Protein AF-A0A2P4SV68-F1 (afdb_monomer_lite)

Foldseek 3Di:
DPDPVVVVVVCVVCVVLVVLVVVVVVVLCVLCPPADQPAAADADPPDPSVVVNVVSLVVNLVVLLVVSSPDPPLVVSLVSSLVSLVSCCRRHVNDVVSLLVNLVSLQVSLVVCVVVVNNVVSVVSLVVSLVSLVCSCVPNNVQPVVSLLSSLVSCVVVVNNVVSVVSLVSNVPDDPHQCQVSLLSCLVSLCVNPNDVRSVVSLVVLVVDPSHDLVNLLSNLVCCCVPVVDNPVSVVSLVVSCVVCLQPQVSLVSVLVVCVVVVVLVVSVVSLCCSCPVCSHDLVPCLVSLLVVLVSCLVPNDPVSNVVSLVVNCVSPVVPCPQLSVLVVQSNPDDDPDTPDDLVVNLVSVRPDPPNCVVVVVVVVVPDDDDPDPVVVCCVVVVDDDPDDDDDDDDDDDDDDDDDDDDDDDDDDDDDDDDDPDDDDPDDVPVVVVVVVPD

Structure (mmCIF, N/CA/C/O backbone):
data_AF-A0A2P4SV68-F1
#
_entry.id   AF-A0A2P4SV68-F1
#
loop_
_atom_site.group_PDB
_atom_site.id
_atom_site.type_symbol
_atom_site.label_atom_id
_atom_site.label_alt_id
_atom_site.label_comp_id
_atom_site.label_asym_id
_atom_site.label_entity_id
_atom_site.label_seq_id
_atom_site.pdbx_PDB_ins_code
_atom_site.Cartn_x
_atom_site.Cartn_y
_atom_site.Cartn_z
_atom_site.occupancy
_atom_site.B_iso_or_equiv
_atom_site.auth_seq_id
_atom_site.auth_comp_id
_atom_site.auth_asym_id
_atom_site.auth_atom_id
_atom_site.pdbx_PDB_model_num
ATOM 1 N N . GLY A 1 1 ? 29.243 3.184 -58.764 1.00 59.31 1 GLY A N 1
ATOM 2 C CA . GLY A 1 1 ? 28.592 2.278 -57.801 1.00 59.31 1 GLY A CA 1
ATOM 3 C C . GLY A 1 1 ? 29.496 2.103 -56.601 1.00 59.31 1 GLY A C 1
ATOM 4 O O . GLY A 1 1 ? 30.707 2.107 -56.769 1.00 59.31 1 GLY A O 1
ATOM 5 N N . ILE A 1 2 ? 28.917 2.018 -55.408 1.00 76.50 2 ILE A N 1
ATOM 6 C CA . ILE A 1 2 ? 29.603 1.747 -54.131 1.00 76.50 2 ILE A CA 1
ATOM 7 C C . ILE A 1 2 ? 30.516 0.499 -54.253 1.00 76.50 2 ILE A C 1
ATOM 9 O O . ILE A 1 2 ? 30.151 -0.472 -54.906 1.00 76.50 2 ILE A O 1
ATOM 13 N N . ASN A 1 3 ? 31.733 0.567 -53.699 1.00 85.00 3 ASN A N 1
ATOM 14 C CA . ASN A 1 3 ? 32.894 -0.294 -54.001 1.00 85.00 3 ASN A CA 1
ATOM 15 C C . ASN A 1 3 ? 32.658 -1.818 -53.805 1.00 85.00 3 ASN A C 1
ATOM 17 O O . ASN A 1 3 ? 32.505 -2.288 -52.678 1.00 85.00 3 ASN A O 1
ATOM 21 N N . ILE A 1 4 ? 32.721 -2.596 -54.898 1.00 84.06 4 ILE A N 1
ATOM 22 C CA . ILE A 1 4 ? 32.454 -4.052 -54.942 1.00 84.06 4 ILE A CA 1
ATOM 23 C C . ILE A 1 4 ? 33.487 -4.863 -54.143 1.00 84.06 4 ILE A C 1
ATOM 25 O O . ILE A 1 4 ? 33.136 -5.840 -53.483 1.00 84.06 4 ILE A O 1
ATOM 29 N N . HIS A 1 5 ? 34.757 -4.453 -54.160 1.00 82.06 5 HIS A N 1
ATOM 30 C CA . HIS A 1 5 ? 35.828 -5.187 -53.482 1.00 82.06 5 HIS A CA 1
ATOM 31 C C . HIS A 1 5 ? 35.738 -5.061 -51.957 1.00 82.06 5 HIS A C 1
ATOM 33 O O . HIS A 1 5 ? 36.003 -6.025 -51.241 1.00 82.06 5 HIS A O 1
ATOM 39 N N . LEU A 1 6 ? 35.304 -3.900 -51.454 1.00 87.88 6 LEU A N 1
ATOM 40 C CA . LEU A 1 6 ? 35.072 -3.691 -50.021 1.00 87.88 6 LEU A CA 1
ATOM 41 C C . LEU A 1 6 ? 33.758 -4.319 -49.536 1.00 87.88 6 LEU A C 1
ATOM 43 O O . LEU A 1 6 ? 33.646 -4.653 -48.357 1.00 87.88 6 LEU A O 1
ATOM 47 N N . ALA A 1 7 ? 32.780 -4.523 -50.424 1.00 90.31 7 ALA A N 1
ATOM 48 C CA . ALA A 1 7 ? 31.462 -5.036 -50.056 1.00 90.31 7 ALA A CA 1
ATOM 49 C C . ALA A 1 7 ? 31.521 -6.416 -49.383 1.00 90.31 7 ALA A C 1
ATOM 51 O O . ALA A 1 7 ? 30.869 -6.619 -48.363 1.00 90.31 7 ALA A O 1
ATOM 52 N N . LYS A 1 8 ? 32.336 -7.347 -49.902 1.00 88.88 8 LYS A N 1
ATOM 53 C CA . LYS A 1 8 ? 32.422 -8.716 -49.362 1.00 88.88 8 LYS A CA 1
ATOM 54 C C . LYS A 1 8 ? 32.847 -8.726 -47.891 1.00 88.88 8 LYS A C 1
ATOM 56 O O . LYS A 1 8 ? 32.165 -9.333 -47.072 1.00 88.88 8 LYS A O 1
ATOM 61 N N . LYS A 1 9 ? 33.914 -7.992 -47.559 1.00 91.94 9 LYS A N 1
ATOM 62 C CA . LYS A 1 9 ? 34.416 -7.880 -46.183 1.00 91.94 9 LYS A CA 1
ATOM 63 C C . LYS A 1 9 ? 33.394 -7.200 -45.266 1.00 91.94 9 LYS A C 1
ATOM 65 O O . LYS A 1 9 ? 33.071 -7.728 -44.213 1.00 91.94 9 LYS A O 1
ATOM 70 N N . MET A 1 10 ? 32.818 -6.076 -45.701 1.00 92.94 10 MET A N 1
ATOM 71 C CA . MET A 1 10 ? 31.846 -5.324 -44.893 1.00 92.94 10 MET A CA 1
ATOM 72 C C . MET A 1 10 ? 30.561 -6.114 -44.589 1.00 92.94 10 MET A C 1
ATOM 74 O O . MET A 1 10 ? 29.933 -5.884 -43.555 1.00 92.94 10 MET A O 1
ATOM 78 N N . ILE A 1 11 ? 30.150 -7.017 -45.488 1.00 93.06 11 ILE A N 1
ATOM 79 C CA . ILE A 1 11 ? 29.016 -7.928 -45.271 1.00 93.06 11 ILE A CA 1
ATOM 80 C C . ILE A 1 11 ? 29.405 -9.036 -44.288 1.00 93.06 11 ILE A C 1
ATOM 82 O O . ILE A 1 11 ? 28.659 -9.315 -43.349 1.00 93.06 11 ILE A O 1
ATOM 86 N N . GLU A 1 12 ? 30.567 -9.657 -44.490 1.00 94.06 12 GLU A N 1
ATOM 87 C CA . GLU A 1 12 ? 31.049 -10.763 -43.661 1.00 94.06 12 GLU A CA 1
ATOM 88 C C . GLU A 1 12 ? 31.262 -10.335 -42.201 1.00 94.06 12 GLU A C 1
ATOM 90 O O . GLU A 1 12 ? 30.782 -11.021 -41.295 1.00 94.06 12 GLU A O 1
ATOM 95 N N . ASP A 1 13 ? 31.839 -9.148 -41.981 1.00 94.50 13 ASP A N 1
ATOM 96 C CA . ASP A 1 13 ? 32.119 -8.587 -40.652 1.00 94.50 13 ASP A CA 1
ATOM 97 C C . ASP A 1 13 ? 30.852 -8.442 -39.777 1.00 94.50 13 ASP A C 1
ATOM 99 O O . ASP A 1 13 ? 30.936 -8.537 -38.555 1.00 94.50 13 ASP A O 1
ATOM 103 N N . ARG A 1 14 ? 29.662 -8.254 -40.375 1.00 94.50 14 ARG A N 1
ATOM 104 C CA . ARG A 1 14 ? 28.372 -8.102 -39.655 1.00 94.50 14 ARG A CA 1
ATOM 105 C C . ARG A 1 14 ? 27.464 -9.332 -39.718 1.00 94.50 14 ARG A C 1
ATOM 107 O O . ARG A 1 14 ? 26.400 -9.348 -39.096 1.00 94.50 14 ARG A O 1
ATOM 114 N N . SER A 1 15 ? 27.853 -10.361 -40.469 1.00 94.44 15 SER A N 1
ATOM 115 C CA . SER A 1 15 ? 27.002 -11.524 -40.750 1.00 94.44 15 SER A CA 1
ATOM 116 C C . SER A 1 15 ? 26.620 -12.292 -39.477 1.00 94.44 15 SER A C 1
ATOM 118 O O . SER A 1 15 ? 25.470 -12.703 -39.313 1.00 94.44 15 SER A O 1
ATOM 120 N N . ARG A 1 16 ? 27.552 -12.424 -38.523 1.00 93.50 16 ARG A N 1
ATOM 121 C CA . ARG A 1 16 ? 27.309 -13.118 -37.246 1.00 93.50 16 ARG A CA 1
ATOM 122 C C . ARG A 1 16 ? 26.214 -12.440 -36.419 1.00 93.50 16 ARG A C 1
ATOM 124 O O . ARG A 1 16 ? 25.280 -13.114 -35.981 1.00 93.50 16 ARG A O 1
ATOM 131 N N . ASP A 1 17 ? 26.301 -11.122 -36.256 1.00 92.50 17 ASP A N 1
ATOM 132 C CA . ASP A 1 17 ? 25.322 -10.340 -35.494 1.00 92.50 17 ASP A CA 1
ATOM 133 C C . ASP A 1 17 ? 23.958 -10.345 -36.185 1.00 92.50 17 ASP A C 1
ATOM 135 O O . ASP A 1 17 ? 22.928 -10.538 -35.535 1.00 92.50 17 ASP A O 1
ATOM 139 N N . TYR A 1 18 ? 23.948 -10.237 -37.519 1.00 95.62 18 TYR A N 1
ATOM 140 C CA . TYR A 1 18 ? 22.732 -10.363 -38.318 1.00 95.62 18 TYR A CA 1
ATOM 141 C C . TYR A 1 18 ? 22.042 -11.717 -38.109 1.00 95.62 18 TYR A C 1
ATOM 143 O O . TYR A 1 18 ? 20.828 -11.765 -37.914 1.00 95.62 18 TYR A O 1
ATOM 151 N N . MET A 1 19 ? 22.790 -12.823 -38.105 1.00 96.44 19 MET A N 1
ATOM 152 C CA . MET A 1 19 ? 22.212 -14.155 -37.901 1.00 96.44 19 MET A CA 1
ATOM 153 C C . MET A 1 19 ? 21.653 -14.332 -36.482 1.00 96.44 19 MET A C 1
ATOM 155 O O . MET A 1 19 ? 20.593 -14.945 -36.326 1.00 96.44 19 MET A O 1
ATOM 159 N N . ASN A 1 20 ? 22.298 -13.752 -35.460 1.00 94.62 20 ASN A N 1
ATOM 160 C CA . ASN A 1 20 ? 21.764 -13.710 -34.094 1.00 94.62 20 ASN A CA 1
ATOM 161 C C . ASN A 1 20 ? 20.445 -12.918 -34.037 1.00 94.62 20 ASN A C 1
ATOM 163 O O . ASN A 1 20 ? 19.438 -13.423 -33.541 1.00 94.62 20 ASN A O 1
ATOM 167 N N . ALA A 1 21 ? 20.423 -11.720 -34.628 1.00 95.12 21 ALA A N 1
ATOM 168 C CA . ALA A 1 21 ? 19.230 -10.880 -34.703 1.00 95.12 21 ALA A CA 1
ATOM 169 C C . ALA A 1 21 ? 18.091 -11.556 -35.482 1.00 95.12 21 ALA A C 1
ATOM 171 O O . ALA A 1 21 ? 16.946 -11.532 -35.041 1.00 95.12 21 ALA A O 1
ATOM 172 N N . ARG A 1 22 ? 18.390 -12.230 -36.601 1.00 97.06 22 ARG A N 1
ATOM 173 C CA . ARG A 1 22 ? 17.403 -12.967 -37.404 1.00 97.06 22 ARG A CA 1
ATOM 174 C C . ARG A 1 22 ? 16.790 -14.143 -36.641 1.00 97.06 22 ARG A C 1
ATOM 176 O O . ARG A 1 22 ? 15.612 -14.434 -36.842 1.00 97.06 22 ARG A O 1
ATOM 183 N N . ARG A 1 23 ? 17.562 -14.826 -35.786 1.00 97.25 23 ARG A N 1
ATOM 184 C CA . ARG A 1 23 ? 17.031 -15.870 -34.894 1.00 97.25 23 ARG A CA 1
ATOM 185 C C . ARG A 1 23 ? 16.039 -15.262 -33.904 1.00 97.25 23 ARG A C 1
ATOM 187 O O . ARG A 1 23 ? 14.891 -15.694 -33.865 1.00 97.25 23 ARG A O 1
ATOM 194 N N . VAL A 1 24 ? 16.463 -14.222 -33.186 1.00 97.19 24 VAL A N 1
ATOM 195 C CA . VAL A 1 24 ? 15.631 -13.551 -32.176 1.00 97.19 24 VAL A CA 1
ATOM 196 C C . VAL A 1 24 ? 14.400 -12.891 -32.794 1.00 97.19 24 VAL A C 1
ATOM 198 O O . VAL A 1 24 ? 13.347 -12.899 -32.175 1.00 97.19 24 VAL A O 1
ATOM 201 N N . ALA A 1 25 ? 14.471 -12.408 -34.037 1.00 97.19 25 ALA A N 1
ATOM 202 C CA . ALA A 1 25 ? 13.307 -11.887 -34.752 1.00 97.19 25 ALA A CA 1
ATOM 203 C C . ALA A 1 25 ? 12.197 -12.943 -34.902 1.00 97.19 25 ALA A C 1
ATOM 205 O O . ALA A 1 25 ? 11.033 -12.633 -34.693 1.00 97.19 25 ALA A O 1
ATOM 206 N N . LYS A 1 26 ? 12.535 -14.208 -35.192 1.00 96.38 26 LYS A N 1
ATOM 207 C CA . LYS A 1 26 ? 11.533 -15.288 -35.283 1.00 96.38 26 LYS A CA 1
ATOM 208 C C . LYS A 1 26 ? 10.916 -15.638 -33.927 1.00 96.38 26 LYS A C 1
ATOM 210 O O . LYS A 1 26 ? 9.725 -15.927 -33.847 1.00 96.38 26 LYS A O 1
ATOM 215 N N . GLU A 1 27 ? 11.729 -15.632 -32.874 1.00 95.94 27 GLU A N 1
ATOM 216 C CA . GLU A 1 27 ? 11.255 -15.829 -31.500 1.00 95.94 27 GLU A CA 1
ATOM 217 C C . GLU A 1 27 ? 10.318 -14.679 -31.087 1.00 95.94 27 GLU A C 1
ATOM 219 O O . GLU A 1 27 ? 9.236 -14.926 -30.556 1.00 95.94 27 GLU A O 1
ATOM 224 N N . TYR A 1 28 ? 10.681 -13.439 -31.435 1.00 96.31 28 TYR A N 1
ATOM 225 C CA . TYR A 1 28 ? 9.892 -12.235 -31.180 1.00 96.31 28 TYR A CA 1
ATOM 226 C C . TYR A 1 28 ? 8.513 -12.286 -31.848 1.00 96.31 28 TYR A C 1
ATOM 228 O O . TYR A 1 28 ? 7.507 -12.034 -31.192 1.00 96.31 28 TYR A O 1
ATOM 236 N N . GLU A 1 29 ? 8.437 -12.701 -33.116 1.00 95.69 29 GLU A N 1
ATOM 237 C CA . GLU A 1 29 ? 7.155 -12.885 -33.816 1.00 95.69 29 GLU A CA 1
ATOM 238 C C . GLU A 1 29 ? 6.211 -13.841 -33.070 1.00 95.69 29 GLU A C 1
ATOM 240 O O . GLU A 1 29 ? 4.997 -13.654 -33.076 1.00 95.69 29 GLU A O 1
ATOM 245 N N . THR A 1 30 ? 6.753 -14.851 -32.384 1.00 95.75 30 THR A N 1
ATOM 246 C CA . THR A 1 30 ? 5.941 -15.833 -31.651 1.00 95.75 30 THR A CA 1
ATOM 247 C C . THR A 1 30 ? 5.318 -15.229 -30.397 1.00 95.75 30 THR A C 1
ATOM 249 O O . THR A 1 30 ? 4.135 -15.444 -30.153 1.00 95.75 30 THR A O 1
ATOM 252 N N . VAL A 1 31 ? 6.088 -14.463 -29.617 1.00 94.25 31 VAL A N 1
ATOM 253 C CA . VAL A 1 31 ? 5.588 -13.833 -28.380 1.00 94.25 31 VAL A CA 1
ATOM 254 C C . VAL A 1 31 ? 4.716 -12.608 -28.649 1.00 94.25 31 VAL A C 1
ATOM 256 O O . VAL A 1 31 ? 3.876 -12.266 -27.825 1.00 94.25 31 VAL A O 1
ATOM 259 N N . MET A 1 32 ? 4.879 -11.970 -29.810 1.00 93.56 32 MET A N 1
ATOM 260 C CA . MET A 1 32 ? 4.028 -10.861 -30.244 1.00 93.56 32 MET A CA 1
ATOM 261 C C . MET A 1 32 ? 2.714 -11.337 -30.872 1.00 93.56 32 MET A C 1
ATOM 263 O O . MET A 1 32 ? 1.736 -10.586 -30.917 1.00 93.56 32 MET A O 1
ATOM 267 N N . LYS A 1 33 ? 2.663 -12.581 -31.360 1.00 91.88 33 LYS A N 1
ATOM 268 C CA . LYS A 1 33 ? 1.451 -13.173 -31.924 1.00 91.88 33 LYS A CA 1
ATOM 269 C C . LYS A 1 33 ? 0.420 -13.411 -30.817 1.00 91.88 33 LYS A C 1
ATOM 271 O O . LYS A 1 33 ? 0.649 -14.190 -29.902 1.00 91.88 33 LYS A O 1
ATOM 276 N N . GLY A 1 34 ? -0.747 -12.782 -30.949 1.00 91.62 34 GLY A N 1
ATOM 277 C CA . GLY A 1 34 ? -1.863 -12.911 -30.001 1.00 91.62 34 GLY A CA 1
ATOM 278 C C . GLY A 1 34 ? -1.998 -11.746 -29.018 1.00 91.62 34 GLY A C 1
ATOM 279 O O . GLY A 1 34 ? -3.065 -11.595 -28.422 1.00 91.62 34 GLY A O 1
ATOM 280 N N . LEU A 1 35 ? -0.977 -10.887 -28.908 1.00 95.88 35 LEU A N 1
ATOM 281 C CA . LEU A 1 35 ? -1.097 -9.623 -28.184 1.00 95.88 35 LEU A CA 1
ATOM 282 C C . LEU A 1 35 ? -2.006 -8.663 -28.946 1.00 95.88 35 LEU A C 1
ATOM 284 O O . LEU A 1 35 ? -1.756 -8.351 -30.117 1.00 95.88 35 LEU A O 1
ATOM 288 N N . ASP A 1 36 ? -3.018 -8.145 -28.257 1.00 93.94 36 ASP A N 1
ATOM 289 C CA . ASP A 1 36 ? -3.729 -6.968 -28.729 1.00 93.94 36 ASP A CA 1
ATOM 290 C C . ASP A 1 36 ? -2.917 -5.720 -28.371 1.00 93.94 36 ASP A C 1
ATOM 292 O O . ASP A 1 36 ? -2.637 -5.446 -27.206 1.00 93.94 36 ASP A O 1
ATOM 296 N N . ARG A 1 37 ? -2.500 -4.985 -29.402 1.00 94.25 37 ARG A N 1
ATOM 297 C CA . ARG A 1 37 ? -1.688 -3.763 -29.292 1.00 94.25 37 ARG A CA 1
ATOM 298 C C . ARG A 1 37 ? -2.500 -2.490 -29.525 1.00 94.25 37 ARG A C 1
ATOM 300 O O . ARG A 1 37 ? -1.940 -1.404 -29.458 1.00 94.25 37 ARG A O 1
ATOM 307 N N . ASN A 1 38 ? -3.786 -2.632 -29.842 1.00 94.62 38 ASN A N 1
ATOM 308 C CA . ASN A 1 38 ? -4.680 -1.530 -30.194 1.00 94.62 38 ASN A CA 1
ATOM 309 C C . ASN A 1 38 ? -5.870 -1.412 -29.235 1.00 94.62 38 ASN A C 1
ATOM 311 O O . ASN A 1 38 ? -6.631 -0.449 -29.339 1.00 94.62 38 ASN A O 1
ATOM 315 N N . ALA A 1 39 ? -6.046 -2.376 -28.327 1.00 93.00 39 ALA A N 1
ATOM 316 C CA . ALA A 1 39 ? -7.067 -2.309 -27.295 1.00 93.00 39 ALA A CA 1
ATOM 317 C C . ALA A 1 39 ? -6.927 -1.015 -26.465 1.00 93.00 39 ALA A C 1
ATOM 319 O O . ALA A 1 39 ? -5.825 -0.681 -26.016 1.00 93.00 39 ALA A O 1
ATOM 320 N N . PRO A 1 40 ? -8.030 -0.275 -26.247 1.00 94.62 40 PRO A N 1
ATOM 321 C CA . PRO A 1 40 ? -8.032 0.863 -25.342 1.00 94.62 40 PRO A CA 1
ATOM 322 C C . PRO A 1 40 ? -7.655 0.441 -23.922 1.00 94.62 40 PRO A C 1
ATOM 324 O O . PRO A 1 40 ? -8.142 -0.571 -23.419 1.00 94.62 40 PRO A O 1
ATOM 327 N N . SER A 1 41 ? -6.847 1.260 -23.253 1.00 95.75 41 SER A N 1
ATOM 328 C CA . SER A 1 41 ? -6.531 1.060 -21.840 1.00 95.75 41 SER A CA 1
ATOM 329 C C . SER A 1 41 ? -7.761 1.318 -20.979 1.00 95.75 41 SER A C 1
ATOM 331 O O . SER A 1 41 ? -8.267 2.440 -20.927 1.00 95.75 41 SER A O 1
ATOM 333 N N . VAL A 1 42 ? -8.237 0.277 -20.292 1.00 93.62 42 VAL A N 1
ATOM 334 C CA . VAL A 1 42 ? -9.392 0.323 -19.386 1.00 93.62 42 VAL A CA 1
ATOM 335 C C . VAL A 1 42 ? -8.998 -0.147 -17.982 1.00 93.62 42 VAL A C 1
ATOM 337 O O . VAL A 1 42 ? -8.098 -0.976 -17.853 1.00 93.62 42 VAL A O 1
ATOM 340 N N . PRO A 1 43 ? -9.633 0.369 -16.911 1.00 94.81 43 PRO A N 1
ATOM 341 C CA . PRO A 1 43 ? -9.447 -0.164 -15.565 1.00 94.81 43 PRO A CA 1
ATOM 342 C C . PRO A 1 43 ? -9.802 -1.652 -15.480 1.00 94.81 43 PRO A C 1
ATOM 344 O O . PRO A 1 43 ? -10.743 -2.060 -16.165 1.00 94.81 43 PRO A O 1
ATOM 347 N N . PRO A 1 44 ? -9.122 -2.436 -14.621 1.00 91.38 44 PRO A N 1
ATOM 348 C CA . PRO A 1 44 ? -9.344 -3.872 -14.568 1.00 91.38 44 PRO A CA 1
ATOM 349 C C . PRO A 1 44 ? -10.792 -4.231 -14.242 1.00 91.38 44 PRO A C 1
ATOM 351 O O . PRO A 1 44 ? -11.324 -3.809 -13.211 1.00 91.38 44 PRO A O 1
ATOM 354 N N . GLN A 1 45 ? -11.421 -5.023 -15.109 1.00 88.38 45 GLN A N 1
ATOM 355 C CA . GLN A 1 45 ? -12.784 -5.534 -14.916 1.00 88.38 45 GLN A CA 1
ATOM 356 C C . GLN A 1 45 ? -12.787 -7.023 -14.551 1.00 88.38 45 GLN A C 1
ATOM 358 O O . GLN A 1 45 ? -13.839 -7.575 -14.234 1.00 88.38 45 GLN A O 1
ATOM 363 N N . ASN A 1 46 ? -11.612 -7.667 -14.552 1.00 86.56 46 ASN A N 1
ATOM 364 C CA . ASN A 1 46 ? -11.423 -9.102 -14.320 1.00 86.56 46 ASN A CA 1
ATOM 365 C C . ASN A 1 46 ? -12.158 -9.976 -15.346 1.00 86.56 46 ASN A C 1
ATOM 367 O O . ASN A 1 46 ? -12.648 -11.060 -15.020 1.00 86.56 46 ASN A O 1
ATOM 371 N N . THR A 1 47 ? -12.237 -9.524 -16.601 1.00 92.12 47 THR A N 1
ATOM 372 C CA . THR A 1 47 ? -12.794 -10.368 -17.665 1.00 92.12 47 THR A CA 1
ATOM 373 C C . THR A 1 47 ? -11.807 -11.484 -18.038 1.00 92.12 47 THR A C 1
ATOM 375 O O . THR A 1 47 ? -10.590 -11.281 -17.972 1.00 92.12 47 THR A O 1
ATOM 378 N N . PRO A 1 48 ? -12.282 -12.665 -18.483 1.00 92.62 48 PRO A N 1
ATOM 379 C CA . PRO A 1 48 ? -11.390 -13.748 -18.902 1.00 92.62 48 PRO A CA 1
ATOM 380 C C . PRO A 1 48 ? -10.440 -13.345 -20.040 1.00 92.62 48 PRO A C 1
ATOM 382 O O . PRO A 1 48 ? -9.284 -13.764 -20.061 1.00 92.62 48 PRO A O 1
ATOM 385 N N . GLN A 1 49 ? -10.914 -12.509 -20.970 1.00 91.38 49 GLN A N 1
ATOM 386 C CA . GLN A 1 49 ? -10.117 -12.020 -22.095 1.00 91.38 49 GLN A CA 1
ATOM 387 C C . GLN A 1 49 ? -9.018 -11.053 -21.640 1.00 91.38 49 GLN A C 1
ATOM 389 O O . GLN A 1 49 ? -7.878 -11.170 -22.084 1.00 91.38 49 GLN A O 1
ATOM 394 N N . GLU A 1 50 ? -9.337 -10.129 -20.733 1.00 92.50 50 GLU A N 1
ATOM 395 C CA . GLU A 1 50 ? -8.356 -9.224 -20.131 1.00 92.50 50 GLU A CA 1
ATOM 396 C C . GLU A 1 50 ? -7.281 -10.017 -19.379 1.00 92.50 50 GLU A C 1
ATOM 398 O O . GLU A 1 50 ? -6.094 -9.825 -19.627 1.00 92.50 50 GLU A O 1
ATOM 403 N N . ALA A 1 51 ? -7.677 -10.976 -18.536 1.00 93.38 51 ALA A N 1
ATOM 404 C CA . ALA A 1 51 ? -6.739 -11.825 -17.802 1.00 93.38 51 ALA A CA 1
ATOM 405 C C . ALA A 1 51 ? -5.815 -12.624 -18.742 1.00 93.38 51 ALA A C 1
ATOM 407 O O . ALA A 1 51 ? -4.615 -12.742 -18.484 1.00 93.38 51 ALA A O 1
ATOM 408 N N . GLN A 1 52 ? -6.349 -13.126 -19.861 1.00 95.19 52 GLN A N 1
ATOM 409 C CA . GLN A 1 52 ? -5.556 -13.790 -20.896 1.00 95.19 52 GLN A CA 1
ATOM 410 C C . GLN A 1 52 ? -4.549 -12.828 -21.549 1.00 95.19 52 GLN A C 1
ATOM 412 O O . GLN A 1 52 ? -3.388 -13.193 -21.738 1.00 95.19 52 GLN A O 1
ATOM 417 N N . GLN A 1 53 ? -4.967 -11.603 -21.887 1.00 95.25 53 GLN A N 1
ATOM 418 C CA . GLN A 1 53 ? -4.072 -10.586 -22.450 1.00 95.25 53 GLN A CA 1
ATOM 419 C C . GLN A 1 53 ? -2.978 -10.189 -21.454 1.00 95.25 53 GLN A C 1
ATOM 421 O O . GLN A 1 53 ? -1.812 -10.115 -21.838 1.00 95.25 53 GLN A O 1
ATOM 426 N N . VAL A 1 54 ? -3.313 -10.013 -20.173 1.00 95.75 54 VAL A N 1
ATOM 427 C CA . VAL A 1 54 ? -2.340 -9.741 -19.104 1.00 95.75 54 VAL A CA 1
ATOM 428 C C . VAL A 1 54 ? -1.284 -10.850 -19.032 1.00 95.75 54 VAL A C 1
ATOM 430 O O . VAL A 1 54 ? -0.091 -10.548 -18.997 1.00 95.75 54 VAL A O 1
ATOM 433 N N . ASP A 1 55 ? -1.685 -12.125 -19.063 1.00 96.44 55 ASP A N 1
ATOM 434 C CA . ASP A 1 55 ? -0.743 -13.255 -19.058 1.00 96.44 55 ASP A CA 1
ATOM 435 C C . ASP A 1 55 ? 0.189 -13.238 -20.284 1.00 96.44 55 ASP A C 1
ATOM 437 O O . ASP A 1 55 ? 1.404 -13.406 -20.154 1.00 96.44 55 ASP A O 1
ATOM 441 N N . MET A 1 56 ? -0.343 -12.959 -21.478 1.00 97.06 56 MET A N 1
ATOM 442 C CA . MET A 1 56 ? 0.474 -12.851 -22.691 1.00 97.06 56 MET A CA 1
ATOM 443 C C . MET A 1 56 ? 1.466 -11.682 -22.628 1.00 97.06 56 MET A C 1
ATOM 445 O O . MET A 1 56 ? 2.640 -11.861 -22.964 1.00 97.06 56 MET A O 1
ATOM 449 N N . TRP A 1 57 ? 1.048 -10.511 -22.139 1.00 98.12 57 TRP A N 1
ATOM 450 C CA . TRP A 1 57 ? 1.947 -9.369 -21.941 1.00 98.12 57 TRP A CA 1
ATOM 451 C C . TRP A 1 57 ? 3.045 -9.680 -20.920 1.00 98.12 57 TRP A C 1
ATOM 453 O O . TRP A 1 57 ? 4.218 -9.385 -21.169 1.00 98.12 57 TRP A O 1
ATOM 463 N N . LYS A 1 58 ? 2.709 -10.342 -19.804 1.00 97.19 58 LYS A N 1
ATOM 464 C CA . LYS A 1 58 ? 3.703 -10.776 -18.810 1.00 97.19 58 LYS A CA 1
ATOM 465 C C . LYS A 1 58 ? 4.682 -11.794 -19.395 1.00 97.19 58 LYS A C 1
ATOM 467 O O . LYS A 1 58 ? 5.881 -11.667 -19.153 1.00 97.19 58 LYS A O 1
ATOM 472 N N . LYS A 1 59 ? 4.221 -12.738 -20.223 1.00 97.75 59 LYS A N 1
ATOM 473 C CA . LYS A 1 59 ? 5.094 -13.672 -20.958 1.00 97.75 59 LYS A CA 1
ATOM 474 C C . LYS A 1 59 ? 6.050 -12.949 -21.901 1.00 97.75 59 LYS A C 1
ATOM 476 O O . LYS A 1 59 ? 7.236 -13.270 -21.904 1.00 97.75 59 LYS A O 1
ATOM 481 N N . TYR A 1 60 ? 5.576 -11.955 -22.653 1.00 98.25 60 TYR A N 1
ATOM 482 C CA . TYR A 1 60 ? 6.440 -11.151 -23.518 1.00 98.25 60 TYR A CA 1
ATOM 483 C C . TYR A 1 60 ? 7.513 -10.398 -22.711 1.00 98.25 60 TYR A C 1
ATOM 485 O O . TYR A 1 60 ? 8.702 -10.494 -23.017 1.00 98.25 60 TYR A O 1
ATOM 493 N N . ILE A 1 61 ? 7.121 -9.721 -21.629 1.00 98.44 61 ILE A N 1
ATOM 494 C CA . ILE A 1 61 ? 8.054 -8.996 -20.754 1.00 98.44 61 ILE A CA 1
ATOM 495 C C . ILE A 1 61 ? 9.085 -9.951 -20.134 1.00 98.44 61 ILE A C 1
ATOM 497 O O . ILE A 1 61 ? 10.277 -9.644 -20.101 1.00 98.44 61 ILE A O 1
ATOM 501 N N . GLN A 1 62 ? 8.657 -11.121 -19.655 1.00 98.12 62 GLN A N 1
ATOM 502 C CA . GLN A 1 62 ? 9.557 -12.137 -19.101 1.00 98.12 62 GLN A CA 1
ATOM 503 C C . GLN A 1 62 ? 10.510 -12.705 -20.156 1.00 98.12 62 GLN A C 1
ATOM 505 O O . GLN A 1 62 ? 11.692 -12.893 -19.867 1.00 98.12 62 GLN A O 1
ATOM 510 N N . TRP A 1 63 ? 10.031 -12.933 -21.381 1.00 98.25 63 TRP A N 1
ATOM 511 C CA . TRP A 1 63 ? 10.879 -13.345 -22.497 1.00 98.25 63 TRP A CA 1
ATOM 512 C C . TRP A 1 63 ? 11.950 -12.292 -22.789 1.00 98.25 63 TRP A C 1
ATOM 514 O O . TRP A 1 63 ? 13.125 -12.636 -22.889 1.00 98.25 63 TRP A O 1
ATOM 524 N N . GLU A 1 64 ? 11.602 -11.006 -22.811 1.00 98.31 64 GLU A N 1
ATOM 525 C CA . GLU A 1 64 ? 12.583 -9.935 -23.007 1.00 98.31 64 GLU A CA 1
ATOM 526 C C . GLU A 1 64 ? 13.605 -9.875 -21.850 1.00 98.31 64 GLU A C 1
ATOM 528 O O . GLU A 1 64 ? 14.809 -9.734 -22.080 1.00 98.31 64 GLU A O 1
ATOM 533 N N . LYS A 1 65 ? 13.156 -10.095 -20.602 1.00 98.12 65 LYS A N 1
ATOM 534 C CA . LYS A 1 65 ? 14.028 -10.209 -19.415 1.00 98.12 65 LYS A CA 1
ATOM 535 C C . LYS A 1 65 ? 14.959 -11.425 -19.457 1.00 98.12 65 LYS A C 1
ATOM 537 O O . LYS A 1 65 ? 16.026 -11.373 -18.852 1.00 98.12 65 LYS A O 1
ATOM 542 N N . SER A 1 66 ? 14.594 -12.490 -20.176 1.00 98.12 66 SER A N 1
ATOM 543 C CA . SER A 1 66 ? 15.432 -13.689 -20.353 1.00 98.12 66 SER A CA 1
ATOM 544 C C . SER A 1 66 ? 16.662 -13.459 -21.244 1.00 98.12 66 SER A C 1
ATOM 546 O O . SER A 1 66 ? 17.480 -14.362 -21.406 1.00 98.12 66 SER A O 1
ATOM 548 N N . ASN A 1 67 ? 16.818 -12.241 -21.783 1.00 97.75 67 ASN A N 1
ATOM 549 C CA . ASN A 1 67 ? 17.910 -11.825 -22.659 1.00 97.75 67 ASN A CA 1
ATOM 550 C C . ASN A 1 67 ? 18.058 -12.724 -23.909 1.00 97.75 67 ASN A C 1
ATOM 552 O O . ASN A 1 67 ? 19.084 -13.391 -24.086 1.00 97.75 67 ASN A O 1
ATOM 556 N N . PRO A 1 68 ? 17.075 -12.721 -24.834 1.00 97.00 68 PRO A N 1
ATOM 557 C CA . PRO A 1 68 ? 17.103 -13.572 -26.032 1.00 97.00 68 PRO A CA 1
ATOM 558 C C . PRO A 1 68 ? 18.311 -13.311 -26.949 1.00 97.00 68 PRO A C 1
ATOM 560 O O . PRO A 1 68 ? 18.803 -14.214 -27.636 1.00 97.00 68 PRO A O 1
ATOM 563 N N . LEU A 1 69 ? 18.820 -12.071 -26.946 1.00 95.56 69 LEU A N 1
ATOM 564 C CA . LEU A 1 69 ? 20.013 -11.669 -27.698 1.00 95.56 69 LEU A CA 1
ATOM 565 C C . LEU A 1 69 ? 21.319 -12.196 -27.094 1.00 95.56 69 LEU A C 1
ATOM 567 O O . LEU A 1 69 ? 22.328 -12.187 -27.802 1.00 95.56 69 LEU A O 1
ATOM 571 N N . ARG A 1 70 ? 21.294 -12.683 -25.844 1.00 95.62 70 ARG A N 1
ATOM 572 C CA . ARG A 1 70 ? 22.451 -13.212 -25.104 1.00 95.62 70 ARG A CA 1
ATOM 573 C C . ARG A 1 70 ? 23.620 -12.225 -25.082 1.00 95.62 70 ARG A C 1
ATOM 575 O O . ARG A 1 70 ? 24.755 -12.586 -25.380 1.00 95.62 70 ARG A O 1
ATOM 582 N N . THR A 1 71 ? 23.311 -10.962 -24.798 1.00 95.31 71 THR A N 1
ATOM 583 C CA . THR A 1 71 ? 24.307 -9.889 -24.663 1.00 95.31 71 THR A CA 1
ATOM 584 C C . THR A 1 71 ? 24.691 -9.683 -23.200 1.00 95.31 71 THR A C 1
ATOM 586 O O . THR A 1 71 ? 23.856 -9.861 -22.321 1.00 95.31 71 THR A O 1
ATOM 589 N N . GLU A 1 72 ? 25.924 -9.259 -22.933 1.00 94.44 72 GLU A N 1
ATOM 590 C CA . GLU A 1 72 ? 26.367 -8.842 -21.591 1.00 94.44 72 GLU A CA 1
ATOM 591 C C . GLU A 1 72 ? 26.063 -7.359 -21.304 1.00 94.44 72 GLU A C 1
ATOM 593 O O . GLU A 1 72 ? 26.182 -6.893 -20.166 1.00 94.44 72 GLU A O 1
ATOM 598 N N . ASP A 1 73 ? 25.659 -6.606 -22.336 1.00 95.69 73 ASP A N 1
ATOM 599 C CA . ASP A 1 73 ? 25.294 -5.197 -22.221 1.00 95.69 73 ASP A CA 1
ATOM 600 C C . ASP A 1 73 ? 23.944 -5.042 -21.511 1.00 95.69 73 ASP A C 1
ATOM 602 O O . ASP A 1 73 ? 22.871 -5.088 -22.121 1.00 95.69 73 ASP A O 1
ATOM 606 N N . GLN A 1 74 ? 24.015 -4.808 -20.202 1.00 96.62 74 GLN A N 1
ATOM 607 C CA . GLN A 1 74 ? 22.845 -4.572 -19.366 1.00 96.62 74 GLN A CA 1
ATOM 608 C C . GLN A 1 74 ? 22.013 -3.380 -19.850 1.00 96.62 74 GLN A C 1
ATOM 610 O O . GLN A 1 74 ? 20.791 -3.409 -19.729 1.00 96.62 74 GLN A O 1
ATOM 615 N N . THR A 1 75 ? 22.632 -2.340 -20.417 1.00 97.25 75 THR A N 1
ATOM 616 C CA . THR A 1 75 ? 21.887 -1.163 -20.878 1.00 97.25 75 THR A CA 1
ATOM 617 C C . THR A 1 75 ? 20.998 -1.510 -22.068 1.00 97.25 75 THR A C 1
ATOM 619 O O . THR A 1 75 ? 19.849 -1.066 -22.125 1.00 97.25 75 THR A O 1
ATOM 622 N N . LEU A 1 76 ? 21.485 -2.357 -22.981 1.00 97.38 76 LEU A N 1
ATOM 623 C CA . LEU A 1 76 ? 20.709 -2.864 -24.108 1.00 97.38 76 LEU A CA 1
ATOM 624 C C . LEU A 1 76 ? 19.572 -3.779 -23.644 1.00 97.38 76 LEU A C 1
ATOM 626 O O . LEU A 1 76 ? 18.449 -3.626 -24.129 1.00 97.38 76 LEU A O 1
ATOM 630 N N . ILE A 1 77 ? 19.831 -4.682 -22.690 1.00 98.19 77 ILE A N 1
ATOM 631 C CA . ILE A 1 77 ? 18.790 -5.546 -22.107 1.00 98.19 77 ILE A CA 1
ATOM 632 C C . ILE A 1 77 ? 17.696 -4.677 -21.484 1.00 98.19 77 ILE A C 1
ATOM 634 O O . ILE A 1 77 ? 16.525 -4.796 -21.845 1.00 98.19 77 ILE A O 1
ATOM 638 N N . THR A 1 78 ? 18.078 -3.749 -20.604 1.00 98.25 78 THR A N 1
ATOM 639 C CA . THR A 1 78 ? 17.120 -2.910 -19.887 1.00 98.25 78 THR A CA 1
ATOM 640 C C . THR A 1 78 ? 16.311 -2.040 -20.843 1.00 98.25 78 THR A C 1
ATOM 642 O O . THR A 1 78 ? 15.096 -1.970 -20.698 1.00 98.25 78 THR A O 1
ATOM 645 N N . LYS A 1 79 ? 16.924 -1.444 -21.875 1.00 98.31 79 LYS A N 1
ATOM 646 C CA . LYS A 1 79 ? 16.192 -0.661 -22.889 1.00 98.31 79 LYS A CA 1
ATOM 647 C C . LYS A 1 79 ? 15.150 -1.489 -23.642 1.00 98.31 79 LYS A C 1
ATOM 649 O O . LYS A 1 79 ? 14.060 -0.987 -23.901 1.00 98.31 79 LYS A O 1
ATOM 654 N N . ARG A 1 80 ? 15.455 -2.746 -23.977 1.00 98.50 80 ARG A N 1
ATOM 655 C CA . ARG A 1 80 ? 14.503 -3.639 -24.656 1.00 98.50 80 ARG A CA 1
ATOM 656 C C . ARG A 1 80 ? 13.351 -4.048 -23.739 1.00 98.50 80 ARG A C 1
ATOM 658 O O . ARG A 1 80 ? 12.199 -3.984 -24.154 1.00 98.50 80 ARG A O 1
ATOM 665 N N . VAL A 1 81 ? 13.644 -4.391 -22.485 1.00 98.69 81 VAL A N 1
ATOM 666 C CA . VAL A 1 81 ? 12.607 -4.708 -21.489 1.00 98.69 81 VAL A CA 1
ATOM 667 C C . VAL A 1 81 ? 11.731 -3.490 -21.200 1.00 98.69 81 VAL A C 1
ATOM 669 O O . VAL A 1 81 ? 10.512 -3.616 -21.132 1.00 98.69 81 VAL A O 1
ATOM 672 N N . MET A 1 82 ? 12.318 -2.298 -21.088 1.00 98.56 82 MET A N 1
ATOM 673 C CA . MET A 1 82 ? 11.545 -1.070 -20.917 1.00 98.56 82 MET A CA 1
ATOM 674 C C . MET A 1 82 ? 10.684 -0.767 -22.132 1.00 98.56 82 MET A C 1
ATOM 676 O O . MET A 1 82 ? 9.535 -0.393 -21.957 1.00 98.56 82 MET A O 1
ATOM 680 N N . PHE A 1 83 ? 11.170 -1.010 -23.349 1.00 98.50 83 PHE A N 1
ATOM 681 C CA . PHE A 1 83 ? 10.326 -0.917 -24.537 1.00 98.50 83 PHE A CA 1
ATOM 682 C C . PHE A 1 83 ? 9.119 -1.868 -24.458 1.00 98.50 83 PHE A C 1
ATOM 684 O O . PHE A 1 83 ? 8.005 -1.447 -24.757 1.00 98.50 83 PHE A O 1
ATOM 691 N N . ALA A 1 84 ? 9.304 -3.106 -23.987 1.00 98.44 84 ALA A N 1
ATOM 692 C CA . ALA A 1 84 ? 8.197 -4.036 -23.759 1.00 98.44 84 ALA A CA 1
ATOM 693 C C . ALA A 1 84 ? 7.181 -3.496 -22.735 1.00 98.44 84 ALA A C 1
ATOM 695 O O . ALA A 1 84 ? 5.974 -3.559 -22.976 1.00 98.44 84 ALA A O 1
ATOM 696 N N . TYR A 1 85 ? 7.659 -2.914 -21.628 1.00 98.62 85 TYR A N 1
ATOM 697 C CA . TYR A 1 85 ? 6.802 -2.241 -20.650 1.00 98.62 85 TYR A CA 1
ATOM 698 C C . TYR A 1 85 ? 6.056 -1.047 -21.252 1.00 98.62 85 TYR A C 1
ATOM 700 O O . TYR A 1 85 ? 4.853 -0.940 -21.047 1.00 98.62 85 TYR A O 1
ATOM 708 N N . GLU A 1 86 ? 6.718 -0.191 -22.032 1.00 98.38 86 GLU A N 1
ATOM 709 C CA . GLU A 1 86 ? 6.069 0.948 -22.693 1.00 98.38 86 GLU A CA 1
ATOM 710 C C . GLU A 1 86 ? 4.941 0.494 -23.621 1.00 98.38 86 GLU A C 1
ATOM 712 O O . GLU A 1 86 ? 3.852 1.055 -23.573 1.00 98.38 86 GLU A O 1
ATOM 717 N N . GLN A 1 87 ? 5.164 -0.552 -24.425 1.00 97.94 87 GLN A N 1
ATOM 718 C CA . GLN A 1 87 ? 4.116 -1.107 -25.289 1.00 97.94 87 GLN A CA 1
ATOM 719 C C . GLN A 1 87 ? 2.946 -1.670 -24.474 1.00 97.94 87 GLN A C 1
ATOM 721 O O . GLN A 1 87 ? 1.790 -1.428 -24.809 1.00 97.94 87 GLN A O 1
ATOM 726 N N . CYS A 1 88 ? 3.244 -2.375 -23.383 1.00 98.12 88 CYS A N 1
ATOM 727 C CA . CYS A 1 88 ? 2.233 -2.925 -22.488 1.00 98.12 88 CYS A CA 1
ATOM 728 C C . CYS A 1 88 ? 1.387 -1.819 -21.834 1.00 98.12 88 CYS A C 1
ATOM 730 O O . CYS A 1 88 ? 0.162 -1.909 -21.796 1.00 98.12 88 CYS A O 1
ATOM 732 N N . LEU A 1 89 ? 2.018 -0.732 -21.381 1.00 98.12 89 LEU A N 1
ATOM 733 C CA . LEU A 1 89 ? 1.352 0.389 -20.711 1.00 98.12 89 LEU A CA 1
ATOM 734 C C . LEU A 1 89 ? 0.404 1.183 -21.623 1.00 98.12 89 LEU A C 1
ATOM 736 O O . LEU A 1 89 ? -0.486 1.863 -21.111 1.00 98.12 89 LEU A O 1
ATOM 740 N N . LEU A 1 90 ? 0.542 1.085 -22.949 1.00 97.75 90 LEU A N 1
ATOM 741 C CA . LEU A 1 90 ? -0.430 1.667 -23.884 1.00 97.75 90 LEU A CA 1
ATOM 742 C C . LEU A 1 90 ? -1.794 0.967 -23.809 1.00 97.75 90 LEU A C 1
ATOM 744 O O . LEU A 1 90 ? -2.819 1.625 -23.974 1.00 97.75 90 LEU A O 1
ATOM 748 N N . VAL A 1 91 ? -1.800 -0.339 -23.531 1.00 97.06 91 VAL A N 1
ATOM 749 C CA . VAL A 1 91 ? -3.004 -1.188 -23.535 1.00 97.06 91 VAL A CA 1
ATOM 750 C C . VAL A 1 91 ? -3.482 -1.518 -22.122 1.00 97.06 91 VAL A C 1
ATOM 752 O O . VAL A 1 91 ? -4.676 -1.605 -21.876 1.00 97.06 91 VAL A O 1
ATOM 755 N N . LEU A 1 92 ? -2.564 -1.678 -21.170 1.00 96.69 92 LEU A N 1
ATOM 756 C CA . LEU A 1 92 ? -2.848 -2.071 -19.787 1.00 96.69 92 LEU A CA 1
ATOM 757 C C . LEU A 1 92 ? -2.394 -0.998 -18.785 1.00 96.69 92 LEU A C 1
ATOM 759 O O . LEU A 1 92 ? -2.059 -1.277 -17.638 1.00 96.69 92 LEU A O 1
ATOM 763 N N . GLY A 1 93 ? -2.384 0.268 -19.197 1.00 97.31 93 GLY A N 1
ATOM 764 C CA . GLY A 1 93 ? -1.896 1.381 -18.379 1.00 97.31 93 GLY A CA 1
ATOM 765 C C . GLY A 1 93 ? -2.710 1.674 -17.110 1.00 97.31 93 GLY A C 1
ATOM 766 O O . GLY A 1 93 ? -2.227 2.400 -16.243 1.00 97.31 93 GLY A O 1
ATOM 767 N N . HIS A 1 94 ? -3.916 1.122 -16.953 1.00 97.56 94 HIS A N 1
ATOM 768 C CA . HIS A 1 94 ? -4.676 1.218 -15.700 1.00 97.56 94 HIS A CA 1
ATOM 769 C C . HIS A 1 94 ? -4.342 0.123 -14.671 1.00 97.56 94 HIS A C 1
ATOM 771 O O . HIS A 1 94 ? -4.934 0.109 -13.592 1.00 97.56 94 HIS A O 1
ATOM 777 N N . HIS A 1 95 ? -3.385 -0.759 -14.964 1.00 97.19 95 HIS A N 1
ATOM 778 C CA . HIS A 1 95 ? -2.930 -1.813 -14.060 1.00 97.19 95 HIS A CA 1
ATOM 779 C C . HIS A 1 95 ? -1.753 -1.322 -13.200 1.00 97.19 95 HIS A C 1
ATOM 781 O O . HIS A 1 95 ? -0.656 -1.103 -13.725 1.00 97.19 95 HIS A O 1
ATOM 787 N N . PRO A 1 96 ? -1.930 -1.125 -11.877 1.00 98.00 96 PRO A N 1
ATOM 788 C CA . PRO A 1 96 ? -0.866 -0.594 -11.024 1.00 98.00 96 PRO A CA 1
ATOM 789 C C . PRO A 1 96 ? 0.345 -1.527 -10.910 1.00 98.00 96 PRO A C 1
ATOM 791 O O . PRO A 1 96 ? 1.468 -1.056 -10.745 1.00 98.00 96 PRO A O 1
ATOM 794 N N . ASP A 1 97 ? 0.133 -2.842 -11.006 1.00 96.94 97 ASP A N 1
ATOM 795 C CA . ASP A 1 97 ? 1.196 -3.844 -10.936 1.00 96.94 97 ASP A CA 1
ATOM 796 C C . ASP A 1 97 ? 2.186 -3.707 -12.097 1.00 96.94 97 ASP A C 1
ATOM 798 O O . ASP A 1 97 ? 3.384 -3.818 -11.870 1.00 96.94 97 ASP A O 1
ATOM 802 N N . ILE A 1 98 ? 1.732 -3.364 -13.307 1.00 98.06 98 ILE A N 1
ATOM 803 C CA . ILE A 1 98 ? 2.614 -3.206 -14.477 1.00 98.06 98 ILE A CA 1
ATOM 804 C C . ILE A 1 98 ? 3.535 -1.989 -14.316 1.00 98.06 98 ILE A C 1
ATOM 806 O O . ILE A 1 98 ? 4.739 -2.091 -14.559 1.00 98.06 98 ILE A O 1
ATOM 810 N N . TRP A 1 99 ? 2.998 -0.856 -13.847 1.00 98.69 99 TRP A N 1
ATOM 811 C CA . TRP A 1 99 ? 3.801 0.330 -13.520 1.00 98.69 99 TRP A CA 1
ATOM 812 C C . TRP A 1 99 ? 4.830 0.034 -12.427 1.00 98.69 99 TRP A C 1
ATOM 814 O O . TRP A 1 99 ? 5.997 0.408 -12.555 1.00 98.69 99 TRP A O 1
ATOM 824 N N . TYR A 1 100 ? 4.401 -0.657 -11.369 1.00 98.69 100 TYR A N 1
ATOM 825 C CA . TYR A 1 100 ? 5.276 -1.040 -10.267 1.00 98.69 100 TYR A CA 1
ATOM 826 C C . TYR A 1 100 ? 6.387 -1.990 -10.734 1.00 98.69 100 TYR A C 1
ATOM 828 O O . TYR A 1 100 ? 7.562 -1.727 -10.494 1.00 98.69 100 TYR A O 1
ATOM 836 N N . GLU A 1 101 ? 6.051 -3.054 -11.467 1.00 98.62 101 GLU A N 1
ATOM 837 C CA . GLU A 1 101 ? 7.022 -4.011 -12.003 1.00 98.62 101 GLU A CA 1
ATOM 838 C C . GLU A 1 101 ? 8.048 -3.346 -12.941 1.00 98.62 101 GLU A C 1
ATOM 840 O O . GLU A 1 101 ? 9.230 -3.701 -12.900 1.00 98.62 101 GLU A O 1
ATOM 845 N N . ALA A 1 102 ? 7.624 -2.372 -13.756 1.00 98.62 102 ALA A N 1
ATOM 846 C CA . ALA A 1 102 ? 8.511 -1.605 -14.630 1.00 98.62 102 ALA A CA 1
ATOM 847 C C . ALA A 1 102 ? 9.526 -0.773 -13.828 1.00 98.62 102 ALA A C 1
ATOM 849 O O . ALA A 1 102 ? 10.734 -0.853 -14.071 1.00 98.62 102 ALA A O 1
ATOM 850 N N . ALA A 1 103 ? 9.056 -0.022 -12.828 1.00 98.62 103 ALA A N 1
ATOM 851 C CA . ALA A 1 103 ? 9.924 0.781 -11.969 1.00 98.62 103 ALA A CA 1
ATOM 852 C C . ALA A 1 103 ? 10.867 -0.090 -11.118 1.00 98.62 103 ALA A C 1
ATOM 854 O O . ALA A 1 103 ? 12.058 0.209 -11.020 1.00 98.62 103 ALA A O 1
ATOM 855 N N . GLN A 1 104 ? 10.377 -1.213 -10.579 1.00 98.38 10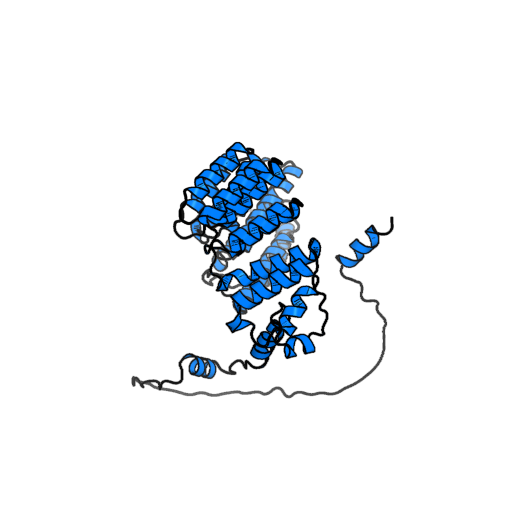4 GLN A N 1
ATOM 856 C CA . GLN A 1 104 ? 11.200 -2.183 -9.847 1.00 98.38 104 GLN A CA 1
ATOM 857 C C . GLN A 1 104 ? 12.305 -2.779 -10.726 1.00 98.38 104 GLN A C 1
ATOM 859 O O . GLN A 1 104 ? 13.430 -2.975 -10.264 1.00 98.38 104 GLN A O 1
ATOM 864 N N . TYR A 1 105 ? 12.015 -3.058 -11.999 1.00 98.56 105 TYR A N 1
ATOM 865 C CA . TYR A 1 105 ? 13.021 -3.570 -12.925 1.00 98.56 105 TYR A CA 1
ATOM 866 C C . TYR A 1 105 ? 14.111 -2.530 -13.237 1.00 98.56 105 TYR A C 1
ATOM 868 O O . TYR A 1 105 ? 15.291 -2.885 -13.327 1.00 98.56 105 TYR A O 1
ATOM 876 N N . LEU A 1 106 ? 13.749 -1.247 -13.349 1.00 98.56 106 LEU A N 1
ATOM 877 C CA . LEU A 1 106 ? 14.719 -0.153 -13.475 1.00 98.56 106 LEU A CA 1
ATOM 878 C C . LEU A 1 106 ? 15.567 0.017 -12.214 1.00 98.56 106 LEU A C 1
ATOM 880 O O . LEU A 1 106 ? 16.783 0.165 -12.322 1.00 98.56 106 LEU A O 1
ATOM 884 N N . GLU A 1 107 ? 14.963 -0.057 -11.026 1.00 98.00 107 GLU A N 1
ATOM 885 C CA . GLU A 1 107 ? 15.700 -0.023 -9.760 1.00 98.00 107 GLU A CA 1
ATOM 886 C C . GLU A 1 107 ? 16.709 -1.177 -9.671 1.00 98.00 107 GLU A C 1
ATOM 888 O O . GLU A 1 107 ? 17.878 -0.959 -9.345 1.00 98.00 107 GLU A O 1
ATOM 893 N N . GLN A 1 108 ? 16.284 -2.398 -10.006 1.00 98.00 108 GLN A N 1
ATOM 894 C CA . GLN A 1 108 ? 17.161 -3.567 -10.036 1.00 98.00 108 GLN A CA 1
ATOM 895 C C . GLN A 1 108 ? 18.304 -3.383 -11.044 1.00 98.00 108 GLN A C 1
ATOM 897 O O . GLN A 1 108 ? 19.464 -3.635 -10.718 1.00 98.00 108 GLN A O 1
ATOM 902 N N . SER A 1 109 ? 17.988 -2.907 -12.252 1.00 97.81 109 SER A N 1
ATOM 903 C CA . SER A 1 109 ? 18.978 -2.646 -13.305 1.00 97.81 109 SER A CA 1
ATOM 904 C C . SER A 1 109 ? 19.982 -1.566 -12.891 1.00 97.81 109 SER A C 1
ATOM 906 O O . SER A 1 109 ? 21.170 -1.691 -13.177 1.00 97.81 109 SER A O 1
ATOM 908 N N . SER A 1 110 ? 19.525 -0.525 -12.189 1.00 98.06 110 SER A N 1
ATOM 909 C CA . SER A 1 110 ? 20.372 0.544 -11.656 1.00 98.06 110 SER A CA 1
ATOM 910 C C . SER A 1 110 ? 21.382 0.007 -10.636 1.00 98.06 110 SER A C 1
ATOM 912 O O . SER A 1 110 ? 22.577 0.267 -10.778 1.00 98.06 110 SER A O 1
ATOM 914 N N . LYS A 1 111 ? 20.937 -0.803 -9.664 1.00 97.00 111 LYS A N 1
ATOM 915 C CA . LYS A 1 111 ? 21.830 -1.417 -8.661 1.00 97.00 111 LYS A CA 1
ATOM 916 C C . LYS A 1 111 ? 22.872 -2.330 -9.310 1.00 97.00 111 LYS A C 1
ATOM 918 O O . LYS A 1 111 ? 24.056 -2.205 -9.017 1.00 97.00 111 LYS A O 1
ATOM 923 N N . LEU A 1 112 ? 22.448 -3.171 -10.254 1.00 97.00 112 LEU A N 1
ATOM 924 C CA . LEU A 1 112 ? 23.336 -4.084 -10.978 1.00 97.00 112 LEU A CA 1
ATOM 925 C C . LEU A 1 112 ? 24.406 -3.330 -11.789 1.00 97.00 112 LEU A C 1
ATOM 927 O O . LEU A 1 112 ? 25.572 -3.721 -11.795 1.00 97.00 112 LEU A O 1
ATOM 931 N N . LEU A 1 113 ? 24.047 -2.226 -12.452 1.00 97.00 113 LEU A N 1
ATOM 932 C CA . LEU A 1 113 ? 25.026 -1.385 -13.153 1.00 97.00 113 LEU A CA 1
ATOM 933 C C . LEU A 1 113 ? 26.029 -0.730 -12.200 1.00 97.00 113 LEU A C 1
ATOM 935 O O . LEU A 1 113 ? 27.216 -0.677 -12.521 1.00 97.00 113 LEU A O 1
ATOM 939 N N . ALA A 1 114 ? 25.575 -0.273 -11.029 1.00 96.56 114 ALA A N 1
ATOM 940 C CA . ALA A 1 114 ? 26.458 0.298 -10.017 1.00 96.56 114 ALA A CA 1
ATOM 941 C C . ALA A 1 114 ? 27.475 -0.740 -9.510 1.00 96.56 114 ALA A C 1
ATOM 943 O O . ALA A 1 114 ? 28.659 -0.430 -9.398 1.00 96.56 114 ALA A O 1
ATOM 944 N N . GLU A 1 115 ? 27.046 -1.987 -9.290 1.00 96.62 115 GLU A N 1
ATOM 945 C CA . GLU A 1 115 ? 27.928 -3.104 -8.913 1.00 96.62 115 GLU A CA 1
ATOM 946 C C . GLU A 1 115 ? 28.977 -3.421 -9.991 1.00 96.62 115 GLU A C 1
ATOM 948 O O . GLU A 1 115 ? 30.120 -3.741 -9.669 1.00 96.62 115 GLU A O 1
ATOM 953 N N . LYS A 1 116 ? 28.620 -3.279 -11.274 1.00 95.00 116 LYS A N 1
ATOM 954 C CA . LYS A 1 116 ? 29.542 -3.432 -12.415 1.00 95.00 116 LYS A CA 1
ATOM 955 C C . LYS A 1 116 ? 30.443 -2.207 -12.654 1.00 95.00 116 LYS A C 1
ATOM 957 O O . LYS A 1 116 ? 31.260 -2.232 -13.572 1.00 95.00 116 LYS A O 1
ATOM 962 N N . GLY A 1 117 ? 30.308 -1.146 -11.855 1.00 95.50 117 GLY A N 1
ATOM 963 C CA . GLY A 1 117 ? 31.108 0.081 -11.942 1.00 95.50 117 GLY A CA 1
ATOM 964 C C . GLY A 1 117 ? 30.584 1.142 -12.918 1.00 95.50 117 GLY A C 1
ATOM 965 O O . GLY A 1 117 ? 31.189 2.209 -13.035 1.00 95.50 117 GLY A O 1
ATOM 966 N N . ASP A 1 118 ? 29.452 0.911 -13.588 1.00 95.94 118 ASP A N 1
ATOM 967 C CA . ASP A 1 118 ? 28.840 1.880 -14.506 1.00 95.94 118 ASP A CA 1
ATOM 968 C C . ASP A 1 118 ? 27.894 2.836 -13.761 1.00 95.94 118 ASP A C 1
ATOM 970 O O . ASP A 1 118 ? 26.665 2.775 -13.852 1.00 95.94 118 ASP A O 1
ATOM 974 N N . MET A 1 119 ? 28.493 3.742 -12.988 1.00 95.94 119 MET A N 1
ATOM 975 C CA . MET A 1 119 ? 27.762 4.672 -12.120 1.00 95.94 119 MET A CA 1
ATOM 976 C C . MET A 1 119 ? 26.891 5.674 -12.890 1.00 95.94 119 MET A C 1
ATOM 978 O O . MET A 1 119 ? 25.854 6.112 -12.385 1.00 95.94 119 MET A O 1
ATOM 982 N N . ASN A 1 120 ? 27.287 6.039 -14.113 1.00 96.81 120 ASN A N 1
ATOM 983 C CA . ASN A 1 120 ? 26.559 7.017 -14.920 1.00 96.81 120 ASN A CA 1
ATOM 984 C C . ASN A 1 120 ? 25.236 6.432 -15.423 1.00 96.81 120 ASN A C 1
ATOM 986 O O . ASN A 1 120 ? 24.181 7.036 -15.207 1.00 96.81 120 ASN A O 1
ATOM 990 N N . ASN A 1 121 ? 25.266 5.239 -16.029 1.00 96.06 121 ASN A N 1
ATOM 991 C CA . ASN A 1 121 ? 24.037 4.577 -16.469 1.00 96.06 121 ASN A CA 1
ATOM 992 C C . ASN A 1 121 ? 23.206 4.067 -15.281 1.00 96.06 121 ASN A C 1
ATOM 994 O O . ASN A 1 121 ? 21.976 4.099 -15.340 1.00 96.06 121 ASN A O 1
ATOM 998 N N . ALA A 1 122 ? 23.845 3.679 -14.170 1.00 97.38 122 ALA A N 1
ATOM 999 C CA . ALA A 1 122 ? 23.135 3.338 -12.938 1.00 97.38 122 ALA A CA 1
ATOM 1000 C C . ALA A 1 122 ? 22.274 4.505 -12.432 1.00 97.38 122 ALA A C 1
ATOM 1002 O O . ALA A 1 122 ? 21.097 4.319 -12.110 1.00 97.38 122 ALA A O 1
ATOM 1003 N N . LYS A 1 123 ? 22.830 5.723 -12.395 1.00 97.12 123 LYS A N 1
ATOM 1004 C CA . LYS A 1 123 ? 22.080 6.919 -11.997 1.00 97.12 123 LYS A CA 1
ATOM 1005 C C . LYS A 1 123 ? 20.962 7.241 -12.991 1.00 97.12 123 LYS A C 1
ATOM 1007 O O . LYS A 1 123 ? 19.855 7.535 -12.552 1.00 97.12 123 LYS A O 1
ATOM 1012 N N . LEU A 1 124 ? 21.226 7.119 -14.295 1.00 97.94 124 LEU A N 1
ATOM 1013 C CA . LEU A 1 124 ? 20.221 7.333 -15.341 1.00 97.94 124 LEU A CA 1
ATOM 1014 C C . LEU A 1 124 ? 18.990 6.436 -15.136 1.00 97.94 124 LEU A C 1
ATOM 1016 O O . LEU A 1 124 ? 17.872 6.938 -15.111 1.00 97.94 124 LEU A O 1
ATOM 1020 N N . PHE A 1 125 ? 19.181 5.131 -14.918 1.00 97.81 125 PHE A N 1
ATOM 1021 C CA . PHE A 1 125 ? 18.059 4.222 -14.653 1.00 97.81 125 PHE A CA 1
ATOM 1022 C C . PHE A 1 125 ? 17.392 4.459 -13.295 1.00 97.81 125 PHE A C 1
ATOM 1024 O O . PHE A 1 125 ? 16.189 4.245 -13.176 1.00 97.81 125 PHE A O 1
ATOM 1031 N N . SER A 1 126 ? 18.122 4.948 -12.287 1.00 98.00 126 SER A N 1
ATOM 1032 C CA . SER A 1 126 ? 17.505 5.366 -11.022 1.00 98.00 126 SER A CA 1
ATOM 1033 C C . SER A 1 126 ? 16.602 6.596 -11.188 1.00 98.00 126 SER A C 1
ATOM 1035 O O . SER A 1 126 ? 15.526 6.661 -10.596 1.00 98.00 126 SER A O 1
ATOM 1037 N N . ASP A 1 127 ? 17.013 7.583 -11.982 1.00 98.12 127 ASP A N 1
ATOM 1038 C CA . ASP A 1 127 ? 16.167 8.740 -12.286 1.00 98.12 127 ASP A CA 1
ATOM 1039 C C . ASP A 1 127 ? 14.970 8.338 -13.171 1.00 98.12 127 ASP A C 1
ATOM 1041 O O . ASP A 1 127 ? 13.850 8.780 -12.916 1.00 98.12 127 ASP A O 1
ATOM 1045 N N . GLU A 1 128 ? 15.159 7.425 -14.130 1.00 98.31 128 GLU A N 1
ATOM 1046 C CA . GLU A 1 128 ? 14.063 6.907 -14.961 1.00 98.31 128 GLU A CA 1
ATOM 1047 C C . GLU A 1 128 ? 13.048 6.081 -14.152 1.00 98.31 128 GLU A C 1
ATOM 1049 O O . GLU A 1 128 ? 11.848 6.178 -14.391 1.00 98.31 128 GLU A O 1
ATOM 1054 N N . ALA A 1 129 ? 13.484 5.317 -13.143 1.00 98.56 129 ALA A N 1
ATOM 1055 C CA . ALA A 1 129 ? 12.570 4.590 -12.258 1.00 98.56 129 ALA A CA 1
ATOM 1056 C C . ALA A 1 129 ? 11.605 5.542 -11.530 1.00 98.56 129 ALA A C 1
ATOM 1058 O O . ALA A 1 129 ? 10.404 5.282 -11.465 1.00 98.56 129 ALA A O 1
ATOM 1059 N N . ALA A 1 130 ? 12.110 6.685 -11.045 1.00 98.50 130 ALA A N 1
ATOM 1060 C CA . ALA A 1 130 ? 11.267 7.742 -10.484 1.00 98.50 130 ALA A CA 1
ATOM 1061 C C . ALA A 1 130 ? 10.310 8.329 -11.536 1.00 98.50 130 ALA A C 1
ATOM 1063 O O . ALA A 1 130 ? 9.156 8.618 -11.223 1.00 98.50 130 ALA A O 1
ATOM 1064 N N . ASN A 1 131 ? 10.759 8.468 -12.786 1.00 98.56 131 ASN A N 1
ATOM 1065 C CA . ASN A 1 131 ? 9.937 8.972 -13.885 1.00 98.56 131 ASN A CA 1
ATOM 1066 C C . ASN A 1 131 ? 8.773 8.027 -14.243 1.00 98.56 131 ASN A C 1
ATOM 1068 O O . ASN A 1 131 ? 7.671 8.501 -14.513 1.00 98.56 131 ASN A O 1
ATOM 1072 N N . ILE A 1 132 ? 8.970 6.703 -14.188 1.00 98.69 132 ILE A N 1
ATOM 1073 C CA . ILE A 1 132 ? 7.882 5.723 -14.363 1.00 98.69 132 ILE A CA 1
ATOM 1074 C C . ILE A 1 132 ? 6.785 5.941 -13.316 1.00 98.69 132 ILE A C 1
ATOM 1076 O O . ILE A 1 132 ? 5.609 6.044 -13.670 1.00 98.69 132 ILE A O 1
ATOM 1080 N N . TYR A 1 133 ? 7.158 6.093 -12.043 1.00 98.69 133 TYR A N 1
ATOM 1081 C CA . TYR A 1 133 ? 6.198 6.403 -10.984 1.00 98.69 133 TYR A CA 1
ATOM 1082 C C . TYR A 1 133 ? 5.492 7.748 -11.203 1.00 98.69 133 TYR A C 1
ATOM 1084 O O . TYR A 1 133 ? 4.264 7.818 -11.134 1.00 98.69 133 TYR A O 1
ATOM 1092 N N . GLU A 1 134 ? 6.254 8.803 -11.503 1.00 98.50 134 GLU A N 1
ATOM 1093 C CA . GLU A 1 134 ? 5.743 10.158 -11.740 1.00 98.50 134 GLU A CA 1
ATOM 1094 C C . GLU A 1 134 ? 4.734 10.182 -12.901 1.00 98.50 134 GLU A C 1
ATOM 1096 O O . GLU A 1 134 ? 3.663 10.785 -12.783 1.00 98.50 134 GLU A O 1
ATOM 1101 N N . ARG A 1 135 ? 5.018 9.468 -13.998 1.00 98.50 135 ARG A N 1
ATOM 1102 C CA . ARG A 1 135 ? 4.097 9.301 -15.130 1.00 98.50 135 ARG A CA 1
ATOM 1103 C C . ARG A 1 135 ? 2.821 8.584 -14.717 1.00 98.50 135 ARG A C 1
ATOM 1105 O O . ARG A 1 135 ? 1.740 9.064 -15.065 1.00 98.50 135 ARG A O 1
ATOM 1112 N N . ALA A 1 136 ? 2.920 7.495 -13.957 1.00 98.38 136 ALA A N 1
ATOM 1113 C CA . ALA A 1 136 ? 1.762 6.711 -13.540 1.00 98.38 136 ALA A CA 1
ATOM 1114 C C . ALA A 1 136 ? 0.747 7.563 -12.757 1.00 98.38 136 ALA A C 1
ATOM 1116 O O . ALA A 1 136 ? -0.437 7.613 -13.104 1.00 98.38 136 ALA A O 1
ATOM 1117 N N . ILE A 1 137 ? 1.228 8.309 -11.755 1.00 98.19 137 ILE A N 1
ATOM 1118 C CA . ILE A 1 137 ? 0.387 9.154 -10.892 1.00 98.19 137 ILE A CA 1
ATOM 1119 C C . ILE A 1 137 ? -0.025 10.482 -11.545 1.00 98.19 137 ILE A C 1
ATOM 1121 O O . ILE A 1 137 ? -0.933 11.156 -11.064 1.00 98.19 137 ILE A O 1
ATOM 1125 N N . SER A 1 138 ? 0.623 10.887 -12.641 1.00 97.88 138 SER A N 1
ATOM 1126 C CA . SER A 1 138 ? 0.294 12.130 -13.357 1.00 97.88 138 SER A CA 1
ATOM 1127 C C . SER A 1 138 ? -0.659 11.926 -14.532 1.00 97.88 138 SER A C 1
ATOM 1129 O O . SER A 1 138 ? -1.323 12.879 -14.940 1.00 97.88 138 SER A O 1
ATOM 1131 N N . THR A 1 139 ? -0.748 10.709 -15.074 1.00 96.69 139 THR A N 1
ATOM 1132 C CA . THR A 1 139 ? -1.507 10.414 -16.299 1.00 96.69 139 THR A CA 1
ATOM 1133 C C . THR A 1 139 ? -2.769 9.603 -16.004 1.00 96.69 139 THR A C 1
ATOM 1135 O O . THR A 1 139 ? -3.840 10.191 -15.852 1.00 96.69 139 THR A O 1
ATOM 1138 N N . LEU A 1 140 ? -2.652 8.278 -15.897 1.00 96.38 140 LEU A N 1
ATOM 1139 C CA . LEU A 1 140 ? -3.780 7.344 -15.830 1.00 96.38 140 LEU A CA 1
ATOM 1140 C C . LEU A 1 140 ? -4.252 7.076 -14.394 1.00 96.38 140 LEU A C 1
ATOM 1142 O O . LEU A 1 140 ? -5.451 6.960 -14.151 1.00 96.38 140 LEU A O 1
ATOM 1146 N N . LEU A 1 141 ? -3.330 6.999 -13.428 1.00 97.12 141 LEU A N 1
ATOM 1147 C CA . LEU A 1 141 ? -3.584 6.463 -12.083 1.00 97.12 141 LEU A CA 1
ATOM 1148 C C . LEU A 1 141 ? -3.457 7.525 -10.980 1.00 97.12 141 LEU A C 1
ATOM 1150 O O . LEU A 1 141 ? -2.888 7.290 -9.915 1.00 97.12 141 LEU A O 1
ATOM 1154 N N . LYS A 1 142 ? -4.057 8.699 -11.209 1.00 97.62 142 LYS A N 1
ATOM 1155 C CA . LYS A 1 142 ? -3.944 9.888 -10.337 1.00 97.62 142 LYS A CA 1
ATOM 1156 C C . LYS A 1 142 ? -4.425 9.696 -8.896 1.00 97.62 142 LYS A C 1
ATOM 1158 O O . LYS A 1 142 ? -4.003 10.435 -8.022 1.00 97.62 142 LYS A O 1
ATOM 1163 N N . LYS A 1 143 ? -5.314 8.734 -8.639 1.00 97.00 143 LYS A N 1
ATOM 1164 C CA . LYS A 1 143 ? -5.887 8.464 -7.303 1.00 97.00 143 LYS A CA 1
ATOM 1165 C C . LYS A 1 143 ? -5.403 7.147 -6.695 1.00 97.00 143 LYS A C 1
ATOM 1167 O O . LYS A 1 143 ? -5.880 6.731 -5.642 1.00 97.00 143 LYS A O 1
ATOM 1172 N N . ASN A 1 144 ? -4.484 6.452 -7.363 1.00 97.81 144 ASN A N 1
ATOM 1173 C CA . ASN A 1 144 ? -4.046 5.132 -6.934 1.00 97.81 144 ASN A CA 1
ATOM 1174 C C . ASN A 1 144 ? -3.013 5.238 -5.801 1.00 97.81 144 ASN A C 1
ATOM 1176 O O . ASN A 1 144 ? -1.829 5.437 -6.051 1.00 97.81 144 ASN A O 1
ATOM 1180 N N . MET A 1 145 ? -3.455 5.075 -4.551 1.00 98.38 145 MET A N 1
ATOM 1181 C CA . MET A 1 145 ? -2.589 5.215 -3.370 1.00 98.38 145 MET A CA 1
ATOM 1182 C C . MET A 1 145 ? -1.358 4.294 -3.395 1.00 98.38 145 MET A C 1
ATOM 1184 O O . MET A 1 145 ? -0.301 4.689 -2.911 1.00 98.38 145 MET A O 1
ATOM 1188 N N . LEU A 1 146 ? -1.472 3.092 -3.976 1.00 98.50 146 LEU A N 1
ATOM 1189 C CA . LEU A 1 146 ? -0.385 2.109 -4.023 1.00 98.50 146 LEU A CA 1
ATOM 1190 C C . LEU A 1 146 ? 0.847 2.661 -4.751 1.00 98.50 146 LEU A C 1
ATOM 1192 O O . LEU A 1 146 ? 1.952 2.578 -4.220 1.00 98.50 146 LEU A O 1
ATOM 1196 N N . LEU A 1 147 ? 0.657 3.270 -5.923 1.00 98.50 147 LEU A N 1
ATOM 1197 C CA . LEU A 1 147 ? 1.761 3.849 -6.693 1.00 98.50 147 LEU A CA 1
ATOM 1198 C C . LEU A 1 147 ? 2.348 5.099 -6.037 1.00 98.50 147 LEU A C 1
ATOM 1200 O O . LEU A 1 147 ? 3.551 5.317 -6.129 1.00 98.50 147 LEU A O 1
ATOM 1204 N N . TYR A 1 148 ? 1.540 5.886 -5.321 1.00 98.69 148 TYR A N 1
ATOM 1205 C CA . TYR A 1 148 ? 2.063 6.989 -4.510 1.00 98.69 148 TYR A CA 1
ATOM 1206 C C . TYR A 1 148 ? 2.952 6.488 -3.369 1.00 98.69 148 TYR A C 1
ATOM 1208 O O . TYR A 1 148 ? 4.012 7.065 -3.139 1.00 98.69 148 TYR A O 1
ATOM 1216 N N . PHE A 1 149 ? 2.548 5.426 -2.664 1.00 98.75 149 PHE A N 1
ATOM 1217 C CA . PHE A 1 149 ? 3.351 4.851 -1.581 1.00 98.75 149 PHE A CA 1
ATOM 1218 C C . PHE A 1 149 ? 4.634 4.217 -2.112 1.00 98.75 149 PHE A C 1
ATOM 1220 O O . PHE A 1 149 ? 5.704 4.509 -1.589 1.00 98.75 149 PHE A O 1
ATOM 1227 N N . ALA A 1 150 ? 4.548 3.441 -3.196 1.00 98.69 150 ALA A N 1
ATOM 1228 C CA . ALA A 1 150 ? 5.723 2.876 -3.853 1.00 98.69 150 ALA A CA 1
ATOM 1229 C C . ALA A 1 150 ? 6.691 3.974 -4.323 1.00 98.69 150 ALA A C 1
ATOM 1231 O O . ALA A 1 150 ? 7.899 3.854 -4.132 1.00 98.69 150 ALA A O 1
ATOM 1232 N N . TYR A 1 151 ? 6.170 5.080 -4.866 1.00 98.75 151 TYR A N 1
ATOM 1233 C CA . TYR A 1 151 ? 7.001 6.205 -5.280 1.00 98.75 151 TYR A CA 1
ATOM 1234 C C . TYR A 1 151 ? 7.658 6.926 -4.094 1.00 98.75 151 TYR A C 1
ATOM 1236 O O . TYR A 1 151 ? 8.844 7.254 -4.136 1.00 98.75 151 TYR A O 1
ATOM 1244 N N . ALA A 1 152 ? 6.900 7.155 -3.021 1.00 98.69 152 ALA A N 1
ATOM 1245 C CA . ALA A 1 152 ? 7.405 7.752 -1.791 1.00 98.69 152 ALA A CA 1
ATOM 1246 C C . ALA A 1 152 ? 8.518 6.898 -1.161 1.00 98.69 152 ALA A C 1
ATOM 1248 O O . ALA A 1 152 ? 9.583 7.430 -0.853 1.00 98.69 152 ALA A O 1
ATOM 1249 N N . ASP A 1 153 ? 8.309 5.585 -1.034 1.00 98.56 153 ASP A N 1
ATOM 1250 C CA . ASP A 1 153 ? 9.314 4.653 -0.513 1.00 98.56 153 ASP A CA 1
ATOM 1251 C C . ASP A 1 153 ? 10.546 4.584 -1.440 1.00 98.56 153 ASP A C 1
ATOM 1253 O O . ASP A 1 153 ? 11.682 4.512 -0.963 1.00 98.56 153 ASP A O 1
ATOM 1257 N N . TYR A 1 154 ? 10.351 4.683 -2.763 1.00 98.50 154 TYR A N 1
ATOM 1258 C CA . TYR A 1 154 ? 11.453 4.755 -3.724 1.00 98.50 154 TYR A CA 1
ATOM 1259 C C . TYR A 1 154 ? 12.320 6.004 -3.504 1.00 98.50 154 TYR A C 1
ATOM 1261 O O . TYR A 1 154 ? 13.541 5.894 -3.391 1.00 98.50 154 TYR A O 1
ATOM 1269 N N . GLU A 1 155 ? 11.723 7.192 -3.378 1.00 98.50 155 GLU A N 1
ATOM 1270 C CA . GLU A 1 155 ? 12.487 8.424 -3.123 1.00 98.50 155 GLU A CA 1
ATOM 1271 C C . GLU A 1 155 ? 13.077 8.471 -1.700 1.00 98.50 155 GLU A C 1
ATOM 1273 O O . GLU A 1 155 ? 14.163 9.026 -1.511 1.00 98.50 155 GLU A O 1
ATOM 1278 N N . GLU A 1 156 ? 12.439 7.833 -0.710 1.00 98.19 156 GLU A N 1
ATOM 1279 C CA . GLU A 1 156 ? 13.021 7.619 0.624 1.00 98.19 156 GLU A CA 1
ATOM 1280 C C . GLU A 1 156 ? 14.279 6.745 0.543 1.00 98.19 156 GLU A C 1
ATOM 1282 O O . GLU A 1 156 ? 15.300 7.098 1.133 1.00 98.19 156 GLU A O 1
ATOM 1287 N N . SER A 1 157 ? 14.257 5.656 -0.238 1.00 97.12 157 SER A N 1
ATOM 1288 C CA . SER A 1 157 ? 15.423 4.775 -0.427 1.00 97.12 157 SER A CA 1
ATOM 1289 C C . SER A 1 157 ? 16.620 5.497 -1.062 1.00 97.12 157 SER A C 1
ATOM 1291 O O . SER A 1 157 ? 17.775 5.147 -0.820 1.00 97.12 157 SER A O 1
ATOM 1293 N N . ARG A 1 158 ? 16.343 6.558 -1.828 1.00 96.31 158 ARG A N 1
ATOM 1294 C CA . ARG A 1 158 ? 17.331 7.454 -2.446 1.00 96.31 158 ARG A CA 1
ATOM 1295 C C . ARG A 1 158 ? 17.717 8.632 -1.554 1.00 96.31 158 ARG A C 1
ATOM 1297 O O . ARG A 1 158 ? 18.433 9.523 -2.007 1.00 96.31 158 ARG A O 1
ATOM 1304 N N . MET A 1 159 ? 17.231 8.651 -0.312 1.00 97.38 159 MET A N 1
ATOM 1305 C CA . MET A 1 159 ? 17.453 9.703 0.682 1.00 97.38 159 MET A CA 1
ATOM 1306 C C . MET A 1 159 ? 16.951 11.091 0.238 1.00 97.38 159 MET A C 1
ATOM 1308 O O . MET A 1 159 ? 17.435 12.118 0.714 1.00 97.38 159 MET A O 1
ATOM 1312 N N . LYS A 1 160 ? 15.963 11.155 -0.667 1.00 97.81 160 LYS A N 1
ATOM 1313 C CA . LYS A 1 160 ? 15.360 12.407 -1.157 1.00 97.81 160 LYS A CA 1
ATOM 1314 C C . LYS A 1 160 ? 14.106 12.774 -0.356 1.00 97.81 160 LYS A C 1
ATOM 1316 O O . LYS A 1 160 ? 13.014 12.896 -0.909 1.00 97.81 160 LYS A O 1
ATOM 1321 N N . TYR A 1 161 ? 14.256 12.979 0.952 1.00 98.06 161 TYR A N 1
ATOM 1322 C CA . TYR A 1 161 ? 13.130 13.158 1.885 1.00 98.06 161 TYR A CA 1
ATOM 1323 C C . TYR A 1 161 ? 12.206 14.341 1.546 1.00 98.06 161 TYR A C 1
ATOM 1325 O O . TYR A 1 161 ? 10.987 14.206 1.615 1.00 98.06 161 TYR A O 1
ATOM 1333 N N . GLU A 1 162 ? 12.745 15.460 1.054 1.00 98.12 162 GLU A N 1
ATOM 1334 C CA . GLU A 1 162 ? 11.924 16.605 0.623 1.00 98.12 162 GLU A CA 1
ATOM 1335 C C . GLU A 1 162 ? 10.966 16.234 -0.527 1.00 98.12 162 GLU A C 1
ATOM 1337 O O . GLU A 1 162 ? 9.794 16.619 -0.550 1.00 98.12 162 GLU A O 1
ATOM 1342 N N . LYS A 1 163 ? 11.431 15.399 -1.468 1.00 98.19 163 LYS A N 1
ATOM 1343 C CA . LYS A 1 163 ? 10.591 14.897 -2.560 1.00 98.19 163 LYS A CA 1
ATOM 1344 C C . LYS A 1 163 ? 9.488 13.987 -2.011 1.00 98.19 163 LYS A C 1
ATOM 1346 O O . LYS A 1 163 ? 8.351 14.103 -2.466 1.00 98.19 163 LYS A O 1
ATOM 1351 N N . VAL A 1 164 ? 9.769 13.171 -0.994 1.00 98.75 164 VAL A N 1
ATOM 1352 C CA . VAL A 1 164 ? 8.768 12.316 -0.327 1.00 98.75 164 VAL A CA 1
ATOM 1353 C C . VAL A 1 164 ? 7.623 13.146 0.263 1.00 98.75 164 VAL A C 1
ATOM 1355 O O . VAL A 1 164 ? 6.454 12.836 0.021 1.00 98.75 164 VAL A O 1
ATOM 1358 N N . HIS A 1 165 ? 7.925 14.258 0.945 1.00 98.56 165 HIS A N 1
ATOM 1359 C CA . HIS A 1 165 ? 6.894 15.189 1.418 1.00 98.56 165 HIS A CA 1
ATOM 1360 C C . HIS A 1 165 ? 6.027 15.717 0.273 1.00 98.56 165 HIS A C 1
ATOM 1362 O O . HIS A 1 165 ? 4.800 15.746 0.396 1.00 98.56 165 HIS A O 1
ATOM 1368 N N . SER A 1 166 ? 6.638 16.106 -0.851 1.00 98.62 166 SER A N 1
ATOM 1369 C CA . SER A 1 166 ? 5.891 16.597 -2.016 1.00 98.62 166 SER A CA 1
ATOM 1370 C C . SER A 1 166 ? 4.940 15.540 -2.597 1.00 98.62 166 SER A C 1
ATOM 1372 O O . SER A 1 166 ? 3.811 15.875 -2.952 1.00 98.62 166 SER A O 1
ATOM 1374 N N . ILE A 1 167 ? 5.344 14.263 -2.618 1.00 98.69 167 ILE A N 1
ATOM 1375 C CA . ILE A 1 167 ? 4.532 13.144 -3.122 1.00 98.69 167 ILE A CA 1
ATOM 1376 C C . ILE A 1 167 ? 3.308 12.925 -2.227 1.00 98.69 167 ILE A C 1
ATOM 1378 O O . ILE A 1 167 ? 2.180 12.891 -2.725 1.00 98.69 167 ILE A O 1
ATOM 1382 N N . TYR A 1 168 ? 3.504 12.847 -0.906 1.00 98.69 168 TYR A N 1
ATOM 1383 C CA . TYR A 1 168 ? 2.396 12.692 0.041 1.00 98.69 168 TYR A CA 1
ATOM 1384 C C . TYR A 1 168 ? 1.446 13.892 0.021 1.00 98.69 168 TYR A C 1
ATOM 1386 O O . TYR A 1 168 ? 0.231 13.713 -0.043 1.00 98.69 168 TYR A O 1
ATOM 1394 N N . ASN A 1 169 ? 1.977 15.119 0.031 1.00 98.38 169 ASN A N 1
ATOM 1395 C CA . ASN A 1 169 ? 1.149 16.326 -0.007 1.00 98.38 169 ASN A CA 1
ATOM 1396 C C . ASN A 1 169 ? 0.366 16.437 -1.327 1.00 98.38 169 ASN A C 1
ATOM 1398 O O . ASN A 1 169 ? -0.782 16.873 -1.311 1.00 98.38 169 ASN A O 1
ATOM 1402 N N . ARG A 1 170 ? 0.941 15.998 -2.457 1.00 98.44 170 ARG A N 1
ATOM 1403 C CA . ARG A 1 170 ? 0.236 15.939 -3.744 1.00 98.44 170 ARG A CA 1
ATOM 1404 C C . ARG A 1 170 ? -0.962 14.995 -3.699 1.00 98.44 170 ARG A C 1
ATOM 1406 O O . ARG A 1 170 ? -2.001 15.339 -4.249 1.00 98.44 170 ARG A O 1
ATOM 1413 N N . LEU A 1 171 ? -0.830 13.833 -3.058 1.00 98.12 171 LEU A N 1
ATOM 1414 C CA . LEU A 1 171 ? -1.957 12.913 -2.884 1.00 98.12 171 LEU A CA 1
ATOM 1415 C C . LEU A 1 171 ? -3.025 13.514 -1.964 1.00 98.12 171 LEU A C 1
ATOM 1417 O O . LEU A 1 171 ? -4.202 13.484 -2.297 1.00 98.12 171 LEU A O 1
ATOM 1421 N N . LEU A 1 172 ? -2.617 14.113 -0.841 1.00 98.12 172 LEU A N 1
ATOM 1422 C CA . LEU A 1 172 ? -3.533 14.753 0.113 1.00 98.12 172 LEU A CA 1
ATOM 1423 C C . LEU A 1 172 ? -4.317 15.933 -0.486 1.00 98.12 172 LEU A C 1
ATOM 1425 O O . LEU A 1 172 ? -5.411 16.232 -0.005 1.00 98.12 172 LEU A O 1
ATOM 1429 N N . ALA A 1 173 ? -3.773 16.583 -1.519 1.00 98.00 173 ALA A N 1
ATOM 1430 C CA . ALA A 1 173 ? -4.429 17.668 -2.246 1.00 98.00 173 ALA A CA 1
ATOM 1431 C C . ALA A 1 173 ? -5.598 17.200 -3.135 1.00 98.00 173 ALA A C 1
ATOM 1433 O O . ALA A 1 173 ? -6.389 18.029 -3.575 1.00 98.00 173 ALA A O 1
ATOM 1434 N N . ILE A 1 174 ? -5.726 15.898 -3.408 1.00 96.69 174 ILE A N 1
ATOM 1435 C CA . ILE A 1 174 ? -6.878 15.346 -4.130 1.00 96.69 174 ILE A CA 1
ATOM 1436 C C . ILE A 1 174 ? -8.068 15.313 -3.173 1.00 96.69 174 ILE A C 1
ATOM 1438 O O . ILE A 1 174 ? -7.949 14.773 -2.076 1.00 96.69 174 ILE A O 1
ATOM 1442 N N . GLU A 1 175 ? -9.205 15.893 -3.561 1.00 92.88 175 GLU A N 1
ATOM 1443 C CA . GLU A 1 175 ? -10.356 16.071 -2.665 1.00 92.88 175 GLU A CA 1
ATOM 1444 C C . GLU A 1 175 ? -11.049 14.748 -2.308 1.00 92.88 175 GLU A C 1
ATOM 1446 O O . GLU A 1 175 ? -11.331 14.494 -1.135 1.00 92.88 175 GLU A O 1
ATOM 1451 N N . ASP A 1 176 ? -11.264 13.882 -3.296 1.00 93.94 176 ASP A N 1
ATOM 1452 C CA . ASP A 1 176 ? -12.112 12.692 -3.211 1.00 93.94 176 ASP A CA 1
ATOM 1453 C C . ASP A 1 176 ? -11.320 11.393 -2.997 1.00 93.94 176 ASP A C 1
ATOM 1455 O O . ASP A 1 176 ? -11.471 10.396 -3.704 1.00 93.94 176 ASP A O 1
ATOM 1459 N N . ILE A 1 177 ? -10.461 11.406 -1.982 1.00 96.12 177 ILE A N 1
ATOM 1460 C CA . ILE A 1 177 ? -9.789 10.211 -1.464 1.00 96.12 177 ILE A CA 1
ATOM 1461 C C . ILE A 1 177 ? -10.099 10.044 0.022 1.00 96.12 177 ILE A C 1
ATOM 1463 O O . ILE A 1 177 ? -10.490 10.996 0.692 1.00 96.12 177 ILE A O 1
ATOM 1467 N N . ASP A 1 178 ? -9.860 8.850 0.561 1.00 96.75 178 ASP A N 1
ATOM 1468 C CA . ASP A 1 178 ? -9.738 8.670 2.007 1.00 96.75 178 ASP A CA 1
ATOM 1469 C C . ASP A 1 178 ? -8.286 8.966 2.433 1.00 96.75 178 ASP A C 1
ATOM 1471 O O . ASP A 1 178 ? -7.411 8.104 2.275 1.00 96.75 178 ASP A O 1
ATOM 1475 N N . PRO A 1 179 ? -7.978 10.156 2.987 1.00 98.06 179 PRO A N 1
ATOM 1476 C CA . PRO A 1 179 ? -6.610 10.496 3.351 1.00 98.06 179 PRO A CA 1
ATOM 1477 C C . PRO A 1 179 ? -6.138 9.740 4.595 1.00 98.06 179 PRO A C 1
ATOM 1479 O O . PRO A 1 179 ? -4.962 9.830 4.940 1.00 98.06 179 PRO A O 1
ATOM 1482 N N . THR A 1 180 ? -7.002 8.980 5.280 1.00 98.31 180 THR A N 1
ATOM 1483 C CA . THR A 1 180 ? -6.642 8.281 6.521 1.00 98.31 180 THR A CA 1
ATOM 1484 C C . THR A 1 180 ? -5.449 7.356 6.311 1.00 98.31 180 THR A C 1
ATOM 1486 O O . THR A 1 180 ? -4.485 7.410 7.075 1.00 98.31 180 THR A O 1
ATOM 1489 N N . LEU A 1 181 ? -5.480 6.536 5.256 1.00 98.50 181 LEU A N 1
ATOM 1490 C CA . LEU A 1 181 ? -4.371 5.636 4.942 1.00 98.50 181 LEU A CA 1
ATOM 1491 C C . LEU A 1 181 ? -3.121 6.416 4.513 1.00 98.50 181 LEU A C 1
ATOM 1493 O O . LEU A 1 181 ? -2.007 6.054 4.889 1.00 98.50 181 LEU A O 1
ATOM 1497 N N . VAL A 1 182 ? -3.303 7.525 3.793 1.00 98.56 182 VAL A N 1
ATOM 1498 C CA . VAL A 1 182 ? -2.208 8.402 3.361 1.00 98.56 182 VAL A CA 1
ATOM 1499 C C . VAL A 1 182 ? -1.495 9.012 4.564 1.00 98.56 182 VAL A C 1
ATOM 1501 O O . VAL A 1 182 ? -0.274 8.927 4.652 1.00 98.56 182 VAL A O 1
ATOM 1504 N N . TYR A 1 183 ? -2.233 9.547 5.538 1.00 98.69 183 TYR A N 1
ATOM 1505 C CA . TYR A 1 183 ? -1.664 10.075 6.777 1.00 98.69 183 TYR A CA 1
ATOM 1506 C C . TYR A 1 183 ? -0.980 9.000 7.616 1.00 98.69 183 TYR A C 1
ATOM 1508 O O . TYR A 1 183 ? 0.058 9.276 8.211 1.00 98.69 183 TYR A O 1
ATOM 1516 N N . ILE A 1 184 ? -1.521 7.780 7.654 1.00 98.69 184 ILE A N 1
ATOM 1517 C CA . ILE A 1 184 ? -0.884 6.646 8.334 1.00 98.69 184 ILE A CA 1
ATOM 1518 C C . ILE A 1 184 ? 0.496 6.371 7.733 1.00 98.69 184 ILE A C 1
ATOM 1520 O O . ILE A 1 184 ? 1.473 6.293 8.480 1.00 98.69 184 ILE A O 1
ATOM 1524 N N . GLN A 1 185 ? 0.597 6.260 6.406 1.00 98.75 185 GLN A N 1
ATOM 1525 C CA . GLN A 1 185 ? 1.879 5.995 5.747 1.00 98.75 185 GLN A CA 1
ATOM 1526 C C . GLN A 1 185 ? 2.833 7.185 5.842 1.00 98.75 185 GLN A C 1
ATOM 1528 O O . GLN A 1 185 ? 3.996 7.024 6.210 1.00 98.75 185 GLN A O 1
ATOM 1533 N N . TYR A 1 186 ? 2.322 8.397 5.646 1.00 98.75 186 TYR A N 1
ATOM 1534 C CA . TYR A 1 186 ? 3.109 9.618 5.748 1.00 98.75 186 TYR A CA 1
ATOM 1535 C C . TYR A 1 186 ? 3.680 9.830 7.159 1.00 98.75 186 TYR A C 1
ATOM 1537 O O . TYR A 1 186 ? 4.848 10.178 7.326 1.00 98.75 186 TYR A O 1
ATOM 1545 N N . MET A 1 187 ? 2.889 9.553 8.198 1.00 98.38 187 MET A N 1
ATOM 1546 C CA . MET A 1 187 ? 3.335 9.614 9.590 1.00 98.38 187 MET A CA 1
ATOM 1547 C C . MET A 1 187 ? 4.401 8.551 9.886 1.00 98.38 187 MET A C 1
ATOM 1549 O O . MET A 1 187 ? 5.370 8.843 10.593 1.00 98.38 187 MET A O 1
ATOM 1553 N N . LYS A 1 188 ? 4.257 7.332 9.339 1.00 98.31 188 LYS A N 1
ATOM 1554 C CA . LYS A 1 188 ? 5.270 6.268 9.463 1.00 98.31 188 LYS A CA 1
ATOM 1555 C C . LYS A 1 188 ? 6.596 6.683 8.827 1.00 98.31 188 LYS A C 1
ATOM 1557 O O . LYS A 1 188 ? 7.617 6.522 9.497 1.00 98.31 188 LYS A O 1
ATOM 1562 N N . PHE A 1 189 ? 6.567 7.248 7.616 1.00 98.50 189 PHE A N 1
ATOM 1563 C CA . PHE A 1 189 ? 7.735 7.837 6.950 1.00 98.50 189 PHE A CA 1
ATOM 1564 C C . PHE A 1 189 ? 8.384 8.911 7.829 1.00 98.50 189 PHE A C 1
ATOM 1566 O O . PHE A 1 189 ? 9.530 8.753 8.242 1.00 98.50 189 PHE A O 1
ATOM 1573 N N . ALA A 1 190 ? 7.628 9.946 8.206 1.00 98.31 190 ALA A N 1
ATOM 1574 C CA . ALA A 1 190 ? 8.151 11.092 8.947 1.00 98.31 190 ALA A CA 1
ATOM 1575 C C . ALA A 1 190 ? 8.818 10.667 10.265 1.00 98.31 190 ALA A C 1
ATOM 1577 O O . ALA A 1 190 ? 9.901 11.132 10.608 1.00 98.31 190 ALA A O 1
ATOM 1578 N N . ARG A 1 191 ? 8.225 9.711 10.994 1.00 97.38 191 ARG A N 1
ATOM 1579 C CA . ARG A 1 191 ? 8.858 9.158 12.201 1.00 97.38 191 ARG A CA 1
ATOM 1580 C C . ARG A 1 191 ? 10.122 8.349 11.882 1.00 97.38 191 ARG A C 1
ATOM 1582 O O . ARG A 1 191 ? 11.092 8.447 12.629 1.00 97.38 191 ARG A O 1
ATOM 1589 N N . ARG A 1 192 ? 10.088 7.502 10.847 1.00 97.56 192 ARG A N 1
ATOM 1590 C CA . ARG A 1 192 ? 11.179 6.578 10.486 1.00 97.56 192 ARG A CA 1
ATOM 1591 C C . ARG A 1 192 ? 12.412 7.313 9.958 1.00 97.56 192 ARG A C 1
ATOM 1593 O O . ARG A 1 192 ? 13.511 6.948 10.357 1.00 97.56 192 ARG A O 1
ATOM 1600 N N . ALA A 1 193 ? 12.221 8.322 9.113 1.00 97.50 193 ALA A N 1
ATOM 1601 C CA . ALA A 1 193 ? 13.302 9.059 8.464 1.00 97.50 193 ALA A CA 1
ATOM 1602 C C . ALA A 1 193 ? 13.734 10.316 9.242 1.00 97.50 193 ALA A C 1
ATOM 1604 O O . ALA A 1 193 ? 14.914 10.651 9.254 1.00 97.50 193 ALA A O 1
ATOM 1605 N N . GLU A 1 194 ? 12.807 10.993 9.933 1.00 97.38 194 GLU A N 1
ATOM 1606 C CA . GLU A 1 194 ? 13.042 12.338 10.497 1.00 97.38 194 GLU A CA 1
ATOM 1607 C C . GLU A 1 194 ? 12.777 12.434 12.009 1.00 97.38 194 GLU A C 1
ATOM 1609 O O . GLU A 1 194 ? 12.950 13.483 12.636 1.00 97.38 194 GLU A O 1
ATOM 1614 N N . GLY A 1 195 ? 12.353 11.330 12.625 1.00 96.56 195 GLY A N 1
ATOM 1615 C CA . GLY A 1 195 ? 12.162 11.214 14.063 1.00 96.56 195 GLY A CA 1
ATOM 1616 C C . GLY A 1 195 ? 10.784 11.639 14.586 1.00 96.56 195 GLY A C 1
ATOM 1617 O O . GLY A 1 195 ? 9.861 12.032 13.871 1.00 96.56 195 GLY A O 1
ATOM 1618 N N . ILE A 1 196 ? 10.631 11.531 15.908 1.00 96.19 196 ILE A N 1
ATOM 1619 C CA . ILE A 1 196 ? 9.333 11.593 16.607 1.00 96.19 196 ILE A CA 1
ATOM 1620 C C . ILE A 1 196 ? 8.616 12.934 16.391 1.00 96.19 196 ILE A C 1
ATOM 1622 O O . ILE A 1 196 ? 7.404 12.964 16.176 1.00 96.19 196 ILE A O 1
ATOM 1626 N N . LYS A 1 197 ? 9.354 14.052 16.425 1.00 96.94 197 LYS A N 1
ATOM 1627 C CA . LYS A 1 197 ? 8.771 15.394 16.273 1.00 96.94 197 LYS A CA 1
ATOM 1628 C C . LYS A 1 197 ? 8.108 15.566 14.903 1.00 96.94 197 LYS A C 1
ATOM 1630 O O . LYS A 1 197 ? 6.989 16.075 14.859 1.00 96.94 197 LYS A O 1
ATOM 1635 N N . SER A 1 198 ? 8.752 15.105 13.827 1.00 97.62 198 SER A N 1
ATOM 1636 C CA . SER A 1 198 ? 8.184 15.177 12.474 1.00 97.62 198 SER A CA 1
ATOM 1637 C C . SER A 1 198 ? 6.916 14.324 12.363 1.00 97.62 198 SER A C 1
ATOM 1639 O O . SER A 1 198 ? 5.863 14.820 11.958 1.00 97.62 198 SER A O 1
ATOM 1641 N N . GLY A 1 199 ? 6.943 13.088 12.882 1.00 97.31 199 GLY A N 1
ATOM 1642 C CA . GLY A 1 199 ? 5.752 12.231 12.952 1.00 97.31 199 GLY A CA 1
ATOM 1643 C C . GLY A 1 199 ? 4.558 12.899 13.655 1.00 97.31 199 GLY A C 1
ATOM 1644 O O . GLY A 1 199 ? 3.436 12.872 13.147 1.00 97.31 199 GLY A O 1
ATOM 1645 N N . ARG A 1 200 ? 4.793 13.591 14.781 1.00 97.75 200 ARG A N 1
ATOM 1646 C CA . ARG A 1 200 ? 3.746 14.350 15.494 1.00 97.75 200 ARG A CA 1
ATOM 1647 C C . ARG A 1 200 ? 3.212 15.541 14.692 1.00 97.75 200 ARG A C 1
ATOM 1649 O O . ARG A 1 200 ? 2.033 15.871 14.830 1.00 97.75 200 ARG A O 1
ATOM 1656 N N . MET A 1 201 ? 4.034 16.179 13.853 1.00 98.25 201 MET A N 1
ATOM 1657 C CA . MET A 1 201 ? 3.568 17.233 12.943 1.00 98.25 201 MET A CA 1
ATOM 1658 C C . MET A 1 201 ? 2.611 16.676 11.888 1.00 98.25 201 MET A C 1
ATOM 1660 O O . MET A 1 201 ? 1.589 17.304 11.615 1.00 98.25 201 MET A O 1
ATOM 1664 N N . ILE A 1 202 ? 2.885 15.485 11.349 1.00 98.50 202 ILE A N 1
ATOM 1665 C CA . ILE A 1 202 ? 1.965 14.822 10.415 1.00 98.50 202 ILE A CA 1
ATOM 1666 C C . ILE A 1 202 ? 0.667 14.429 11.119 1.00 98.50 202 ILE A C 1
ATOM 1668 O O . ILE A 1 202 ? -0.412 14.702 10.596 1.00 98.50 202 ILE A O 1
ATOM 1672 N N . PHE A 1 203 ? 0.746 13.888 12.339 1.00 98.38 203 PHE A N 1
ATOM 1673 C CA . PHE A 1 203 ? -0.452 13.586 13.124 1.00 98.38 203 PHE A CA 1
ATOM 1674 C C . PHE A 1 203 ? -1.298 14.836 13.395 1.00 98.38 203 PHE A C 1
ATOM 1676 O O . PHE A 1 203 ? -2.520 14.775 13.306 1.00 98.38 203 PHE A O 1
ATOM 1683 N N . LYS A 1 204 ? -0.672 15.989 13.677 1.00 98.44 204 LYS A N 1
ATOM 1684 C CA . LYS A 1 204 ? -1.392 17.262 13.821 1.00 98.44 204 LYS A CA 1
ATOM 1685 C C . LYS A 1 204 ? -2.195 17.590 12.555 1.00 98.44 204 LYS A C 1
ATOM 1687 O O . LYS A 1 204 ? -3.394 17.816 12.679 1.00 98.44 204 LYS A O 1
ATOM 1692 N N . LYS A 1 205 ? -1.568 17.535 11.372 1.00 98.12 205 LYS A N 1
ATOM 1693 C CA . LYS A 1 205 ? -2.250 17.768 10.083 1.00 98.12 205 LYS A CA 1
ATOM 1694 C C . LYS A 1 205 ? -3.407 16.788 9.867 1.00 98.12 205 LYS A C 1
ATOM 1696 O O . LYS A 1 205 ? -4.490 17.200 9.479 1.00 98.12 205 LYS A O 1
ATOM 1701 N N . ALA A 1 206 ? -3.205 15.511 10.192 1.00 98.25 206 ALA A N 1
ATOM 1702 C CA . ALA A 1 206 ? -4.236 14.486 10.041 1.00 98.25 206 ALA A CA 1
ATOM 1703 C C . ALA A 1 206 ? -5.496 14.768 10.876 1.00 98.25 206 ALA A C 1
ATOM 1705 O O . ALA A 1 206 ? -6.602 14.473 10.436 1.00 98.25 206 ALA A O 1
ATOM 1706 N N . ARG A 1 207 ? -5.347 15.352 12.074 1.00 97.75 207 ARG A N 1
ATOM 1707 C CA . ARG A 1 207 ? -6.490 15.727 12.927 1.00 97.75 207 ARG A CA 1
ATOM 1708 C C . ARG A 1 207 ? -7.255 16.950 12.422 1.00 97.75 207 ARG A C 1
ATOM 1710 O O . ARG A 1 207 ? -8.421 17.101 12.778 1.00 97.75 207 ARG A O 1
ATOM 1717 N N . GLU A 1 208 ? -6.579 17.825 11.683 1.00 97.56 208 GLU A N 1
ATOM 1718 C CA . GLU A 1 208 ? -7.141 19.055 11.114 1.00 97.56 208 GLU A CA 1
ATOM 1719 C C . GLU A 1 208 ? -7.884 18.787 9.793 1.00 97.56 208 GLU A C 1
ATOM 1721 O O . GLU A 1 208 ? -8.766 19.560 9.430 1.00 97.56 208 GLU A O 1
ATOM 1726 N N . ASP A 1 209 ? -7.591 17.676 9.108 1.00 97.50 209 ASP A N 1
ATOM 1727 C CA . ASP A 1 209 ? -8.338 17.230 7.926 1.00 97.50 209 ASP A CA 1
ATOM 1728 C C . ASP A 1 209 ? -9.665 16.557 8.329 1.00 97.50 209 ASP A C 1
ATOM 1730 O O . ASP A 1 209 ? -9.703 15.589 9.098 1.00 97.50 209 ASP A O 1
ATOM 1734 N N . THR A 1 210 ? -10.772 17.077 7.798 1.00 96.62 210 THR A N 1
ATOM 1735 C CA . THR A 1 210 ? -12.139 16.624 8.089 1.00 96.62 210 THR A CA 1
ATOM 1736 C C . THR A 1 210 ? -12.456 15.244 7.517 1.00 96.62 210 THR A C 1
ATOM 1738 O O . THR A 1 210 ? -13.320 14.554 8.056 1.00 96.62 210 THR A O 1
ATOM 1741 N N . ARG A 1 211 ? -11.748 14.814 6.467 1.00 97.25 211 ARG A N 1
ATOM 1742 C CA . ARG A 1 211 ? -11.952 13.523 5.788 1.00 97.25 211 ARG A CA 1
ATOM 1743 C C . ARG A 1 211 ? -11.313 12.357 6.546 1.00 97.25 211 ARG A C 1
ATOM 1745 O O . ARG A 1 211 ? -11.595 11.195 6.261 1.00 97.25 211 ARG A O 1
ATOM 1752 N N . THR A 1 212 ? -10.438 12.653 7.505 1.00 98.00 212 THR A N 1
ATOM 1753 C CA . THR A 1 212 ? -9.692 11.647 8.262 1.00 98.00 212 THR A CA 1
ATOM 1754 C C . THR A 1 212 ? -10.598 10.826 9.183 1.00 98.00 212 THR A C 1
ATOM 1756 O O . THR A 1 212 ? -11.375 11.353 9.985 1.00 98.00 212 THR A O 1
ATOM 1759 N N . ARG A 1 213 ? -10.432 9.503 9.128 1.00 97.75 213 ARG A N 1
ATOM 1760 C CA . ARG A 1 213 ? -11.121 8.508 9.956 1.00 97.75 213 ARG A CA 1
ATOM 1761 C C . ARG A 1 213 ? -10.279 8.072 11.161 1.00 97.75 213 ARG A C 1
ATOM 1763 O O . ARG A 1 213 ? -9.097 8.388 11.299 1.00 97.75 213 ARG A O 1
ATOM 1770 N N . HIS A 1 214 ? -10.900 7.286 12.034 1.00 97.62 214 HIS A N 1
ATOM 1771 C CA . HIS A 1 214 ? -10.380 6.863 13.336 1.00 97.62 214 HIS A CA 1
ATOM 1772 C C . HIS A 1 214 ? -9.023 6.119 13.303 1.00 97.62 214 HIS A C 1
ATOM 1774 O O . HIS A 1 214 ? -8.237 6.238 14.246 1.00 97.62 214 HIS A O 1
ATOM 1780 N N . HIS A 1 215 ? -8.697 5.399 12.220 1.00 98.50 215 HIS A N 1
ATOM 1781 C CA . HIS A 1 215 ? -7.484 4.569 12.114 1.00 98.50 215 HIS A CA 1
ATOM 1782 C C . HIS A 1 215 ? -6.168 5.333 12.360 1.00 98.50 215 HIS A C 1
ATOM 1784 O O . HIS A 1 215 ? -5.192 4.756 12.853 1.00 98.50 215 HIS A O 1
ATOM 1790 N N . VAL A 1 216 ? -6.118 6.636 12.045 1.00 98.31 216 VAL A N 1
ATOM 1791 C CA . VAL A 1 216 ? -4.903 7.437 12.265 1.00 98.31 216 VAL A CA 1
ATOM 1792 C C . VAL A 1 216 ? -4.588 7.602 13.754 1.00 98.31 216 VAL A C 1
ATOM 1794 O O . VAL A 1 216 ? -3.418 7.611 14.129 1.00 98.31 216 VAL A O 1
ATOM 1797 N N . TYR A 1 217 ? -5.610 7.673 14.615 1.00 98.44 217 TYR A N 1
ATOM 1798 C CA . TYR A 1 217 ? -5.436 7.808 16.064 1.00 98.44 217 TYR A CA 1
ATOM 1799 C C . TYR A 1 217 ? -4.889 6.518 16.668 1.00 98.44 217 TYR A C 1
ATOM 1801 O O . TYR A 1 217 ? -3.950 6.572 17.460 1.00 98.44 217 TYR A O 1
ATOM 1809 N N . VAL A 1 218 ? -5.420 5.367 16.237 1.00 98.38 218 VAL A N 1
ATOM 1810 C CA . VAL A 1 218 ? -4.900 4.043 16.616 1.00 98.38 218 VAL A CA 1
ATOM 1811 C C . VAL A 1 218 ? -3.428 3.939 16.227 1.00 98.38 218 VAL A C 1
ATOM 1813 O O . VAL A 1 218 ? -2.573 3.637 17.056 1.00 98.38 218 VAL A O 1
ATOM 1816 N N . THR A 1 219 ? -3.110 4.270 14.973 1.00 98.31 219 THR A N 1
ATOM 1817 C CA . THR A 1 219 ? -1.734 4.206 14.468 1.00 98.31 219 THR A CA 1
ATOM 1818 C C . THR A 1 219 ? -0.805 5.135 15.250 1.00 98.31 219 THR A C 1
ATOM 1820 O O . THR A 1 219 ? 0.282 4.713 15.634 1.00 98.31 219 THR A O 1
ATOM 1823 N N . ALA A 1 220 ? -1.213 6.380 15.509 1.00 98.12 220 ALA A N 1
ATOM 1824 C CA . ALA A 1 220 ? -0.397 7.351 16.236 1.00 98.12 220 ALA A CA 1
ATOM 1825 C C . ALA A 1 220 ? -0.118 6.898 17.679 1.00 98.12 220 ALA A C 1
ATOM 1827 O O . ALA A 1 220 ? 1.025 6.970 18.130 1.00 98.12 220 ALA A O 1
ATOM 1828 N N . ALA A 1 221 ? -1.130 6.378 18.380 1.00 97.75 221 ALA A N 1
ATOM 1829 C CA . ALA A 1 221 ? -0.969 5.867 19.738 1.00 97.75 221 ALA A CA 1
ATOM 1830 C C . ALA A 1 221 ? -0.024 4.657 19.788 1.00 97.75 221 ALA A C 1
ATOM 1832 O O . ALA A 1 221 ? 0.908 4.632 20.592 1.00 97.75 221 ALA A O 1
ATOM 1833 N N . LEU A 1 222 ? -0.208 3.687 18.884 1.00 96.94 222 LEU A N 1
ATOM 1834 C CA . LEU A 1 222 ? 0.664 2.515 18.792 1.00 96.94 222 LEU A CA 1
ATOM 1835 C C . LEU A 1 222 ? 2.092 2.883 18.375 1.00 96.94 222 LEU A C 1
ATOM 1837 O O . LEU A 1 222 ? 3.042 2.256 18.834 1.00 96.94 222 LEU A O 1
ATOM 1841 N N . MET A 1 223 ? 2.275 3.907 17.539 1.00 96.06 223 MET A N 1
ATOM 1842 C CA . MET A 1 223 ? 3.608 4.405 17.192 1.00 96.06 223 MET A CA 1
ATOM 1843 C C . MET A 1 223 ? 4.331 5.001 18.402 1.00 96.06 223 MET A C 1
ATOM 1845 O O . MET A 1 223 ? 5.517 4.734 18.576 1.00 96.06 223 MET A O 1
ATOM 1849 N N . GLU A 1 224 ? 3.649 5.758 19.260 1.00 95.88 224 GLU A N 1
ATOM 1850 C CA . GLU A 1 224 ? 4.247 6.243 20.511 1.00 95.88 224 GLU A CA 1
ATOM 1851 C C . GLU A 1 224 ? 4.571 5.063 21.441 1.00 95.88 224 GLU A C 1
ATOM 1853 O O . GLU A 1 224 ? 5.709 4.885 21.873 1.00 95.88 224 GLU A O 1
ATOM 1858 N N . TYR A 1 225 ? 3.626 4.148 21.645 1.00 95.44 225 TYR A N 1
ATOM 1859 C CA . TYR A 1 225 ? 3.866 2.996 22.509 1.00 95.44 225 TYR A CA 1
ATOM 1860 C C . TYR A 1 225 ? 5.020 2.098 22.027 1.00 95.44 225 TYR A C 1
ATOM 1862 O O . TYR A 1 225 ? 5.936 1.789 22.790 1.00 95.44 225 TYR A O 1
ATOM 1870 N N . TYR A 1 226 ? 5.022 1.677 20.760 1.00 94.38 226 TYR A N 1
ATOM 1871 C CA . TYR A 1 226 ? 6.026 0.733 20.271 1.00 94.38 226 TYR A CA 1
ATOM 1872 C C . TYR A 1 226 ? 7.387 1.376 20.034 1.00 94.38 226 TYR A C 1
ATOM 1874 O O . TYR A 1 226 ? 8.401 0.696 20.224 1.00 94.38 226 TYR A O 1
ATOM 1882 N N . CYS A 1 227 ? 7.426 2.651 19.640 1.00 93.38 227 CYS A N 1
ATOM 1883 C CA . CYS A 1 227 ? 8.663 3.306 19.234 1.00 93.38 227 CYS A CA 1
ATOM 1884 C C . CYS A 1 227 ? 9.260 4.219 20.304 1.00 93.38 227 CYS A C 1
ATOM 1886 O O . CYS A 1 227 ? 10.458 4.120 20.545 1.00 93.38 227 CYS A O 1
ATOM 1888 N N . SER A 1 228 ? 8.467 5.094 20.932 1.00 91.50 228 SER A N 1
ATOM 1889 C CA . SER A 1 228 ? 8.953 5.980 22.003 1.00 91.50 228 SER A CA 1
ATOM 1890 C C . SER A 1 228 ? 8.852 5.342 23.392 1.00 91.50 228 SER A C 1
ATOM 1892 O O . SER A 1 228 ? 9.437 5.863 24.337 1.00 91.50 228 SER A O 1
ATOM 1894 N N . LYS A 1 229 ? 8.165 4.193 23.511 1.00 93.25 229 LYS A N 1
ATOM 1895 C CA . LYS A 1 229 ? 7.892 3.492 24.781 1.00 93.25 229 LYS A CA 1
ATOM 1896 C C . LYS A 1 229 ? 7.095 4.343 25.777 1.00 93.25 229 LYS A C 1
ATOM 1898 O O . LYS A 1 229 ? 7.074 4.047 26.970 1.00 93.25 229 LYS A O 1
ATOM 1903 N N . ASP A 1 230 ? 6.392 5.365 25.287 1.00 92.94 230 ASP A N 1
ATOM 1904 C CA . ASP A 1 230 ? 5.621 6.293 26.110 1.00 92.94 230 ASP A CA 1
ATOM 1905 C C . ASP A 1 230 ? 4.152 5.856 26.216 1.00 92.94 230 ASP A C 1
ATOM 1907 O O . ASP A 1 230 ? 3.307 6.164 25.369 1.00 92.94 230 ASP A O 1
ATOM 1911 N N . LYS A 1 231 ? 3.838 5.141 27.303 1.00 94.12 231 LYS A N 1
ATOM 1912 C CA . LYS A 1 231 ? 2.466 4.716 27.622 1.00 94.12 231 LYS A CA 1
ATOM 1913 C C . LYS A 1 231 ? 1.532 5.902 27.880 1.00 94.12 231 LYS A C 1
ATOM 1915 O O . LYS A 1 231 ? 0.350 5.822 27.553 1.00 94.12 231 LYS A O 1
ATOM 1920 N N . SER A 1 232 ? 2.041 6.993 28.460 1.00 94.69 232 SER A N 1
ATOM 1921 C CA . SER A 1 232 ? 1.228 8.156 28.834 1.00 94.69 232 SER A CA 1
ATOM 1922 C C . SER A 1 232 ? 0.721 8.881 27.595 1.00 94.69 232 SER A C 1
ATOM 1924 O O . SER A 1 232 ? -0.462 9.208 27.499 1.00 94.69 232 SER A O 1
ATOM 1926 N N . VAL A 1 233 ? 1.602 9.109 26.620 1.00 95.69 233 VAL A N 1
ATOM 1927 C CA . VAL A 1 233 ? 1.228 9.743 25.353 1.00 95.69 233 VAL A CA 1
ATOM 1928 C C . VAL A 1 233 ? 0.308 8.831 24.549 1.00 95.69 233 VAL A C 1
ATOM 1930 O O . VAL A 1 233 ? -0.714 9.309 24.060 1.00 95.69 233 VAL A O 1
ATOM 1933 N N . ALA A 1 234 ? 0.605 7.531 24.465 1.00 96.00 234 ALA A N 1
ATOM 1934 C CA . ALA A 1 234 ? -0.267 6.576 23.785 1.00 96.00 234 ALA A CA 1
ATOM 1935 C C . ALA A 1 234 ? -1.686 6.568 24.383 1.00 96.00 234 ALA A C 1
ATOM 1937 O O . ALA A 1 234 ? -2.663 6.730 23.652 1.00 96.00 234 ALA A O 1
ATOM 1938 N N . PHE A 1 235 ? -1.803 6.495 25.715 1.00 95.00 235 PHE A N 1
ATOM 1939 C CA . PHE A 1 235 ? -3.086 6.576 26.418 1.00 95.00 235 PHE A CA 1
ATOM 1940 C C . PHE A 1 235 ? -3.820 7.894 26.133 1.00 95.00 235 PHE A C 1
ATOM 1942 O O . PHE A 1 235 ? -5.000 7.882 25.795 1.00 95.00 235 PHE A O 1
ATOM 1949 N N . LYS A 1 236 ? -3.123 9.038 26.179 1.00 97.06 236 LYS A N 1
ATOM 1950 C CA . LYS A 1 236 ? -3.716 10.350 25.858 1.00 97.06 236 LYS A CA 1
ATOM 1951 C C . LYS A 1 236 ? -4.228 10.434 24.419 1.00 97.06 236 LYS A C 1
ATOM 1953 O O . LYS A 1 236 ? -5.247 11.079 24.186 1.00 97.06 236 LYS A O 1
ATOM 1958 N N . ILE A 1 237 ? -3.539 9.818 23.456 1.00 97.94 237 ILE A N 1
ATOM 1959 C CA . ILE A 1 237 ? -3.984 9.785 22.054 1.00 97.94 237 ILE A CA 1
ATOM 1960 C C . ILE A 1 237 ? -5.235 8.912 21.907 1.00 97.94 237 ILE A C 1
ATOM 1962 O O . ILE A 1 237 ? -6.163 9.321 21.207 1.00 97.94 237 ILE A O 1
ATOM 1966 N N . PHE A 1 238 ? -5.290 7.760 22.582 1.00 97.19 238 PHE A N 1
ATOM 1967 C CA . PHE A 1 238 ? -6.491 6.925 22.601 1.00 97.19 238 PHE A CA 1
ATOM 1968 C C . PHE A 1 238 ? -7.681 7.629 23.266 1.00 97.19 238 PHE A C 1
ATOM 1970 O O . PHE A 1 238 ? -8.761 7.683 22.694 1.00 97.19 238 PHE A O 1
ATOM 1977 N N . GLU A 1 239 ? -7.491 8.270 24.417 1.00 95.44 239 GLU A N 1
ATOM 1978 C CA . GLU A 1 239 ? -8.551 9.057 25.064 1.00 95.44 239 GLU A CA 1
ATOM 1979 C C . GLU A 1 239 ? -9.026 10.226 24.186 1.00 95.44 239 GLU A C 1
ATOM 1981 O O . GLU A 1 239 ? -10.218 10.527 24.119 1.00 95.44 239 GLU A O 1
ATOM 1986 N N . LEU A 1 240 ? -8.107 10.885 23.470 1.00 96.75 240 LEU A N 1
ATOM 1987 C CA . LEU A 1 240 ? -8.457 11.945 22.527 1.00 96.75 240 LEU A CA 1
ATOM 1988 C C . LEU A 1 240 ? -9.293 11.415 21.355 1.00 96.75 240 LEU A C 1
ATOM 1990 O O . LEU A 1 240 ? -10.243 12.079 20.944 1.00 96.75 240 LEU A O 1
ATOM 1994 N N . GLY A 1 241 ? -8.938 10.253 20.805 1.00 96.00 241 GLY A N 1
ATOM 1995 C CA . GLY A 1 241 ? -9.694 9.647 19.713 1.00 96.00 241 GLY A CA 1
ATOM 1996 C C . GLY A 1 241 ? -11.033 9.074 20.177 1.00 96.00 241 GLY A C 1
ATOM 1997 O O . GLY A 1 241 ? -12.014 9.239 19.462 1.00 96.00 241 GLY A O 1
ATOM 1998 N N . LEU A 1 242 ? -11.123 8.524 21.393 1.00 95.06 242 LEU A N 1
ATOM 1999 C CA . LEU A 1 242 ? -12.373 7.995 21.951 1.00 95.06 242 LEU A CA 1
ATOM 2000 C C . LEU A 1 242 ? -13.439 9.083 22.119 1.00 95.06 242 LEU A C 1
ATOM 2002 O O . LEU A 1 242 ? -14.616 8.830 21.893 1.00 95.06 242 LEU A O 1
ATOM 2006 N N . LYS A 1 243 ? -13.034 10.317 22.438 1.00 94.19 243 LYS A N 1
ATOM 2007 C CA . LYS A 1 243 ? -13.956 11.465 22.478 1.00 94.19 243 LYS A CA 1
ATOM 2008 C C . LYS A 1 243 ? -14.581 11.793 21.118 1.00 94.19 243 LYS A C 1
ATOM 2010 O O . LYS A 1 243 ? -15.657 12.376 21.093 1.00 94.19 243 LYS A O 1
ATOM 2015 N N . LYS A 1 244 ? -13.897 11.481 20.011 1.00 94.31 244 LYS A N 1
ATOM 2016 C CA . LYS A 1 244 ? -14.332 11.816 18.643 1.00 94.31 244 LYS A CA 1
ATOM 2017 C C . LYS A 1 244 ? -14.958 10.632 17.898 1.00 94.31 244 LYS A C 1
ATOM 2019 O O . LYS A 1 244 ? -15.851 10.855 17.097 1.00 94.31 244 LYS A O 1
ATOM 2024 N N . TYR A 1 245 ? -14.475 9.415 18.143 1.00 95.56 245 TYR A N 1
ATOM 2025 C CA . TYR A 1 245 ? -14.837 8.188 17.419 1.00 95.56 245 TYR A CA 1
ATOM 2026 C C . TYR A 1 245 ? -15.290 7.064 18.367 1.00 95.56 245 TYR A C 1
ATOM 2028 O O . TYR A 1 245 ? -15.077 5.884 18.094 1.00 95.56 245 TYR A O 1
ATOM 2036 N N . GLY A 1 246 ? -15.858 7.419 19.523 1.00 92.75 246 GLY A N 1
ATOM 2037 C CA . GLY A 1 246 ? -16.364 6.456 20.511 1.00 92.75 246 GLY A CA 1
ATOM 2038 C C . GLY A 1 246 ? -17.629 5.709 20.081 1.00 92.75 246 GLY A C 1
ATOM 2039 O O . GLY A 1 246 ? -18.066 4.804 20.785 1.00 92.75 246 GLY A O 1
ATOM 2040 N N . ASP A 1 247 ? -18.199 6.085 18.940 1.00 91.75 247 ASP A N 1
ATOM 2041 C CA . ASP A 1 247 ? -19.315 5.451 18.240 1.00 91.75 247 ASP A CA 1
ATOM 2042 C C . ASP A 1 247 ? -18.865 4.414 17.194 1.00 91.75 247 ASP A C 1
ATOM 2044 O O . ASP A 1 247 ? -19.701 3.759 16.570 1.00 91.75 247 ASP A O 1
ATOM 2048 N N . ILE A 1 248 ? -17.551 4.248 17.002 1.00 94.00 248 ILE A N 1
ATOM 2049 C CA . ILE A 1 248 ? -16.972 3.317 16.034 1.00 94.00 248 ILE A CA 1
ATOM 2050 C C . ILE A 1 248 ? -16.458 2.055 16.754 1.00 94.00 248 ILE A C 1
ATOM 2052 O O . ILE A 1 248 ? -15.461 2.145 17.484 1.00 94.00 248 ILE A O 1
ATOM 2056 N N . PRO A 1 249 ? -17.080 0.874 16.547 1.00 90.69 249 PRO A N 1
ATOM 2057 C CA . PRO A 1 249 ? -16.671 -0.371 17.201 1.00 90.69 249 PRO A CA 1
ATOM 2058 C C . PRO A 1 249 ? -15.197 -0.711 16.972 1.00 90.69 249 PRO A C 1
ATOM 2060 O O . PRO A 1 249 ? -14.479 -1.023 17.918 1.00 90.69 249 PRO A O 1
ATOM 2063 N N . GLU A 1 250 ? -14.712 -0.581 15.737 1.00 93.31 250 GLU A N 1
ATOM 2064 C CA . GLU A 1 250 ? -13.350 -0.949 15.345 1.00 93.31 250 GLU A CA 1
ATOM 2065 C C . GLU A 1 250 ? -12.298 -0.102 16.073 1.00 93.31 250 GLU A C 1
ATOM 2067 O O . GLU A 1 250 ? -11.229 -0.594 16.442 1.00 93.31 250 GLU A O 1
ATOM 2072 N N . TYR A 1 251 ? -12.614 1.171 16.339 1.00 95.38 251 TYR A N 1
ATOM 2073 C CA . TYR A 1 251 ? -11.747 2.054 17.113 1.00 95.38 251 TYR A CA 1
ATOM 2074 C C . TYR A 1 251 ? -11.665 1.621 18.578 1.00 95.38 251 TYR A C 1
ATOM 2076 O O . TYR A 1 251 ? -10.575 1.530 19.149 1.00 95.38 251 TYR A O 1
ATOM 2084 N N . VAL A 1 252 ? -12.822 1.343 19.181 1.00 92.81 252 VAL A N 1
ATOM 2085 C CA . VAL A 1 252 ? -12.920 0.878 20.565 1.00 92.81 252 VAL A CA 1
ATOM 2086 C C . VAL A 1 252 ? -12.184 -0.449 20.733 1.00 92.81 252 VAL A C 1
ATOM 2088 O O . VAL A 1 252 ? -11.404 -0.586 21.671 1.00 92.81 252 VAL A O 1
ATOM 2091 N N . LEU A 1 253 ? -12.384 -1.400 19.817 1.00 91.81 253 LEU A N 1
ATOM 2092 C CA . LEU A 1 253 ? -11.704 -2.696 19.825 1.00 91.81 253 LEU A CA 1
ATOM 2093 C C . LEU A 1 253 ? -10.187 -2.532 19.776 1.00 91.81 253 LEU A C 1
ATOM 2095 O O . LEU A 1 253 ? -9.484 -3.138 20.577 1.00 91.81 253 LEU A O 1
ATOM 2099 N N . ALA A 1 254 ? -9.679 -1.657 18.906 1.00 95.19 254 ALA A N 1
ATOM 2100 C CA . ALA A 1 254 ? -8.249 -1.383 18.841 1.00 95.19 254 ALA A CA 1
ATOM 2101 C C . ALA A 1 254 ? -7.699 -0.774 20.147 1.00 95.19 254 ALA A C 1
ATOM 2103 O O . ALA A 1 254 ? -6.560 -1.050 20.531 1.00 95.19 254 ALA A O 1
ATOM 2104 N N . TYR A 1 255 ? -8.495 0.044 20.843 1.00 94.69 255 TYR A N 1
ATOM 2105 C CA . TYR A 1 255 ? -8.104 0.612 22.133 1.00 94.69 255 TYR A CA 1
ATOM 2106 C C . TYR A 1 255 ? -8.152 -0.423 23.270 1.00 94.69 255 TYR A C 1
ATOM 2108 O O . TYR A 1 255 ? -7.222 -0.502 24.076 1.00 94.69 255 TYR A O 1
ATOM 2116 N N . ILE A 1 256 ? -9.196 -1.252 23.310 1.00 90.56 256 ILE A N 1
ATOM 2117 C CA . ILE A 1 256 ? -9.313 -2.376 24.248 1.00 90.56 256 ILE A CA 1
ATOM 2118 C C . ILE A 1 256 ? -8.144 -3.335 24.065 1.00 90.56 256 ILE A C 1
ATOM 2120 O O . ILE A 1 256 ? -7.508 -3.709 25.050 1.00 90.56 256 ILE A O 1
ATOM 2124 N N . ASP A 1 257 ? -7.821 -3.691 22.821 1.00 90.19 257 ASP A N 1
ATOM 2125 C CA . ASP A 1 257 ? -6.703 -4.578 22.521 1.00 90.19 257 ASP A CA 1
ATOM 2126 C C . ASP A 1 257 ? -5.398 -3.970 23.037 1.00 90.19 257 ASP A C 1
ATOM 2128 O O . ASP A 1 257 ? -4.633 -4.654 23.713 1.00 90.19 257 ASP A O 1
ATOM 2132 N N . TYR A 1 258 ? -5.164 -2.672 22.833 1.00 92.50 258 TYR A N 1
ATOM 2133 C CA . TYR A 1 258 ? -4.001 -1.995 23.407 1.00 92.50 258 TYR A CA 1
ATOM 2134 C C . TYR A 1 258 ? -3.927 -2.109 24.942 1.00 92.50 258 TYR A C 1
ATOM 2136 O O . TYR A 1 258 ? -2.884 -2.514 25.458 1.00 92.50 258 TYR A O 1
ATOM 2144 N N . LEU A 1 259 ? -5.002 -1.788 25.675 1.00 89.81 259 LEU A N 1
ATOM 2145 C CA . LEU A 1 259 ? -5.005 -1.867 27.146 1.00 89.81 259 LEU A CA 1
ATOM 2146 C C . LEU A 1 259 ? -4.865 -3.305 27.660 1.00 89.81 259 LEU A C 1
ATOM 2148 O O . LEU A 1 259 ? -4.130 -3.536 28.620 1.00 89.81 259 LEU A O 1
ATOM 2152 N N . SER A 1 260 ? -5.493 -4.266 26.982 1.00 84.44 260 SER A N 1
ATOM 2153 C CA . SER A 1 260 ? -5.398 -5.690 27.325 1.00 84.44 260 SER A CA 1
ATOM 2154 C C . SER A 1 260 ? -3.945 -6.169 27.272 1.00 84.44 260 SER A C 1
ATOM 2156 O O . SER A 1 260 ? -3.475 -6.844 28.183 1.00 84.44 260 SER A O 1
ATOM 2158 N N . HIS A 1 261 ? -3.180 -5.744 26.259 1.00 83.19 261 HIS A N 1
ATOM 2159 C CA . HIS A 1 261 ? -1.759 -6.090 26.143 1.00 83.19 261 HIS A CA 1
ATOM 2160 C C . HIS A 1 261 ? -0.860 -5.402 27.186 1.00 83.19 261 HIS A C 1
ATOM 2162 O O . HIS A 1 261 ? 0.279 -5.828 27.378 1.00 83.19 261 HIS A O 1
ATOM 2168 N N . LEU A 1 262 ? -1.332 -4.350 27.868 1.00 86.62 262 LEU A N 1
ATOM 2169 C CA . LEU A 1 262 ? -0.600 -3.741 28.984 1.00 86.62 262 LEU A CA 1
ATOM 2170 C C . LEU A 1 262 ? -0.757 -4.514 30.298 1.00 86.62 262 LEU A C 1
ATOM 2172 O O . LEU A 1 262 ? -0.085 -4.157 31.267 1.00 86.62 262 LEU A O 1
ATOM 2176 N N . ASN A 1 263 ? -1.602 -5.552 30.322 1.00 81.75 263 ASN A N 1
ATOM 2177 C CA . ASN A 1 263 ? -1.960 -6.307 31.521 1.00 81.75 263 ASN A CA 1
ATOM 2178 C C . ASN A 1 263 ? -2.537 -5.399 32.627 1.00 81.75 263 ASN A C 1
ATOM 2180 O O . ASN A 1 263 ? -2.295 -5.597 33.818 1.00 81.75 263 ASN A O 1
ATOM 2184 N N . GLU A 1 264 ? -3.255 -4.346 32.219 1.00 82.56 264 GLU A N 1
ATOM 2185 C CA . GLU A 1 264 ? -3.960 -3.429 33.113 1.00 82.56 264 GLU A CA 1
ATOM 2186 C C . GLU A 1 264 ? -5.438 -3.829 33.190 1.00 82.56 264 GLU A C 1
ATOM 2188 O O . GLU A 1 264 ? -6.322 -3.168 32.638 1.00 82.56 264 GLU A O 1
ATOM 2193 N N . ASP A 1 265 ? -5.707 -4.936 33.879 1.00 86.31 265 ASP A N 1
ATOM 2194 C CA . ASP A 1 265 ? -7.032 -5.562 33.962 1.00 86.31 265 ASP A CA 1
ATOM 2195 C C . ASP A 1 265 ? -8.111 -4.601 34.465 1.00 86.31 265 ASP A C 1
ATOM 2197 O O . ASP A 1 265 ? -9.212 -4.519 33.918 1.00 86.31 265 ASP A O 1
ATOM 2201 N N . ASN A 1 266 ? -7.787 -3.819 35.497 1.00 88.44 266 ASN A N 1
ATOM 2202 C CA . ASN A 1 266 ? -8.718 -2.844 36.050 1.00 88.44 266 ASN A CA 1
ATOM 2203 C C . ASN A 1 266 ? -9.063 -1.752 35.026 1.00 88.44 266 ASN A C 1
ATOM 2205 O O . ASN A 1 266 ? -10.232 -1.422 34.850 1.00 88.44 266 ASN A O 1
ATOM 2209 N N . ASN A 1 267 ? -8.068 -1.233 34.303 1.00 87.62 267 ASN A N 1
ATOM 2210 C CA . ASN A 1 267 ? -8.284 -0.176 33.313 1.00 87.62 267 ASN A CA 1
ATOM 2211 C C . ASN A 1 267 ? -9.030 -0.700 32.084 1.00 87.62 267 ASN A C 1
ATOM 2213 O O . ASN A 1 267 ? -9.901 -0.011 31.556 1.00 87.62 267 ASN A O 1
ATOM 2217 N N . THR A 1 268 ? -8.743 -1.934 31.672 1.00 89.00 268 THR A N 1
ATOM 2218 C CA . THR A 1 268 ? -9.443 -2.602 30.570 1.00 89.00 268 THR A CA 1
ATOM 2219 C C . THR A 1 268 ? -10.916 -2.822 30.921 1.00 89.00 268 THR A C 1
ATOM 2221 O O . THR A 1 268 ? -11.793 -2.453 30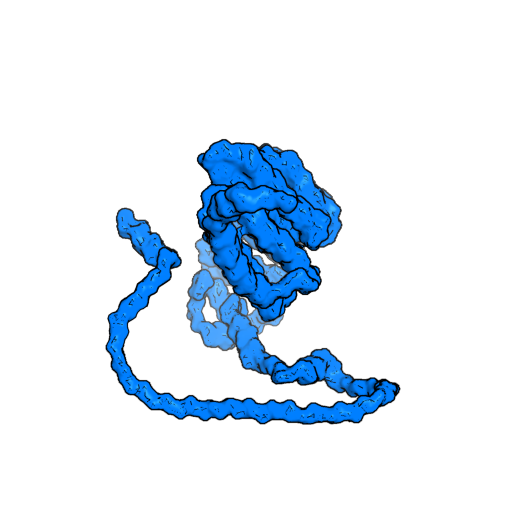.141 1.00 89.00 268 THR A O 1
ATOM 2224 N N . ARG A 1 269 ? -11.215 -3.309 32.135 1.00 90.75 269 ARG A N 1
ATOM 2225 C CA . ARG A 1 269 ? -12.593 -3.461 32.633 1.00 90.75 269 ARG A CA 1
ATOM 2226 C C . ARG A 1 269 ? -13.329 -2.125 32.719 1.00 90.75 269 ARG A C 1
ATOM 2228 O O . ARG A 1 269 ? -14.465 -2.021 32.269 1.00 90.75 269 ARG A O 1
ATOM 2235 N N . VAL A 1 270 ? -12.675 -1.086 33.244 1.00 92.06 270 VAL A N 1
ATOM 2236 C CA . VAL A 1 270 ? -13.243 0.272 33.292 1.00 92.06 270 VAL A CA 1
ATOM 2237 C C . VAL A 1 270 ? -13.545 0.793 31.885 1.00 92.06 270 VAL A C 1
ATOM 2239 O O . VAL A 1 270 ? -14.585 1.418 31.686 1.00 92.06 270 VAL A O 1
ATOM 2242 N N . LEU A 1 271 ? -12.686 0.520 30.897 1.00 90.69 271 LEU A N 1
ATOM 2243 C CA . LEU A 1 271 ? -12.938 0.910 29.510 1.00 90.69 271 LEU A CA 1
ATOM 2244 C C . LEU A 1 271 ? -14.152 0.178 28.922 1.00 90.69 271 LEU A C 1
ATOM 2246 O O . LEU A 1 271 ? -15.000 0.842 28.325 1.00 90.69 271 LEU A O 1
ATOM 2250 N N . PHE A 1 272 ? -14.259 -1.144 29.114 1.00 91.38 272 PHE A N 1
ATOM 2251 C CA . PHE A 1 272 ? -15.430 -1.919 28.687 1.00 91.38 272 PHE A CA 1
ATOM 2252 C C . PHE A 1 272 ? -16.721 -1.327 29.255 1.00 91.38 272 PHE A C 1
ATOM 2254 O O . PHE A 1 272 ? -17.643 -1.012 28.503 1.00 91.38 272 PHE A O 1
ATOM 2261 N N . GLU A 1 273 ? -16.763 -1.106 30.571 1.00 91.94 273 GLU A N 1
ATOM 2262 C CA . GLU A 1 273 ? -17.940 -0.544 31.235 1.00 91.94 273 GLU A CA 1
ATOM 2263 C C . GLU A 1 273 ? -18.270 0.859 30.730 1.00 91.94 273 GLU A C 1
ATOM 2265 O O . GLU A 1 273 ? -19.435 1.171 30.472 1.00 91.94 273 GLU A O 1
ATOM 2270 N N . ARG A 1 274 ? -17.248 1.701 30.537 1.00 92.31 274 ARG A N 1
ATOM 2271 C CA . ARG A 1 274 ? -17.434 3.063 30.040 1.00 92.31 274 ARG A CA 1
ATOM 2272 C C . ARG A 1 274 ? -18.042 3.061 28.644 1.00 92.31 274 ARG A C 1
ATOM 2274 O O . ARG A 1 274 ? -18.983 3.810 28.428 1.00 92.31 274 ARG A O 1
ATOM 2281 N N . VAL A 1 275 ? -17.549 2.233 27.723 1.00 90.81 275 VAL A N 1
ATOM 2282 C CA . VAL A 1 275 ? -18.050 2.212 26.337 1.00 90.81 275 VAL A CA 1
ATOM 2283 C C . VAL A 1 275 ? -19.453 1.615 26.239 1.00 90.81 275 VAL A C 1
ATOM 2285 O O . VAL A 1 275 ? -20.280 2.119 25.486 1.00 90.81 275 VAL A O 1
ATOM 2288 N N . LEU A 1 276 ? -19.745 0.572 27.018 1.00 90.81 276 LEU A N 1
ATOM 2289 C CA . LEU A 1 276 ? -21.051 -0.092 26.993 1.00 90.81 276 LEU A CA 1
ATOM 2290 C C . LEU A 1 276 ? -22.142 0.681 27.754 1.00 90.81 276 LEU A C 1
ATOM 2292 O O . LEU A 1 276 ? -23.321 0.377 27.590 1.00 90.81 276 LEU A O 1
ATOM 2296 N N . THR A 1 277 ? -21.769 1.673 28.570 1.00 89.75 277 THR A N 1
ATOM 2297 C CA . THR A 1 277 ? -22.710 2.460 29.392 1.00 89.75 277 THR A CA 1
ATOM 2298 C C . THR A 1 277 ? -22.815 3.924 28.958 1.00 89.75 277 THR A C 1
ATOM 2300 O O . THR A 1 277 ? -23.842 4.552 29.197 1.00 89.75 277 THR A O 1
ATOM 2303 N N . SER A 1 278 ? -21.792 4.494 28.308 1.00 86.00 278 SER A N 1
ATOM 2304 C CA . SER A 1 278 ? -21.775 5.911 27.903 1.00 86.00 278 SER A CA 1
ATOM 2305 C C . SER A 1 278 ? -22.860 6.286 26.893 1.00 86.00 278 SER A C 1
ATOM 2307 O O . SER A 1 278 ? -23.122 7.473 26.711 1.00 86.00 278 SER A O 1
ATOM 2309 N N . GLY A 1 279 ? -23.441 5.306 26.194 1.00 82.81 279 GLY A N 1
ATOM 2310 C CA . GLY A 1 279 ? -24.396 5.533 25.108 1.00 82.81 279 GLY A CA 1
ATOM 2311 C C . GLY A 1 279 ? -23.774 6.154 23.852 1.00 82.81 279 GLY A C 1
ATOM 2312 O O . GLY A 1 279 ? -24.502 6.511 22.933 1.00 82.81 279 GLY A O 1
ATOM 2313 N N . SER A 1 280 ? -22.442 6.292 23.792 1.00 85.00 280 SER A N 1
ATOM 2314 C CA . SER A 1 280 ? -21.751 6.802 22.599 1.00 85.00 280 SER A CA 1
ATOM 2315 C C . SER A 1 280 ? -21.734 5.785 21.461 1.00 85.00 280 SER A C 1
ATOM 2317 O O . SER A 1 280 ? -21.713 6.175 20.301 1.00 85.00 280 SER A O 1
ATOM 2319 N N . LEU A 1 281 ? -21.744 4.492 21.790 1.00 87.12 281 LEU A N 1
ATOM 2320 C CA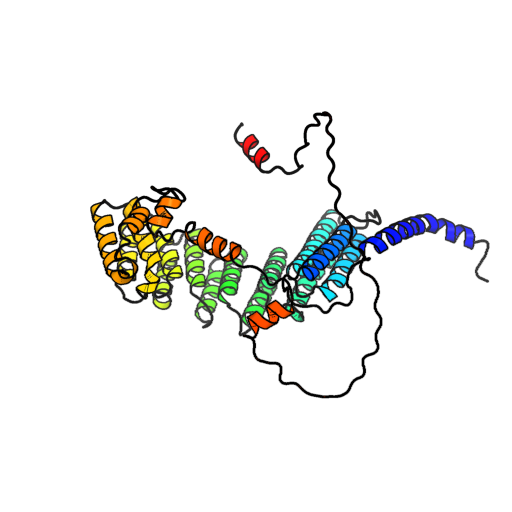 . LEU A 1 281 ? -21.793 3.399 20.830 1.00 87.12 281 LEU A CA 1
ATOM 2321 C C . LEU A 1 281 ? -23.234 2.881 20.717 1.00 87.12 281 LEU A C 1
ATOM 2323 O O . LEU A 1 281 ? -23.789 2.471 21.739 1.00 87.12 281 LEU A O 1
ATOM 2327 N N . PRO A 1 282 ? -23.835 2.853 19.512 1.00 87.88 282 PRO A N 1
ATOM 2328 C CA . PRO A 1 282 ? -25.143 2.238 19.318 1.00 87.88 282 PRO A CA 1
ATOM 2329 C C . PRO A 1 282 ? -25.128 0.773 19.782 1.00 87.88 282 PRO A C 1
ATOM 2331 O O . PRO A 1 282 ? -24.212 0.031 19.395 1.00 87.88 282 PRO A O 1
ATOM 2334 N N . PRO A 1 283 ? -26.101 0.334 20.602 1.00 85.88 283 PRO A N 1
ATOM 2335 C CA . PRO A 1 283 ? -26.101 -1.013 21.158 1.00 85.88 283 PRO A CA 1
ATOM 2336 C C . PRO A 1 283 ? -26.104 -2.077 20.057 1.00 85.88 283 PRO A C 1
ATOM 2338 O O . PRO A 1 283 ? -25.395 -3.068 20.195 1.00 85.88 283 PRO A O 1
ATOM 2341 N N . GLU A 1 284 ? -26.745 -1.825 18.916 1.00 86.06 284 GLU A N 1
ATOM 2342 C CA . GLU A 1 284 ? -26.816 -2.731 17.760 1.00 86.06 284 GLU A CA 1
ATOM 2343 C C . GLU A 1 284 ? -25.431 -3.048 17.175 1.00 86.06 284 GLU A C 1
ATOM 2345 O O . GLU A 1 284 ? -25.200 -4.132 16.645 1.00 86.06 284 GLU A O 1
ATOM 2350 N N . LYS A 1 285 ? -24.479 -2.115 17.299 1.00 85.44 285 LYS A N 1
ATOM 2351 C CA . LYS A 1 285 ? -23.099 -2.264 16.810 1.00 85.44 285 LYS A CA 1
ATOM 2352 C C . LYS A 1 285 ? -22.123 -2.716 17.897 1.00 85.44 285 LYS A C 1
ATOM 2354 O O . LYS A 1 285 ? -20.944 -2.924 17.624 1.00 85.44 285 LYS A O 1
ATOM 2359 N N . SER A 1 286 ? -22.590 -2.882 19.134 1.00 89.19 286 SER A N 1
ATOM 2360 C CA . SER A 1 286 ? -21.741 -3.233 20.279 1.00 89.19 286 SER A CA 1
ATOM 2361 C C . SER A 1 286 ? -21.467 -4.736 20.416 1.00 89.19 286 SER A C 1
ATOM 2363 O O . SER A 1 286 ? -20.728 -5.139 21.314 1.00 89.19 286 SER A O 1
ATOM 2365 N N . GLY A 1 287 ? -22.022 -5.579 19.535 1.00 87.12 287 GLY A N 1
ATOM 2366 C CA . GLY A 1 287 ? -21.945 -7.042 19.641 1.00 87.12 287 GLY A CA 1
ATOM 2367 C C . GLY A 1 287 ? -20.512 -7.575 19.737 1.00 87.12 287 GLY A C 1
ATOM 2368 O O . GLY A 1 287 ? -20.216 -8.415 20.589 1.00 87.12 287 GLY A O 1
ATOM 2369 N N . GLU A 1 288 ? -19.595 -7.025 18.938 1.00 86.62 288 GLU A N 1
ATOM 2370 C CA . GLU A 1 288 ? -18.174 -7.393 18.988 1.00 86.62 288 GLU A CA 1
ATOM 2371 C C . GLU A 1 288 ? -17.486 -6.937 20.283 1.00 86.62 288 GLU A C 1
ATOM 2373 O O . GLU A 1 288 ? -16.629 -7.651 20.808 1.00 86.62 288 GLU A O 1
ATOM 2378 N N . ILE A 1 289 ? -17.893 -5.792 20.848 1.00 90.62 289 ILE A N 1
ATOM 2379 C CA . ILE A 1 289 ? -17.379 -5.306 22.137 1.00 90.62 289 ILE A CA 1
ATOM 2380 C C . ILE A 1 289 ? -17.775 -6.272 23.251 1.00 90.62 289 ILE A C 1
ATOM 2382 O O . ILE A 1 289 ? -16.930 -6.660 24.056 1.00 90.62 289 ILE A O 1
ATOM 2386 N N . TRP A 1 290 ? -19.033 -6.720 23.271 1.00 90.88 290 TRP A N 1
ATOM 2387 C CA . TRP A 1 290 ? -19.499 -7.720 24.231 1.00 90.88 290 TRP A CA 1
ATOM 2388 C C . TRP A 1 290 ? -18.785 -9.064 24.073 1.00 90.88 290 TRP A C 1
ATOM 2390 O O . TRP A 1 290 ? -18.446 -9.693 25.075 1.00 90.88 290 TRP A O 1
ATOM 2400 N N . ALA A 1 291 ? -18.523 -9.496 22.836 1.00 87.06 291 ALA A N 1
ATOM 2401 C CA . ALA A 1 291 ? -17.760 -10.714 22.578 1.00 87.06 291 ALA A CA 1
ATOM 2402 C C . ALA A 1 291 ? -16.325 -10.611 23.123 1.00 87.06 291 ALA A C 1
ATOM 2404 O O . ALA A 1 291 ? -15.850 -11.535 23.785 1.00 87.06 291 ALA A O 1
ATOM 2405 N N . ARG A 1 292 ? -15.648 -9.471 22.918 1.00 88.19 292 ARG A N 1
ATOM 2406 C CA . ARG A 1 292 ? -14.327 -9.223 23.518 1.00 88.19 292 ARG A CA 1
ATOM 2407 C C . ARG A 1 292 ? -14.380 -9.081 25.036 1.00 88.19 292 ARG A C 1
ATOM 2409 O O . ARG A 1 292 ? -13.448 -9.533 25.692 1.00 88.19 292 ARG A O 1
ATOM 2416 N N . PHE A 1 293 ? -15.451 -8.525 25.602 1.00 91.25 293 PHE A N 1
ATOM 2417 C CA . PHE A 1 293 ? -15.605 -8.415 27.055 1.00 91.25 293 PHE A CA 1
ATOM 2418 C C . PHE A 1 293 ? -15.730 -9.797 27.709 1.00 91.25 293 PHE A C 1
ATOM 2420 O O . PHE A 1 293 ? -15.069 -10.075 28.706 1.00 91.25 293 PHE A O 1
ATOM 2427 N N . LEU A 1 294 ? -16.502 -10.704 27.105 1.00 89.31 294 LEU A N 1
ATOM 2428 C CA . LEU A 1 294 ? -16.594 -12.090 27.569 1.00 89.31 294 LEU A CA 1
ATOM 2429 C C . LEU A 1 294 ? -15.259 -12.829 27.455 1.00 89.31 294 LEU A C 1
ATOM 2431 O O . LEU A 1 294 ? -14.863 -13.497 28.404 1.00 89.31 294 LEU A O 1
ATOM 2435 N N . ALA A 1 295 ? -14.543 -12.676 26.337 1.00 88.00 295 ALA A N 1
ATOM 2436 C CA . ALA A 1 295 ? -13.217 -13.273 26.177 1.00 88.00 295 ALA A CA 1
ATOM 2437 C C . ALA A 1 295 ? -12.224 -12.751 27.232 1.00 88.00 295 ALA A C 1
ATOM 2439 O O . ALA A 1 295 ? -11.437 -13.516 27.784 1.00 88.00 295 ALA A O 1
ATOM 2440 N N . PHE A 1 296 ? -12.289 -11.456 27.547 1.00 89.12 296 PHE A N 1
ATOM 2441 C CA . PHE A 1 296 ? -11.483 -10.837 28.592 1.00 89.12 296 PHE A CA 1
ATOM 2442 C C . PHE A 1 296 ? -11.818 -11.389 29.987 1.00 89.12 296 PHE A C 1
ATOM 2444 O O . PHE A 1 296 ? -10.923 -11.877 30.675 1.00 89.12 296 PHE A O 1
ATOM 2451 N N . GLU A 1 297 ? -13.093 -11.394 30.391 1.00 90.19 297 GLU A N 1
ATOM 2452 C CA . GLU A 1 297 ? -13.507 -11.956 31.688 1.00 90.19 297 GLU A CA 1
ATOM 2453 C C . GLU A 1 297 ? -13.242 -13.462 31.787 1.00 90.19 297 GLU A C 1
ATOM 2455 O O . GLU A 1 297 ? -12.927 -13.951 32.866 1.00 90.19 297 GLU A O 1
ATOM 2460 N N . SER A 1 298 ? -13.290 -14.198 30.675 1.00 89.12 298 SER A N 1
ATOM 2461 C CA . SER A 1 298 ? -12.928 -15.617 30.655 1.00 89.12 298 SER A CA 1
ATOM 2462 C C . SER A 1 298 ? -11.441 -15.869 30.912 1.00 89.12 298 SER A C 1
ATOM 2464 O O . SER A 1 298 ? -11.096 -16.942 31.401 1.00 89.12 298 SER A O 1
ATOM 2466 N N . ASN A 1 299 ? -10.563 -14.922 30.570 1.00 86.38 299 ASN A N 1
ATOM 2467 C CA . ASN A 1 299 ? -9.117 -15.080 30.734 1.00 86.38 299 ASN A CA 1
ATOM 2468 C C . ASN A 1 299 ? -8.631 -14.690 32.135 1.00 86.38 299 ASN A C 1
ATOM 2470 O O . ASN A 1 299 ? -7.715 -15.323 32.654 1.00 86.38 299 ASN A O 1
ATOM 2474 N N . ILE A 1 300 ? -9.205 -13.636 32.724 1.00 86.81 300 ILE A N 1
ATOM 2475 C CA . ILE A 1 300 ? -8.705 -13.045 33.980 1.00 86.81 300 ILE A CA 1
ATOM 2476 C C . ILE A 1 300 ? -9.724 -13.023 35.127 1.00 86.81 300 ILE A C 1
ATOM 2478 O O . ILE A 1 300 ? -9.353 -12.785 36.275 1.00 86.81 300 ILE A O 1
ATOM 2482 N N . GLY A 1 301 ? -11.011 -13.172 34.818 1.00 86.31 301 GLY A N 1
ATOM 2483 C CA . GLY A 1 301 ? -12.108 -13.037 35.767 1.00 86.31 301 GLY A CA 1
ATOM 2484 C C . GLY A 1 301 ? -12.445 -14.346 36.471 1.00 86.31 301 GLY A C 1
ATOM 2485 O O . GLY A 1 301 ? -11.683 -15.312 36.465 1.00 86.31 301 GLY A O 1
ATOM 2486 N N . ASP A 1 302 ? -13.623 -14.370 37.087 1.00 89.06 302 ASP A N 1
ATOM 2487 C CA . ASP A 1 302 ? -14.203 -15.565 37.685 1.00 89.06 302 ASP A CA 1
ATOM 2488 C C . ASP A 1 302 ? -15.519 -15.930 36.985 1.00 89.06 302 ASP A C 1
ATOM 2490 O O . ASP A 1 302 ? -16.087 -15.170 36.198 1.00 89.06 302 ASP A O 1
ATOM 2494 N N . LEU A 1 303 ? -16.053 -17.118 37.270 1.00 89.62 303 LEU A N 1
ATOM 2495 C CA . LEU A 1 303 ? -17.313 -17.542 36.657 1.00 89.62 303 LEU A CA 1
ATOM 2496 C C . LEU A 1 303 ? -18.464 -16.568 36.975 1.00 89.62 303 LEU A C 1
ATOM 2498 O O . LEU A 1 303 ? -19.369 -16.385 36.161 1.00 89.62 303 LEU A O 1
ATOM 2502 N N . ALA A 1 304 ? -18.434 -15.914 38.138 1.00 92.56 304 ALA A N 1
ATOM 2503 C CA . ALA A 1 304 ? -19.459 -14.956 38.525 1.00 92.56 304 ALA A CA 1
ATOM 2504 C C . ALA A 1 304 ? -19.418 -13.679 37.668 1.00 92.56 304 ALA A C 1
ATOM 2506 O O . ALA A 1 304 ? -20.483 -13.151 37.333 1.00 92.56 304 ALA A O 1
ATOM 2507 N N . SER A 1 305 ? -18.234 -13.183 37.295 1.00 91.75 305 SER A N 1
ATOM 2508 C CA . SER A 1 305 ? -18.071 -12.029 36.408 1.00 91.75 305 SER A CA 1
ATOM 2509 C C . SER A 1 305 ? -18.540 -12.357 34.992 1.00 91.75 305 SER A C 1
ATOM 2511 O O . SER A 1 305 ? -19.334 -11.597 34.432 1.00 91.75 305 SER A O 1
ATOM 2513 N N . ILE A 1 306 ? -18.184 -13.536 34.471 1.00 91.06 306 ILE A N 1
ATOM 2514 C CA . ILE A 1 306 ? -18.638 -14.021 33.158 1.00 91.06 306 ILE A CA 1
ATOM 2515 C C . ILE A 1 306 ? -20.170 -14.073 33.108 1.00 91.06 306 ILE A C 1
ATOM 2517 O O . ILE A 1 306 ? -20.782 -13.456 32.238 1.00 91.06 306 ILE A O 1
ATOM 2521 N N . LEU A 1 307 ? -20.813 -14.720 34.089 1.00 90.75 307 LEU A N 1
ATOM 2522 C CA . LEU A 1 307 ? -22.276 -14.837 34.147 1.00 90.75 307 LEU A CA 1
ATOM 2523 C C . LEU A 1 307 ? -22.982 -13.472 34.243 1.00 90.75 307 LEU A C 1
ATOM 2525 O O . LEU A 1 307 ? -24.096 -13.310 33.737 1.00 90.75 307 LEU A O 1
ATOM 2529 N N . LYS A 1 308 ? -22.366 -12.473 34.892 1.00 92.56 308 LYS A N 1
ATOM 2530 C CA . LYS A 1 308 ? -22.902 -11.100 34.935 1.00 92.56 308 LYS A CA 1
ATOM 2531 C C . LYS A 1 308 ? -22.846 -10.435 33.560 1.00 92.56 308 LYS A C 1
ATOM 2533 O O . LYS A 1 308 ? -23.829 -9.810 33.159 1.00 92.56 308 LYS A O 1
ATOM 2538 N N . VAL A 1 309 ? -21.730 -10.573 32.843 1.00 92.31 309 VAL A N 1
ATOM 2539 C CA . VAL A 1 309 ? -21.569 -10.023 31.489 1.00 92.31 309 VAL A CA 1
ATOM 2540 C C . VAL A 1 309 ? -22.503 -10.730 30.505 1.00 92.31 309 VAL A C 1
ATOM 2542 O O . VAL A 1 309 ? -23.175 -10.049 29.737 1.00 92.31 309 VAL A O 1
ATOM 2545 N N . GLU A 1 310 ? -22.644 -12.057 30.577 1.00 89.62 310 GLU A N 1
ATOM 2546 C CA . GLU A 1 310 ? -23.579 -12.829 29.741 1.00 89.62 310 GLU A CA 1
ATOM 2547 C C . GLU A 1 310 ? -25.026 -12.356 29.913 1.00 89.62 310 GLU A C 1
ATOM 2549 O O . GLU A 1 310 ? -25.707 -12.072 28.928 1.00 89.62 310 GLU A O 1
ATOM 2554 N N . LYS A 1 311 ? -25.489 -12.194 31.161 1.00 90.44 311 LYS A N 1
ATOM 2555 C CA . LYS A 1 311 ? -26.844 -11.692 31.441 1.00 90.44 311 LYS A CA 1
ATOM 2556 C C . LYS A 1 311 ? -27.065 -10.280 30.896 1.00 90.44 311 LYS A C 1
ATOM 2558 O O . LYS A 1 311 ? -28.134 -9.990 30.354 1.00 90.44 311 LYS A O 1
ATOM 2563 N N . ARG A 1 312 ? -26.067 -9.397 31.020 1.00 92.19 312 ARG A N 1
ATOM 2564 C CA . ARG A 1 312 ? -26.140 -8.027 30.485 1.00 92.19 312 ARG A CA 1
ATOM 2565 C C . ARG A 1 312 ? -26.135 -8.008 28.958 1.00 92.19 312 ARG A C 1
ATOM 2567 O O . ARG A 1 312 ? -26.981 -7.330 28.383 1.00 92.19 312 ARG A O 1
ATOM 2574 N N . ARG A 1 313 ? -25.261 -8.791 28.315 1.00 90.19 313 ARG A N 1
ATOM 2575 C CA . ARG A 1 313 ? -25.222 -8.972 26.854 1.00 90.19 313 ARG A CA 1
ATOM 2576 C C . ARG A 1 313 ? -26.566 -9.483 26.335 1.00 90.19 313 ARG A C 1
ATOM 2578 O O . ARG A 1 313 ? -27.096 -8.924 25.384 1.00 90.19 313 ARG A O 1
ATOM 2585 N N . PHE A 1 314 ? -27.140 -10.499 26.980 1.00 88.50 314 PHE A N 1
ATOM 2586 C CA . PHE A 1 314 ? -28.455 -11.027 26.614 1.00 88.50 314 PHE A CA 1
ATOM 2587 C C . PHE A 1 314 ? -29.551 -9.965 26.739 1.00 88.50 314 PHE A C 1
ATOM 2589 O O . PHE A 1 314 ? -30.363 -9.813 25.839 1.00 88.50 314 PHE A O 1
ATOM 2596 N N . THR A 1 315 ? -29.541 -9.177 27.818 1.00 89.88 315 THR A N 1
ATOM 2597 C CA . THR A 1 315 ? -30.520 -8.094 28.009 1.00 89.88 315 THR A CA 1
ATOM 2598 C C . THR A 1 315 ? -30.387 -7.008 26.936 1.00 89.88 315 THR A C 1
ATOM 2600 O O . THR A 1 315 ? -31.401 -6.511 26.456 1.00 89.88 315 THR A O 1
ATOM 2603 N N . ALA A 1 316 ? -29.159 -6.663 26.533 1.00 87.69 316 ALA A N 1
ATOM 2604 C CA . ALA A 1 316 ? -28.897 -5.655 25.503 1.00 87.69 316 ALA A CA 1
ATOM 2605 C C . ALA A 1 316 ? -29.350 -6.086 24.094 1.00 87.69 316 ALA A C 1
ATOM 2607 O O . ALA A 1 316 ? -29.717 -5.234 23.294 1.00 87.69 316 ALA A O 1
ATOM 2608 N N . PHE A 1 317 ? -29.362 -7.392 23.807 1.00 87.62 317 PHE A N 1
ATOM 2609 C CA . PHE A 1 317 ? -29.712 -7.966 22.499 1.00 87.62 317 PHE A CA 1
ATOM 2610 C C . PHE A 1 317 ? -30.859 -8.975 22.587 1.00 87.62 317 PHE A C 1
ATOM 2612 O O . PHE A 1 317 ? -30.888 -9.968 21.859 1.00 87.62 317 PHE A O 1
ATOM 2619 N N . LYS A 1 318 ? -31.800 -8.740 23.504 1.00 86.88 318 LYS A N 1
ATOM 2620 C CA . LYS A 1 318 ? -32.873 -9.688 23.818 1.00 86.88 318 LYS A CA 1
ATOM 2621 C C . LYS A 1 318 ? -33.644 -10.119 22.565 1.00 86.88 318 LYS A C 1
ATOM 2623 O O . LYS A 1 318 ? -33.862 -11.304 22.363 1.00 86.88 318 LYS A O 1
ATOM 2628 N N . GLU A 1 319 ? -33.949 -9.174 21.683 1.00 84.69 319 GLU A N 1
ATOM 2629 C CA . GLU A 1 319 ? -34.690 -9.426 20.441 1.00 84.69 319 GLU A CA 1
ATOM 2630 C C . GLU A 1 319 ? -33.942 -10.325 19.436 1.00 84.69 319 GLU A C 1
ATOM 2632 O O . GLU A 1 319 ? -34.571 -11.111 18.734 1.00 84.69 319 GLU A O 1
ATOM 2637 N N . GLU A 1 320 ? -32.603 -10.277 19.378 1.00 82.31 320 GLU A N 1
ATOM 2638 C CA . GLU A 1 320 ? -31.825 -11.136 18.465 1.00 82.31 320 GLU A CA 1
ATOM 2639 C C . GLU A 1 320 ? -31.467 -12.501 19.084 1.00 82.31 320 GLU A C 1
ATOM 2641 O O . GLU A 1 320 ? -31.273 -13.490 18.358 1.00 82.31 320 GLU A O 1
ATOM 2646 N N . TYR A 1 321 ? -31.340 -12.551 20.414 1.00 82.88 321 TYR A N 1
ATOM 2647 C CA . TYR A 1 321 ? -30.807 -13.703 21.143 1.00 82.88 321 TYR A CA 1
ATOM 2648 C C . TYR A 1 321 ? -31.853 -14.560 21.859 1.00 82.88 321 TYR A C 1
ATOM 2650 O O . TYR A 1 321 ? -31.490 -15.646 22.316 1.00 82.88 321 TYR A O 1
ATOM 2658 N N . GLU A 1 322 ? -33.118 -14.138 21.939 1.00 85.56 322 GLU A N 1
ATOM 2659 C CA . GLU A 1 322 ? -34.202 -14.995 22.433 1.00 85.56 322 GLU A CA 1
ATOM 2660 C C . GLU A 1 322 ? -34.260 -16.315 21.641 1.00 85.56 322 GLU A C 1
ATOM 2662 O O . GLU A 1 322 ? -34.350 -16.327 20.411 1.00 85.56 322 GLU A O 1
ATOM 2667 N N . GLY A 1 323 ? -34.154 -17.444 22.351 1.00 84.94 323 GLY A N 1
ATOM 2668 C CA . GLY A 1 323 ? -34.128 -18.785 21.758 1.00 84.94 323 GLY A CA 1
ATOM 2669 C C . GLY A 1 323 ? -32.766 -19.230 21.204 1.00 84.94 323 GLY A C 1
ATOM 2670 O O . GLY A 1 323 ? -32.673 -20.312 20.623 1.00 84.94 323 GLY A O 1
ATOM 2671 N N . LYS A 1 324 ? -31.706 -18.423 21.364 1.00 85.44 324 LYS A N 1
ATOM 2672 C CA . LYS A 1 324 ? -30.325 -18.735 20.936 1.00 85.44 324 LYS A CA 1
ATOM 2673 C C . LYS A 1 324 ? -29.336 -18.805 22.098 1.00 85.44 324 LYS A C 1
ATOM 2675 O O . LYS A 1 324 ? -28.125 -18.709 21.901 1.00 85.44 324 LYS A O 1
ATOM 2680 N N . GLU A 1 325 ? -29.815 -19.003 23.318 1.00 85.56 325 GLU A N 1
ATOM 2681 C CA . GLU A 1 325 ? -29.007 -18.999 24.539 1.00 85.56 325 GLU A CA 1
ATOM 2682 C C . GLU A 1 325 ? -27.912 -20.075 24.498 1.00 85.56 325 GLU A C 1
ATOM 2684 O O . GLU A 1 325 ? -26.761 -19.816 24.853 1.00 85.56 325 GLU A O 1
ATOM 2689 N N . THR A 1 326 ? -28.238 -21.270 23.995 1.00 87.00 326 THR A N 1
ATOM 2690 C CA . THR A 1 326 ? -27.271 -22.366 23.830 1.00 87.00 326 THR A CA 1
ATOM 2691 C C . THR A 1 326 ? -26.227 -22.060 22.758 1.00 87.00 326 THR A C 1
ATOM 2693 O O . THR A 1 326 ? -25.074 -22.449 22.908 1.00 87.00 326 THR A O 1
ATOM 2696 N N . ALA A 1 327 ? -26.583 -21.324 21.702 1.00 84.19 327 ALA A N 1
ATOM 2697 C CA . ALA A 1 327 ? -25.609 -20.873 20.712 1.00 84.19 327 ALA A CA 1
ATOM 2698 C C . ALA A 1 327 ? -24.660 -19.819 21.303 1.00 84.19 327 ALA A C 1
ATOM 2700 O O . ALA A 1 327 ? -23.460 -19.868 21.053 1.00 84.19 327 ALA A O 1
ATOM 2701 N N . LEU A 1 328 ? -25.158 -18.903 22.141 1.00 84.19 328 LEU A N 1
ATOM 2702 C CA . LEU A 1 328 ? -24.307 -17.938 22.847 1.00 84.19 328 LEU A CA 1
ATOM 2703 C C . LEU A 1 328 ? -23.366 -18.613 23.848 1.00 84.19 328 LEU A C 1
ATOM 2705 O O . LEU A 1 328 ? -22.240 -18.158 24.029 1.00 84.19 328 LEU A O 1
ATOM 2709 N N . LEU A 1 329 ? -23.796 -19.718 24.458 1.00 88.69 329 LEU A N 1
ATOM 2710 C CA . LEU A 1 329 ? -22.979 -20.506 25.379 1.00 88.69 329 LEU A CA 1
ATOM 2711 C C . LEU A 1 329 ? -21.691 -21.032 24.729 1.00 88.69 329 LEU A C 1
ATOM 2713 O O . LEU A 1 329 ? -20.672 -21.183 25.403 1.00 88.69 329 LEU A O 1
ATOM 2717 N N . VAL A 1 330 ? -21.719 -21.281 23.418 1.00 88.75 330 VAL A N 1
ATOM 2718 C CA . VAL A 1 330 ? -20.545 -21.701 22.643 1.00 88.75 330 VAL A CA 1
ATOM 2719 C C . VAL A 1 330 ? -19.432 -20.652 22.735 1.00 88.75 330 VAL A C 1
ATOM 2721 O O . VAL A 1 330 ? -18.267 -21.019 22.883 1.00 88.75 330 VAL A O 1
ATOM 2724 N N . ASP A 1 331 ? -19.770 -19.354 22.726 1.00 82.81 331 ASP A N 1
ATOM 2725 C CA . ASP A 1 331 ? -18.788 -18.264 22.816 1.00 82.81 331 ASP A CA 1
ATOM 2726 C C . ASP A 1 331 ? -18.016 -18.256 24.141 1.00 82.81 331 ASP A C 1
ATOM 2728 O O . ASP A 1 331 ? -16.900 -17.742 24.171 1.00 82.81 331 ASP A O 1
ATOM 2732 N N . ARG A 1 332 ? -18.573 -18.831 25.217 1.00 87.88 332 ARG A N 1
ATOM 2733 C CA . ARG A 1 332 ? -17.889 -18.935 26.515 1.00 87.88 332 ARG A CA 1
ATOM 2734 C C . ARG A 1 332 ? -16.734 -19.932 26.492 1.00 87.88 332 ARG A C 1
ATOM 2736 O O . ARG A 1 332 ? -15.771 -19.766 27.230 1.00 87.88 332 ARG A O 1
ATOM 2743 N N . TYR A 1 333 ? -16.850 -20.984 25.687 1.00 89.00 333 TYR A N 1
ATOM 2744 C CA . TYR A 1 333 ? -15.904 -22.102 25.689 1.00 89.00 333 TYR A CA 1
ATOM 2745 C C . TYR A 1 333 ? -15.029 -22.167 24.444 1.00 89.00 333 TYR A C 1
ATOM 2747 O O . TYR A 1 333 ? -14.049 -22.912 24.433 1.00 89.00 333 TYR A O 1
ATOM 2755 N N . LYS A 1 334 ? -15.379 -21.429 23.385 1.00 87.00 334 LYS A N 1
ATOM 2756 C CA . LYS A 1 334 ? -14.578 -21.416 22.166 1.00 87.00 334 LYS A CA 1
ATOM 2757 C C . LYS A 1 334 ? -13.195 -20.833 22.439 1.00 87.00 334 LYS A C 1
ATOM 2759 O O . LYS A 1 334 ? -13.044 -19.858 23.175 1.00 87.00 334 LYS A O 1
ATOM 2764 N N . PHE A 1 335 ? -12.196 -21.381 21.770 1.00 84.44 335 PHE A N 1
ATOM 2765 C CA . PHE A 1 335 ? -10.844 -20.845 21.796 1.00 84.44 335 PHE A CA 1
ATOM 2766 C C . PHE A 1 335 ? -10.228 -20.987 20.413 1.00 84.44 335 PHE A C 1
ATOM 2768 O O . PHE A 1 335 ? -10.105 -22.097 19.906 1.00 84.44 335 PHE A O 1
ATOM 2775 N N . MET A 1 336 ? -9.836 -19.865 19.805 1.00 84.94 336 MET A N 1
ATOM 2776 C CA . MET A 1 336 ? -9.363 -19.831 18.418 1.00 84.94 336 MET A CA 1
ATOM 2777 C C . MET A 1 336 ? -10.366 -20.519 17.467 1.00 84.94 336 MET A C 1
ATOM 2779 O O . MET A 1 336 ? -11.492 -20.046 17.324 1.00 84.94 336 MET A O 1
ATOM 2783 N N . ASP A 1 337 ? -9.966 -21.611 16.820 1.00 83.75 337 ASP A N 1
ATOM 2784 C CA . ASP A 1 337 ? -10.758 -22.444 15.915 1.00 83.75 337 ASP A CA 1
ATOM 2785 C C . ASP A 1 337 ? -11.396 -23.668 16.598 1.00 83.75 337 ASP A C 1
ATOM 2787 O O . ASP A 1 337 ? -12.072 -24.456 15.938 1.00 83.75 337 ASP A O 1
ATOM 2791 N N . LEU A 1 338 ? -11.219 -23.827 17.913 1.00 87.38 338 LEU A N 1
ATOM 2792 C CA . LEU A 1 338 ? -11.795 -24.920 18.689 1.00 87.38 338 LEU A CA 1
ATOM 2793 C C . LEU A 1 338 ? -13.186 -24.547 19.201 1.00 87.38 338 LEU A C 1
ATOM 2795 O O . LEU A 1 338 ? -13.366 -23.545 19.900 1.00 87.38 338 LEU A O 1
ATOM 2799 N N . TYR A 1 339 ? -14.152 -25.412 18.898 1.00 90.25 339 TYR A N 1
ATOM 2800 C CA . TYR A 1 339 ? -15.536 -25.291 19.335 1.00 90.25 339 TYR A CA 1
ATOM 2801 C C . TYR A 1 339 ? -15.948 -26.532 20.136 1.00 90.25 339 TYR A C 1
ATOM 2803 O O . TYR A 1 339 ? -15.542 -27.643 19.794 1.00 90.25 339 TYR A O 1
ATOM 2811 N N . PRO A 1 340 ? -16.789 -26.377 21.173 1.00 92.12 340 PRO A N 1
ATOM 2812 C CA . PRO A 1 340 ? -17.292 -27.497 21.972 1.00 92.12 340 PRO A CA 1
ATOM 2813 C C . PRO A 1 340 ? -18.328 -28.373 21.240 1.00 92.12 340 PRO A C 1
ATOM 2815 O O . PRO A 1 340 ? -18.832 -29.326 21.827 1.00 92.12 340 PRO A O 1
ATOM 2818 N N . CYS A 1 341 ? -18.671 -28.050 19.989 1.00 90.62 341 CYS A N 1
ATOM 2819 C CA . CYS A 1 341 ? -19.644 -28.767 19.168 1.00 90.62 341 CYS A CA 1
ATOM 2820 C C . CYS A 1 341 ? -19.126 -28.902 17.728 1.00 90.62 341 CYS A C 1
ATOM 2822 O O . CYS A 1 341 ? -18.335 -28.080 17.259 1.00 90.62 341 CYS A O 1
ATOM 2824 N N . SER A 1 342 ? -19.608 -29.914 17.011 1.00 89.69 342 SER A N 1
ATOM 2825 C CA . SER A 1 342 ? -19.358 -30.094 15.577 1.00 89.69 342 SER A CA 1
ATOM 2826 C C . SER A 1 342 ? -20.017 -28.993 14.734 1.00 89.69 342 SER A C 1
ATOM 2828 O O . SER A 1 342 ? -20.983 -28.354 15.154 1.00 89.69 342 SER A O 1
ATOM 2830 N N . ALA A 1 343 ? -19.549 -28.801 13.496 1.00 87.00 343 ALA A N 1
ATOM 2831 C CA . ALA A 1 343 ? -20.123 -27.810 12.580 1.00 87.00 343 ALA A CA 1
ATOM 2832 C C . ALA A 1 343 ? -21.627 -28.036 12.317 1.00 87.00 343 ALA A C 1
ATOM 2834 O O . ALA A 1 343 ? -22.397 -27.078 12.254 1.00 87.00 343 ALA A O 1
ATOM 2835 N N . SER A 1 344 ? -22.065 -29.298 12.229 1.00 86.62 344 SER A N 1
ATOM 2836 C CA . SER A 1 344 ? -23.480 -29.657 12.076 1.00 86.62 344 SER A CA 1
ATOM 2837 C C . SER A 1 344 ? -24.324 -29.279 13.294 1.00 86.62 344 SER A C 1
ATOM 2839 O O . SER A 1 344 ? -25.429 -28.766 13.130 1.00 86.62 344 SER A O 1
ATOM 2841 N N . GLU A 1 345 ? -23.806 -29.491 14.506 1.00 89.94 345 GLU A N 1
ATOM 2842 C CA . GLU A 1 345 ? -24.496 -29.119 15.748 1.00 89.94 345 GLU A CA 1
ATOM 2843 C C . GLU A 1 345 ? -24.569 -27.598 15.896 1.00 89.94 345 GLU A C 1
ATOM 2845 O O . GLU A 1 345 ? -25.629 -27.060 16.201 1.00 89.94 345 GLU A O 1
ATOM 2850 N N . LEU A 1 346 ? -23.478 -26.886 15.596 1.00 87.50 346 LEU A N 1
ATOM 2851 C CA . LEU A 1 346 ? -23.449 -25.421 15.604 1.00 87.50 346 LEU A CA 1
ATOM 2852 C C . LEU A 1 346 ? -24.448 -24.823 14.606 1.00 87.50 346 LEU A C 1
ATOM 2854 O O . LEU A 1 346 ? -25.142 -23.860 14.941 1.00 87.50 346 LEU A O 1
ATOM 2858 N N . LYS A 1 347 ? -24.569 -25.412 13.408 1.00 84.62 347 LYS A N 1
ATOM 2859 C CA . LYS A 1 347 ? -25.571 -25.009 12.411 1.00 84.62 347 LYS A CA 1
ATOM 2860 C C . LYS A 1 347 ? -26.993 -25.225 12.931 1.00 84.62 347 LYS A C 1
ATOM 2862 O O . LYS A 1 347 ? -27.818 -24.325 12.809 1.00 84.62 347 LYS A O 1
ATOM 2867 N N . ALA A 1 348 ? -27.272 -26.374 13.551 1.00 86.31 348 ALA A N 1
ATOM 2868 C CA . ALA A 1 348 ? -28.583 -26.675 14.131 1.00 86.31 348 ALA A CA 1
ATOM 2869 C C . ALA A 1 348 ? -28.943 -25.757 15.314 1.00 86.31 348 ALA A C 1
ATOM 2871 O O . ALA A 1 348 ? -30.099 -25.374 15.462 1.00 86.31 348 ALA A O 1
ATOM 2872 N N . LEU A 1 349 ? -27.951 -25.354 16.115 1.00 85.12 349 LEU A N 1
ATOM 2873 C CA . LEU A 1 349 ? -28.108 -24.373 17.193 1.00 85.12 349 LEU A CA 1
ATOM 2874 C C . LEU A 1 349 ? -28.301 -22.934 16.678 1.00 85.12 349 LEU A C 1
ATOM 2876 O O . LEU A 1 349 ? -28.592 -22.039 17.467 1.00 85.12 349 LEU A O 1
ATOM 2880 N N . GLY A 1 350 ? -28.123 -22.683 15.376 1.00 81.88 350 GLY A N 1
ATOM 2881 C CA . GLY A 1 350 ? -28.188 -21.339 14.803 1.00 81.88 350 GLY A CA 1
ATOM 2882 C C . GLY A 1 350 ? -27.000 -20.453 15.196 1.00 81.88 350 GLY A C 1
ATOM 2883 O O . GLY A 1 350 ? -27.142 -19.230 15.280 1.00 81.88 350 GLY A O 1
ATOM 2884 N N . TYR A 1 351 ? -25.833 -21.052 15.462 1.00 81.00 351 TYR A N 1
ATOM 2885 C CA . TYR A 1 351 ? -24.617 -20.330 15.832 1.00 81.00 351 TYR A CA 1
ATOM 2886 C C . TYR A 1 351 ? -24.068 -19.514 14.654 1.00 81.00 351 TYR A C 1
ATOM 2888 O O . TYR A 1 351 ? -23.710 -20.060 13.612 1.00 81.00 351 TYR A O 1
ATOM 2896 N N . LYS A 1 352 ? -23.948 -18.193 14.823 1.00 70.44 352 LYS A N 1
ATOM 2897 C CA . LYS A 1 352 ? -23.354 -17.291 13.823 1.00 70.44 352 LYS A CA 1
ATOM 2898 C C . LYS A 1 352 ? -21.842 -17.156 14.048 1.00 70.44 352 LYS A C 1
ATOM 2900 O O . LYS A 1 352 ? -21.373 -16.164 14.598 1.00 70.44 352 LYS A O 1
ATOM 2905 N N . GLY A 1 353 ? -21.087 -18.179 13.651 1.00 65.44 353 GLY A N 1
ATOM 2906 C CA . GLY A 1 353 ? -19.619 -18.168 13.632 1.00 65.44 353 GLY A CA 1
ATOM 2907 C C . GLY A 1 353 ? -19.044 -17.970 12.221 1.00 65.44 353 GLY A C 1
ATOM 2908 O O . GLY A 1 353 ? -19.756 -18.200 11.242 1.00 65.44 353 GLY A O 1
ATOM 2909 N N . PRO A 1 354 ? -17.748 -17.622 12.088 1.00 55.22 354 PRO A N 1
ATOM 2910 C CA . PRO A 1 354 ? -17.107 -17.339 10.796 1.00 55.22 354 PRO A CA 1
ATOM 2911 C C . PRO A 1 354 ? -17.184 -18.497 9.789 1.00 55.22 354 PRO A C 1
ATOM 2913 O O . PRO A 1 354 ? -17.136 -18.261 8.589 1.00 55.22 354 PRO A O 1
ATOM 2916 N N . PHE A 1 355 ? -17.344 -19.738 10.258 1.00 53.50 355 PHE A N 1
ATOM 2917 C CA . PHE A 1 355 ? -17.415 -20.929 9.407 1.00 53.50 355 PHE A CA 1
ATOM 2918 C C . PHE A 1 355 ? -18.844 -21.410 9.115 1.00 53.50 355 PHE A C 1
ATOM 2920 O O . PHE A 1 355 ? -19.036 -22.183 8.187 1.00 53.50 355 PHE A O 1
ATOM 2927 N N . VAL A 1 356 ? -19.857 -20.951 9.861 1.00 55.94 356 VAL A N 1
ATOM 2928 C CA . VAL A 1 356 ? -21.226 -21.503 9.767 1.00 55.94 356 VAL A CA 1
ATOM 2929 C C . VAL A 1 356 ? -22.027 -20.865 8.622 1.00 55.94 356 VAL A C 1
ATOM 2931 O O . VAL A 1 356 ? -22.864 -21.524 8.012 1.00 55.94 356 VAL A O 1
ATOM 2934 N N . GLN A 1 357 ? -21.741 -19.603 8.278 1.00 53.00 357 GLN A N 1
ATOM 2935 C CA . GLN A 1 357 ? -22.419 -18.880 7.187 1.00 53.00 357 GLN A CA 1
ATOM 2936 C C . GLN A 1 357 ? -21.759 -19.056 5.812 1.00 53.00 357 GLN A C 1
ATOM 2938 O O . GLN A 1 357 ? -22.390 -18.791 4.789 1.00 53.00 357 GLN A O 1
ATOM 2943 N N . VAL A 1 358 ? -20.506 -19.523 5.760 1.00 59.28 358 VAL A N 1
ATOM 2944 C CA . VAL A 1 358 ? -19.825 -19.800 4.484 1.00 59.28 358 VAL A CA 1
ATOM 2945 C C . VAL A 1 358 ? -20.540 -20.925 3.746 1.00 59.28 358 VAL A C 1
ATOM 2947 O O . VAL A 1 358 ? -20.720 -20.835 2.538 1.00 59.28 358 VAL A O 1
ATOM 2950 N N . ASP A 1 359 ? -21.031 -21.934 4.463 1.00 57.09 359 ASP A N 1
ATOM 2951 C CA . ASP A 1 359 ? -21.791 -23.029 3.862 1.00 57.09 359 ASP A CA 1
ATOM 2952 C C . ASP A 1 359 ? -23.114 -22.559 3.250 1.00 57.09 359 ASP A C 1
ATOM 2954 O O . ASP A 1 359 ? -23.488 -23.040 2.187 1.00 57.09 359 ASP A O 1
ATOM 2958 N N . GLU A 1 360 ? -23.800 -21.596 3.872 1.00 57.03 360 GLU A N 1
ATOM 2959 C CA . GLU A 1 360 ? -25.052 -21.023 3.362 1.00 57.03 360 GLU A CA 1
ATOM 2960 C C . GLU A 1 360 ? -24.804 -20.186 2.099 1.00 57.03 360 GLU A C 1
ATOM 2962 O O . GLU A 1 360 ? -25.497 -20.345 1.095 1.00 57.03 360 GLU A O 1
ATOM 2967 N N . LEU A 1 361 ? -23.734 -19.384 2.096 1.00 60.00 361 LEU A N 1
ATOM 2968 C CA . LEU A 1 361 ? -23.278 -18.650 0.915 1.00 60.00 361 LEU A CA 1
ATOM 2969 C C . LEU A 1 361 ? -22.856 -19.607 -0.217 1.00 60.00 361 LEU A C 1
ATOM 2971 O O . LEU A 1 361 ? -23.221 -19.411 -1.373 1.00 60.00 361 LEU A O 1
ATOM 2975 N N . MET A 1 362 ? -22.126 -20.676 0.109 1.00 64.69 362 MET A N 1
ATOM 2976 C CA . MET A 1 362 ? -21.675 -21.702 -0.840 1.00 64.69 362 MET A CA 1
ATOM 2977 C C . MET A 1 362 ? -22.822 -22.579 -1.348 1.00 64.69 362 MET A C 1
ATOM 2979 O O . MET A 1 362 ? -22.743 -23.119 -2.452 1.00 64.69 362 MET A O 1
ATOM 2983 N N . GLU A 1 363 ? -23.887 -22.740 -0.567 1.00 64.62 363 GLU A N 1
ATOM 2984 C CA . GLU A 1 363 ? -25.112 -23.423 -0.968 1.00 64.62 363 GLU A CA 1
ATOM 2985 C C . GLU A 1 363 ? -25.968 -22.535 -1.879 1.00 64.62 363 GLU A C 1
ATOM 2987 O O . GLU A 1 363 ? -26.472 -23.024 -2.888 1.00 64.62 363 GLU A O 1
ATOM 2992 N N . ILE A 1 364 ? -26.040 -21.225 -1.613 1.00 67.88 364 ILE A N 1
ATOM 2993 C CA . ILE A 1 364 ? -26.603 -20.236 -2.544 1.00 67.88 364 ILE A CA 1
ATOM 2994 C C . ILE A 1 364 ? -25.817 -20.254 -3.860 1.00 67.88 364 ILE A C 1
ATOM 2996 O O . ILE A 1 364 ? -26.421 -20.411 -4.917 1.00 67.88 364 ILE A O 1
ATOM 3000 N N . PHE A 1 365 ? -24.482 -20.208 -3.818 1.00 68.56 365 PHE A N 1
ATOM 3001 C CA . PHE A 1 365 ? -23.655 -20.313 -5.024 1.00 68.56 365 PHE A CA 1
ATOM 3002 C C . PHE A 1 365 ? -23.847 -21.640 -5.767 1.00 68.56 365 PHE A C 1
ATOM 3004 O O . PHE A 1 365 ? -23.894 -21.640 -6.992 1.00 68.56 365 PHE A O 1
ATOM 3011 N N . ARG A 1 366 ? -24.013 -22.766 -5.059 1.00 69.62 366 ARG A N 1
ATOM 3012 C CA . ARG A 1 366 ? -24.312 -24.069 -5.682 1.00 69.62 366 ARG A CA 1
ATOM 3013 C C . ARG A 1 366 ? -25.701 -24.139 -6.312 1.00 69.62 366 ARG A C 1
ATOM 3015 O O . ARG A 1 366 ? -25.892 -24.892 -7.263 1.00 69.62 366 ARG A O 1
ATOM 3022 N N . ARG A 1 367 ? -26.676 -23.411 -5.763 1.00 68.94 367 ARG A N 1
ATOM 3023 C CA . ARG A 1 367 ? -28.059 -23.362 -6.266 1.00 68.94 367 ARG A CA 1
ATOM 3024 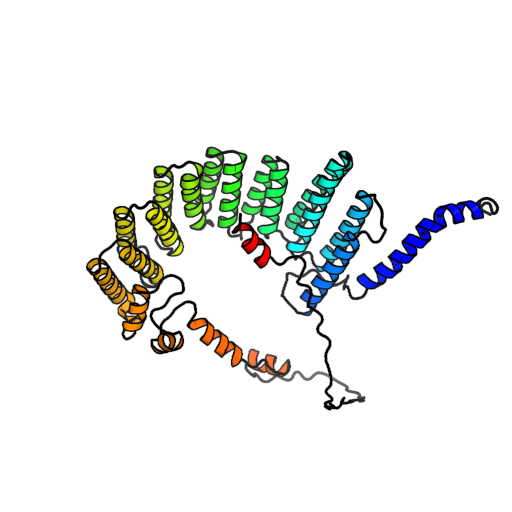C C . ARG A 1 367 ? -28.247 -22.312 -7.363 1.00 68.94 367 ARG A C 1
ATOM 3026 O O . ARG A 1 367 ? -29.185 -22.437 -8.147 1.00 68.94 367 ARG A O 1
ATOM 3033 N N . CYS A 1 368 ? -27.361 -21.322 -7.454 1.00 67.19 368 CYS A N 1
ATOM 3034 C CA . CYS A 1 368 ? -27.305 -20.384 -8.567 1.00 67.19 368 CYS A CA 1
ATOM 3035 C C . CYS A 1 368 ? -26.880 -21.111 -9.848 1.00 67.19 368 CYS A C 1
ATOM 3037 O O . CYS A 1 368 ? -25.709 -21.431 -10.044 1.00 67.19 368 CYS A O 1
ATOM 3039 N N . LYS A 1 369 ? -27.839 -21.349 -10.745 1.00 69.69 369 LYS A N 1
ATOM 3040 C CA . LYS A 1 369 ? -27.546 -21.714 -12.132 1.00 69.69 369 LYS A CA 1
ATOM 3041 C C . LYS A 1 369 ? -27.302 -20.441 -12.931 1.00 69.69 369 LYS A C 1
ATOM 3043 O O . LYS A 1 369 ? -28.144 -19.546 -12.929 1.00 69.69 369 LYS A O 1
ATOM 3048 N N . LEU A 1 370 ? -26.148 -20.361 -13.587 1.00 66.50 370 LEU A N 1
ATOM 3049 C CA . LEU A 1 370 ? -25.902 -19.324 -14.583 1.00 66.50 370 LEU A CA 1
ATOM 3050 C C . LEU A 1 370 ? -26.837 -19.571 -15.780 1.00 66.50 370 LEU A C 1
ATOM 3052 O O . LEU A 1 370 ? -27.025 -20.733 -16.139 1.00 66.50 370 LEU A O 1
ATOM 3056 N N . PRO A 1 371 ? -27.432 -18.523 -16.373 1.00 73.88 371 PRO A N 1
ATOM 3057 C CA . PRO A 1 371 ? -28.229 -18.663 -17.586 1.00 73.88 371 PRO A CA 1
ATOM 3058 C C . PRO A 1 371 ? -27.376 -19.246 -18.715 1.00 73.88 371 PRO A C 1
ATOM 3060 O O . PRO A 1 371 ? -26.235 -18.819 -18.907 1.00 73.88 371 PRO A O 1
ATOM 3063 N N . ASP A 1 372 ? -27.929 -20.189 -19.476 1.00 75.00 372 ASP A N 1
ATOM 3064 C CA . ASP A 1 372 ? -27.189 -20.876 -20.544 1.00 75.00 372 ASP A CA 1
ATOM 3065 C C . ASP A 1 372 ? -27.023 -19.985 -21.791 1.00 75.00 372 ASP A C 1
ATOM 3067 O O . ASP A 1 372 ? -26.226 -20.279 -22.685 1.00 75.00 372 ASP A O 1
ATOM 3071 N N . THR A 1 373 ? -27.761 -18.870 -21.857 1.00 77.81 373 THR A N 1
ATOM 3072 C CA . THR A 1 373 ? -27.734 -17.921 -22.974 1.00 77.81 373 THR A CA 1
ATOM 3073 C C . THR A 1 373 ? -27.765 -16.466 -22.509 1.00 77.81 373 THR A C 1
ATOM 3075 O O . THR A 1 373 ? -28.305 -16.126 -21.453 1.00 77.81 373 THR A O 1
ATOM 3078 N N . VAL A 1 374 ? -27.203 -15.584 -23.339 1.00 70.69 374 VAL A N 1
ATOM 3079 C CA . VAL A 1 374 ? -27.224 -14.130 -23.115 1.00 70.69 374 VAL A CA 1
ATOM 3080 C C . VAL A 1 374 ? -28.663 -13.606 -23.086 1.00 70.69 374 VAL A C 1
ATOM 3082 O O . VAL A 1 374 ? -28.983 -12.781 -22.238 1.00 70.69 374 VAL A O 1
ATOM 3085 N N . ASP A 1 375 ? -29.553 -14.138 -23.928 1.00 70.75 375 ASP A N 1
ATOM 3086 C CA . ASP A 1 375 ? -30.967 -13.739 -23.969 1.00 70.75 375 ASP A CA 1
ATOM 3087 C C . ASP A 1 375 ? -31.720 -14.100 -22.680 1.00 70.75 375 ASP A C 1
ATOM 3089 O O . ASP A 1 375 ? -32.553 -13.332 -22.194 1.00 70.75 375 ASP A O 1
ATOM 3093 N N . GLU A 1 376 ? -31.407 -15.250 -22.083 1.00 73.19 376 GLU A N 1
ATOM 3094 C CA . GLU A 1 376 ? -31.973 -15.671 -20.801 1.00 73.19 376 GLU A CA 1
ATOM 3095 C C . GLU A 1 376 ? -31.443 -14.811 -19.647 1.00 73.19 376 GLU A C 1
ATOM 3097 O O . GLU A 1 376 ? -32.218 -14.378 -18.792 1.00 73.19 376 GLU A O 1
ATOM 3102 N N . ALA A 1 377 ? -30.153 -14.461 -19.673 1.00 67.88 377 ALA A N 1
ATOM 3103 C CA . ALA A 1 377 ? -29.571 -13.515 -18.726 1.00 67.88 377 ALA A CA 1
ATOM 3104 C C . ALA A 1 377 ? -30.219 -12.123 -18.834 1.00 67.88 377 ALA A C 1
ATOM 3106 O O . ALA A 1 377 ? -30.604 -11.544 -17.817 1.00 67.88 377 ALA A O 1
ATOM 3107 N N . VAL A 1 378 ? -30.408 -11.605 -20.054 1.00 70.69 378 VAL A N 1
ATOM 3108 C CA . VAL A 1 378 ? -31.063 -10.311 -20.305 1.00 70.69 378 VAL A CA 1
ATOM 3109 C C . VAL A 1 378 ? -32.512 -10.333 -19.823 1.00 70.69 378 VAL A C 1
ATOM 3111 O O . VAL A 1 378 ? -32.929 -9.394 -19.147 1.00 70.69 378 VAL A O 1
ATOM 3114 N N . ARG A 1 379 ? -33.271 -11.408 -20.073 1.00 72.38 379 ARG A N 1
ATOM 3115 C CA . ARG A 1 379 ? -34.650 -11.554 -19.569 1.00 72.38 379 ARG A CA 1
ATOM 3116 C C . ARG A 1 379 ? -34.735 -11.553 -18.045 1.00 72.38 379 ARG A C 1
ATOM 3118 O O . ARG A 1 379 ? -35.617 -10.896 -17.497 1.00 72.38 379 ARG A O 1
ATOM 3125 N N . ILE A 1 380 ? -33.829 -12.263 -17.372 1.00 71.88 380 ILE A N 1
ATOM 3126 C CA . ILE A 1 380 ? -33.780 -12.329 -15.904 1.00 71.88 380 ILE A CA 1
ATOM 3127 C C . ILE A 1 380 ? -33.432 -10.958 -15.308 1.00 71.88 380 ILE A C 1
ATOM 3129 O O . ILE A 1 380 ? -34.039 -10.552 -14.320 1.00 71.88 380 ILE A O 1
ATOM 3133 N N . ILE A 1 381 ? -32.502 -10.220 -15.922 1.00 70.12 381 ILE A N 1
ATOM 3134 C CA . ILE A 1 381 ? -32.061 -8.898 -15.446 1.00 70.12 381 ILE A CA 1
ATOM 3135 C C . ILE A 1 381 ? -33.123 -7.817 -15.697 1.00 70.12 381 ILE A C 1
ATOM 3137 O O . ILE A 1 381 ? -33.313 -6.932 -14.866 1.00 70.12 381 ILE A O 1
ATOM 3141 N N . THR A 1 382 ? -33.820 -7.875 -16.834 1.00 72.19 382 THR A N 1
ATOM 3142 C CA . THR A 1 382 ? -34.781 -6.838 -17.260 1.00 72.19 382 THR A CA 1
ATOM 3143 C C . THR A 1 382 ? -36.221 -7.103 -16.817 1.00 72.19 382 THR A C 1
ATOM 3145 O O . THR A 1 382 ? -37.093 -6.266 -17.043 1.00 72.19 382 THR A O 1
ATOM 3148 N N . GLY A 1 383 ? -36.492 -8.240 -16.168 1.00 58.03 383 GLY A N 1
ATOM 3149 C CA . GLY A 1 383 ? -37.809 -8.556 -15.609 1.00 58.03 383 GLY A CA 1
ATOM 3150 C C . GLY A 1 383 ? -38.895 -8.863 -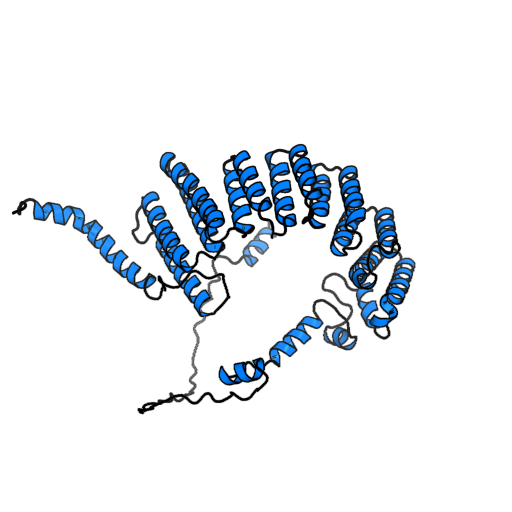16.647 1.00 58.03 383 GLY A C 1
ATOM 3151 O O . GLY A 1 383 ? -40.073 -8.851 -16.301 1.00 58.03 383 GLY A O 1
ATOM 3152 N N . GLY A 1 384 ? -38.528 -9.149 -17.902 1.00 53.31 384 GLY A N 1
ATOM 3153 C CA . GLY A 1 384 ? -39.473 -9.593 -18.931 1.00 53.31 384 GLY A CA 1
ATOM 3154 C C . GLY A 1 384 ? -40.521 -8.551 -19.341 1.00 53.31 384 GLY A C 1
ATOM 3155 O O . GLY A 1 384 ? -41.703 -8.877 -19.429 1.00 53.31 384 GLY A O 1
ATOM 3156 N N . LEU A 1 385 ? -40.114 -7.311 -19.621 1.00 37.56 385 LEU A N 1
ATOM 3157 C CA . LEU A 1 385 ? -40.975 -6.372 -20.348 1.00 37.56 385 LEU A CA 1
ATOM 3158 C C . LEU A 1 385 ? -40.987 -6.713 -21.854 1.00 37.56 385 LEU A C 1
ATOM 3160 O O . LEU A 1 385 ? -39.941 -7.084 -22.389 1.00 37.56 385 LEU A O 1
ATOM 3164 N N . PRO A 1 386 ? -42.133 -6.601 -22.556 1.00 38.91 386 PRO A N 1
ATOM 3165 C CA . PRO A 1 386 ? -42.185 -6.839 -23.993 1.00 38.91 386 PRO A CA 1
ATOM 3166 C C . PRO A 1 386 ? -41.381 -5.763 -24.724 1.00 38.91 386 PRO A C 1
ATOM 3168 O O . PRO A 1 386 ? -41.554 -4.572 -24.457 1.00 38.91 386 PRO A O 1
ATOM 3171 N N . GLU A 1 387 ? -40.544 -6.177 -25.674 1.00 37.84 387 GLU A N 1
ATOM 3172 C CA . GLU A 1 387 ? -39.983 -5.268 -26.668 1.00 37.84 387 GLU A CA 1
ATOM 3173 C C . GLU A 1 387 ? -41.136 -4.583 -27.407 1.00 37.84 387 GLU A C 1
ATOM 3175 O O . GLU A 1 387 ? -41.934 -5.218 -28.101 1.00 37.84 387 GLU A O 1
ATOM 3180 N N . ILE A 1 388 ? -41.244 -3.267 -27.229 1.00 33.47 388 ILE A N 1
ATOM 3181 C CA . ILE A 1 388 ? -42.057 -2.428 -28.099 1.00 33.47 388 ILE A CA 1
ATOM 3182 C C . ILE A 1 388 ? -41.384 -2.476 -29.467 1.00 33.47 388 ILE A C 1
ATOM 3184 O O . ILE A 1 388 ? -40.282 -1.959 -29.652 1.00 33.47 388 ILE A O 1
ATOM 3188 N N . ALA A 1 389 ? -42.062 -3.134 -30.404 1.00 33.00 389 ALA A N 1
ATOM 3189 C CA . ALA A 1 389 ? -41.722 -3.135 -31.811 1.00 33.00 389 ALA A CA 1
ATOM 3190 C C . ALA A 1 389 ? -41.560 -1.692 -32.309 1.00 33.00 389 ALA A C 1
ATOM 3192 O O . ALA A 1 389 ? -42.495 -0.893 -32.249 1.00 33.00 389 ALA A O 1
ATOM 3193 N N . VAL A 1 390 ? -40.378 -1.378 -32.834 1.00 32.12 390 VAL A N 1
ATOM 3194 C CA . VAL A 1 390 ? -40.203 -0.267 -33.766 1.00 32.12 390 VAL A CA 1
ATOM 3195 C C . VAL A 1 390 ? -40.004 -0.898 -35.137 1.00 32.12 390 VAL A C 1
ATOM 3197 O O . VAL A 1 390 ? -38.954 -1.464 -35.434 1.00 32.12 390 VAL A O 1
ATOM 3200 N N . GLU A 1 391 ? -41.063 -0.857 -35.944 1.00 30.42 391 GLU A N 1
ATOM 3201 C CA . GLU A 1 391 ? -41.022 -1.147 -37.375 1.00 30.42 391 GLU A CA 1
ATOM 3202 C C . GLU A 1 391 ? -40.044 -0.195 -38.079 1.00 30.42 391 GLU A C 1
ATOM 3204 O O . GLU A 1 391 ? -40.074 1.017 -37.857 1.00 30.42 391 GLU A O 1
ATOM 3209 N N . GLY A 1 392 ? -39.199 -0.732 -38.966 1.00 28.20 392 GLY A N 1
ATOM 3210 C CA . GLY A 1 392 ? -38.320 0.093 -39.794 1.00 28.20 392 GLY A CA 1
ATOM 3211 C C . GLY A 1 392 ? -37.374 -0.671 -40.724 1.00 28.20 392 GLY A C 1
ATOM 3212 O O . GLY A 1 392 ? -36.177 -0.681 -40.481 1.00 28.20 392 GLY A O 1
ATOM 3213 N N . ASN A 1 393 ? -37.936 -1.217 -41.812 1.00 28.97 393 ASN A N 1
ATOM 3214 C CA . ASN A 1 393 ? -37.343 -1.549 -43.127 1.00 28.97 393 ASN A CA 1
ATOM 3215 C C . ASN A 1 393 ? -36.185 -2.579 -43.250 1.00 28.97 393 ASN A C 1
ATOM 3217 O O . ASN A 1 393 ? -35.076 -2.367 -42.780 1.00 28.97 393 ASN A O 1
ATOM 3221 N N . GLY A 1 394 ? -36.465 -3.667 -43.997 1.00 27.56 394 GLY A N 1
ATOM 3222 C CA . GLY A 1 394 ? -35.595 -4.830 -44.293 1.00 27.56 394 GLY A CA 1
ATOM 3223 C C . GLY A 1 394 ? -34.516 -4.635 -45.385 1.00 27.56 394 GLY A C 1
ATOM 3224 O O . GLY A 1 394 ? -34.024 -3.519 -45.516 1.00 27.56 394 GLY A O 1
ATOM 3225 N N . PRO A 1 395 ? -34.140 -5.652 -46.208 1.00 32.06 395 PRO A N 1
ATOM 3226 C CA . PRO A 1 395 ? -34.569 -7.053 -46.253 1.00 32.06 395 PRO A CA 1
ATOM 3227 C C . PRO A 1 395 ? -33.478 -8.069 -45.850 1.00 32.06 395 PRO A C 1
ATOM 3229 O O . PRO A 1 395 ? -32.276 -7.834 -45.943 1.00 32.06 395 PRO A O 1
ATOM 3232 N N . VAL A 1 396 ? -33.961 -9.239 -45.441 1.00 34.16 396 VAL A N 1
ATOM 3233 C CA . VAL A 1 396 ? -33.209 -10.469 -45.182 1.00 34.16 396 VAL A CA 1
ATOM 3234 C C . VAL A 1 396 ? -32.948 -11.189 -46.508 1.00 34.16 396 VAL A C 1
ATOM 3236 O O . VAL A 1 396 ? -33.900 -11.467 -47.233 1.00 34.16 396 VAL A O 1
ATOM 3239 N N . GLU A 1 397 ? -31.698 -11.579 -46.772 1.00 28.56 397 GLU A N 1
ATOM 3240 C CA . GLU A 1 397 ? -31.392 -12.713 -47.652 1.00 28.56 397 GLU A CA 1
ATOM 3241 C C . GLU A 1 397 ? -30.425 -13.700 -46.979 1.00 28.56 397 GLU A C 1
ATOM 3243 O O . GLU A 1 397 ? -29.422 -13.338 -46.366 1.00 28.56 397 GLU A O 1
ATOM 3248 N N . ASN A 1 398 ? -30.815 -14.970 -47.089 1.00 27.70 398 ASN A N 1
ATOM 3249 C CA . ASN A 1 398 ? -30.243 -16.185 -46.517 1.00 27.70 398 ASN A CA 1
ATOM 3250 C C . ASN A 1 398 ? -28.859 -16.549 -47.085 1.00 27.70 398 ASN A C 1
ATOM 3252 O O . ASN A 1 398 ? -28.655 -16.459 -48.292 1.00 27.70 398 ASN A O 1
ATOM 3256 N N . ASN A 1 399 ? -28.013 -17.210 -46.281 1.00 26.91 399 ASN A N 1
ATOM 3257 C CA . ASN A 1 399 ? -27.680 -18.613 -46.573 1.00 26.91 399 ASN A CA 1
ATOM 3258 C C . ASN A 1 399 ? -27.001 -19.364 -45.420 1.00 26.91 399 ASN A C 1
ATOM 3260 O O . ASN A 1 399 ? -26.183 -18.837 -44.673 1.00 26.91 399 ASN A O 1
ATOM 3264 N N . ALA A 1 400 ? -27.396 -20.630 -45.328 1.00 27.55 400 ALA A N 1
ATOM 3265 C CA . ALA A 1 400 ? -27.033 -21.634 -44.343 1.00 27.55 400 ALA A CA 1
ATOM 3266 C C . ALA A 1 400 ? -25.703 -22.354 -44.658 1.00 27.55 400 ALA A C 1
ATOM 3268 O O . ALA A 1 400 ? -25.137 -22.162 -45.729 1.00 27.55 400 ALA A O 1
ATOM 3269 N N . MET A 1 401 ? -25.344 -23.283 -43.748 1.00 28.05 401 MET A N 1
ATOM 3270 C CA . MET A 1 401 ? -24.338 -24.374 -43.794 1.00 28.05 401 MET A CA 1
ATOM 3271 C C . MET A 1 401 ? -23.096 -24.127 -42.911 1.00 28.05 401 MET A C 1
ATOM 3273 O O . MET A 1 401 ? -22.446 -23.105 -43.039 1.00 28.05 401 MET A O 1
ATOM 3277 N N . LEU A 1 402 ? -22.658 -25.008 -41.998 1.00 28.31 402 LEU A N 1
ATOM 3278 C CA . LEU A 1 402 ? -22.965 -26.419 -41.720 1.00 28.31 402 LEU A CA 1
ATOM 3279 C C . LEU A 1 402 ? -22.585 -26.758 -40.263 1.00 28.31 402 LEU A C 1
ATOM 3281 O O . LEU A 1 402 ? -21.467 -26.494 -39.825 1.00 28.31 402 LEU A O 1
ATOM 3285 N N . ASN A 1 403 ? -23.492 -27.437 -39.559 1.00 27.38 403 ASN A N 1
ATOM 3286 C CA . ASN A 1 403 ? -23.203 -28.196 -38.343 1.00 27.38 403 ASN A CA 1
ATOM 3287 C C . ASN A 1 403 ? -22.334 -29.417 -38.675 1.00 27.38 403 ASN A C 1
ATOM 3289 O O . ASN A 1 403 ? -22.671 -30.186 -39.579 1.00 27.38 403 ASN A O 1
ATOM 3293 N N . LYS A 1 404 ? -21.299 -29.684 -37.873 1.00 25.95 404 LYS A N 1
ATOM 3294 C CA . LYS A 1 404 ? -20.756 -31.041 -37.739 1.00 25.95 404 LYS A CA 1
ATOM 3295 C C . LYS A 1 404 ? -20.465 -31.352 -36.274 1.00 25.95 404 LYS A C 1
ATOM 3297 O O . LYS A 1 404 ? -19.524 -30.838 -35.682 1.00 25.95 404 LYS A O 1
ATOM 3302 N N . ALA A 1 405 ? -21.323 -32.198 -35.711 1.00 27.92 405 ALA A N 1
ATOM 3303 C CA . ALA A 1 405 ? -21.163 -32.812 -34.405 1.00 27.92 405 ALA A CA 1
ATOM 3304 C C . ALA A 1 405 ? -19.940 -33.744 -34.398 1.00 27.92 405 ALA A C 1
ATOM 3306 O O . ALA A 1 405 ? -19.782 -34.563 -35.307 1.00 27.92 405 ALA A O 1
ATOM 3307 N N . VAL A 1 406 ? -19.105 -33.649 -33.361 1.00 28.64 406 VAL A N 1
ATOM 3308 C CA . VAL A 1 406 ? -18.053 -34.633 -33.079 1.00 28.64 406 VAL A CA 1
ATOM 3309 C C . VAL A 1 406 ? -18.528 -35.527 -31.937 1.00 28.64 406 VAL A C 1
ATOM 3311 O O . VAL A 1 406 ? -18.829 -35.083 -30.832 1.00 28.64 406 VAL A O 1
ATOM 3314 N N . LYS A 1 407 ? -18.657 -36.802 -32.289 1.00 25.55 407 LYS A N 1
ATOM 3315 C CA . LYS A 1 407 ? -19.145 -37.932 -31.503 1.00 25.55 407 LYS A CA 1
ATOM 3316 C C . LYS A 1 407 ? -18.067 -38.347 -30.490 1.00 25.55 407 LYS A C 1
ATOM 3318 O O . LYS A 1 407 ? -16.906 -38.474 -30.865 1.00 25.55 407 LYS A O 1
ATOM 3323 N N . ARG A 1 408 ? -18.455 -38.567 -29.228 1.00 26.25 408 ARG A N 1
ATOM 3324 C CA . ARG A 1 408 ? -17.623 -39.224 -28.203 1.00 26.25 408 ARG A CA 1
ATOM 3325 C C . ARG A 1 408 ? -17.392 -40.692 -28.573 1.00 26.25 408 ARG A C 1
ATOM 3327 O O . ARG A 1 408 ? -18.337 -41.362 -28.988 1.00 26.25 408 ARG A O 1
ATOM 3334 N N . SER A 1 409 ? -16.187 -41.187 -28.320 1.00 27.39 409 SER A N 1
ATOM 3335 C CA . SER A 1 409 ? -15.881 -42.613 -28.187 1.00 27.39 409 SER A CA 1
ATOM 3336 C C . SER A 1 409 ? -15.103 -42.826 -26.887 1.00 27.39 409 SER A C 1
ATOM 3338 O O . SER A 1 409 ? -14.000 -42.304 -26.742 1.00 27.39 409 SER A O 1
ATOM 3340 N N . ASN A 1 410 ? -15.722 -43.547 -25.951 1.00 27.42 410 ASN A N 1
ATOM 3341 C CA . ASN A 1 410 ? -15.022 -44.321 -24.926 1.00 27.42 410 ASN A CA 1
ATOM 3342 C C . ASN A 1 410 ? -14.451 -45.570 -25.599 1.00 27.42 410 ASN A C 1
ATOM 3344 O O . ASN A 1 410 ? -15.154 -46.147 -26.425 1.00 27.42 410 ASN A O 1
ATOM 3348 N N . GLU A 1 411 ? -13.268 -46.007 -25.179 1.00 29.52 411 GLU A N 1
ATOM 3349 C CA . GLU A 1 411 ? -12.969 -47.422 -24.934 1.00 29.52 411 GLU A CA 1
ATOM 3350 C C . GLU A 1 411 ? -11.684 -47.546 -24.103 1.00 29.52 411 GLU A C 1
ATOM 3352 O O . GLU A 1 411 ? -10.721 -46.803 -24.303 1.00 29.52 411 GLU A O 1
ATOM 3357 N N . ASP A 1 412 ? -11.763 -48.447 -23.126 1.00 28.72 412 ASP A N 1
ATOM 3358 C CA . ASP A 1 412 ? -10.741 -48.884 -22.180 1.00 28.72 412 ASP A CA 1
ATOM 3359 C C . ASP A 1 412 ? -9.567 -49.608 -22.862 1.00 28.72 412 ASP A C 1
ATOM 3361 O O . ASP A 1 412 ? -9.756 -50.270 -23.881 1.00 28.72 412 ASP A O 1
ATOM 3365 N N . SER A 1 413 ? -8.383 -49.568 -22.240 1.00 28.47 413 SER A N 1
ATOM 3366 C CA . SER A 1 413 ? -7.464 -50.718 -22.161 1.00 28.47 413 SER A CA 1
ATOM 3367 C C . SER A 1 413 ? -6.362 -50.447 -21.133 1.00 28.47 413 SER A C 1
ATOM 3369 O O . SER A 1 413 ? -5.621 -49.470 -21.255 1.00 28.47 413 SER A O 1
ATOM 3371 N N . ASP A 1 414 ? -6.266 -51.345 -20.154 1.00 30.17 414 ASP A N 1
ATOM 3372 C CA . ASP A 1 414 ? -5.161 -51.520 -19.208 1.00 30.17 414 ASP A CA 1
ATOM 3373 C C . ASP A 1 414 ? -3.857 -51.945 -19.924 1.00 30.17 414 ASP A C 1
ATOM 3375 O O . ASP A 1 414 ? -3.916 -52.634 -20.946 1.00 30.17 414 ASP A O 1
ATOM 3379 N N . ASP A 1 415 ? -2.693 -51.477 -19.448 1.00 30.14 415 ASP A N 1
ATOM 3380 C CA . ASP A 1 415 ? -1.703 -52.302 -18.716 1.00 30.14 415 ASP A CA 1
ATOM 3381 C C . ASP A 1 415 ? -0.353 -51.572 -18.477 1.00 30.14 415 ASP A C 1
ATOM 3383 O O . ASP A 1 415 ? 0.272 -51.015 -19.381 1.00 30.14 415 ASP A O 1
ATOM 3387 N N . ASP A 1 416 ? 0.055 -51.655 -17.205 1.00 29.88 416 ASP A N 1
ATOM 3388 C CA . ASP A 1 416 ? 1.389 -51.814 -16.602 1.00 29.88 416 ASP A CA 1
ATOM 3389 C C . ASP A 1 416 ? 2.491 -50.721 -16.544 1.00 29.88 416 ASP A C 1
ATOM 3391 O O . ASP A 1 416 ? 3.206 -50.394 -17.487 1.00 29.88 416 ASP A O 1
ATOM 3395 N N . GLU A 1 417 ? 2.660 -50.268 -15.290 1.00 30.50 417 GLU A N 1
ATOM 3396 C CA . GLU A 1 417 ? 3.876 -50.059 -14.482 1.00 30.50 417 GLU A CA 1
ATOM 3397 C C . GLU A 1 417 ? 5.172 -49.500 -15.107 1.00 30.50 417 GLU A C 1
ATOM 3399 O O . GLU A 1 417 ? 5.998 -50.225 -15.653 1.00 30.50 417 GLU A O 1
ATOM 3404 N N . GLU A 1 418 ? 5.512 -48.261 -14.719 1.00 30.48 418 GLU A N 1
ATOM 3405 C CA . GLU A 1 418 ? 6.881 -47.959 -14.278 1.00 30.48 418 GLU A CA 1
ATOM 3406 C C . GLU A 1 418 ? 6.890 -46.900 -13.156 1.00 30.48 418 GLU A C 1
ATOM 3408 O O . GLU A 1 418 ? 6.472 -45.749 -13.313 1.00 30.48 418 GLU A O 1
ATOM 3413 N N . LYS A 1 419 ? 7.356 -47.308 -11.968 1.00 35.38 419 LYS A N 1
ATOM 3414 C CA . LYS A 1 419 ? 7.568 -46.453 -10.791 1.00 35.38 419 LYS A CA 1
ATOM 3415 C C . LYS A 1 419 ? 8.702 -45.455 -11.051 1.00 35.38 419 LYS A C 1
ATOM 3417 O O . LYS A 1 419 ? 9.860 -45.731 -10.753 1.00 35.38 419 LYS A O 1
ATOM 3422 N N . GLY A 1 420 ? 8.356 -44.260 -11.518 1.00 29.70 420 GLY A N 1
ATOM 3423 C CA . GLY A 1 420 ? 9.234 -43.090 -11.522 1.00 29.70 420 GLY A CA 1
ATOM 3424 C C . GLY A 1 420 ? 8.879 -42.141 -10.381 1.00 29.70 420 GLY A C 1
ATOM 3425 O O . GLY A 1 420 ? 7.818 -41.523 -10.382 1.00 29.70 420 GLY A O 1
ATOM 3426 N N . SER A 1 421 ? 9.760 -42.017 -9.389 1.00 31.34 421 SER A N 1
ATOM 3427 C CA . SER A 1 421 ? 9.652 -41.050 -8.294 1.00 31.34 421 SER A CA 1
ATOM 3428 C C . SER A 1 421 ? 9.413 -39.632 -8.823 1.00 31.34 421 SER A C 1
ATOM 3430 O O . SER A 1 421 ? 10.292 -39.058 -9.471 1.00 31.34 421 SER A O 1
ATOM 3432 N N . VAL A 1 422 ? 8.251 -39.051 -8.521 1.00 34.72 422 VAL A N 1
ATOM 3433 C CA . VAL A 1 422 ? 7.955 -37.646 -8.821 1.00 34.72 422 VAL A CA 1
ATOM 3434 C C . VAL A 1 422 ? 8.961 -36.774 -8.069 1.00 34.72 422 VAL A C 1
ATOM 3436 O O . VAL A 1 422 ? 8.972 -36.726 -6.838 1.00 34.72 422 VAL A O 1
ATOM 3439 N N . VAL A 1 423 ? 9.844 -36.116 -8.819 1.00 41.69 423 VAL A N 1
ATOM 3440 C CA . VAL A 1 423 ? 10.812 -35.153 -8.288 1.00 41.69 423 VAL A CA 1
ATOM 3441 C C . VAL A 1 423 ? 10.034 -33.965 -7.706 1.00 41.69 423 VAL A C 1
ATOM 3443 O O . VAL A 1 423 ? 9.248 -33.355 -8.434 1.00 41.69 423 VAL A O 1
ATOM 3446 N N . PRO A 1 424 ? 10.210 -33.615 -6.419 1.00 41.47 424 PRO A N 1
ATOM 3447 C CA . PRO A 1 424 ? 9.477 -32.506 -5.824 1.00 41.47 424 PRO A CA 1
ATOM 3448 C C . PRO A 1 424 ? 9.924 -31.149 -6.397 1.00 41.47 424 PRO A C 1
ATOM 3450 O O . PRO A 1 424 ? 11.098 -30.990 -6.745 1.00 41.47 424 PRO A O 1
ATOM 3453 N N . PRO A 1 425 ? 9.032 -30.144 -6.446 1.00 45.97 425 PRO A N 1
ATOM 3454 C CA . PRO A 1 425 ? 9.354 -28.799 -6.917 1.00 45.97 425 PRO A CA 1
ATOM 3455 C C . PRO A 1 425 ? 10.520 -28.158 -6.148 1.00 45.97 425 PRO A C 1
ATOM 3457 O O . PRO A 1 425 ? 10.628 -28.281 -4.929 1.00 45.97 425 PRO A O 1
ATOM 3460 N N . VAL A 1 426 ? 11.353 -27.397 -6.863 1.00 49.53 426 VAL A N 1
ATOM 3461 C CA . VAL A 1 426 ? 12.618 -26.786 -6.392 1.00 49.53 426 VAL A CA 1
ATOM 3462 C C . VAL A 1 426 ? 12.444 -25.812 -5.203 1.00 49.53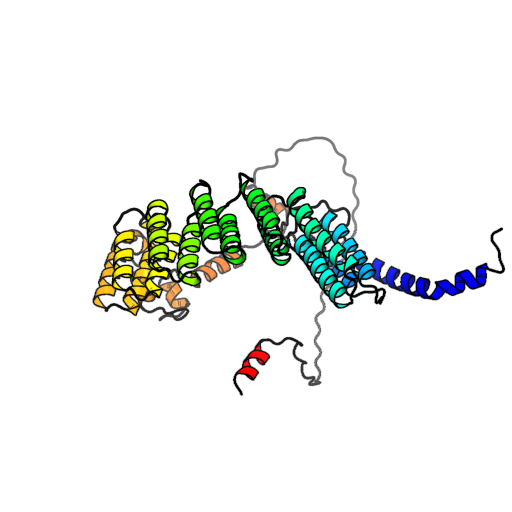 426 VAL A C 1
ATOM 3464 O O . VAL A 1 426 ? 13.418 -25.462 -4.537 1.00 49.53 426 VAL A O 1
ATOM 3467 N N . HIS A 1 427 ? 11.210 -25.430 -4.859 1.00 45.62 427 HIS A N 1
ATOM 3468 C CA . HIS A 1 427 ? 10.897 -24.527 -3.747 1.00 45.62 427 HIS A CA 1
ATOM 3469 C C . HIS A 1 427 ? 9.781 -25.051 -2.831 1.00 45.62 427 HIS A C 1
ATOM 3471 O O . HIS A 1 427 ? 8.773 -24.384 -2.605 1.00 45.62 427 HIS A O 1
ATOM 3477 N N . ASP A 1 428 ? 9.977 -26.239 -2.257 1.00 61.66 428 ASP A N 1
ATOM 3478 C CA . ASP A 1 428 ? 9.135 -26.731 -1.163 1.00 61.66 428 ASP A CA 1
ATOM 3479 C C . ASP A 1 428 ? 9.510 -26.061 0.179 1.00 61.66 428 ASP A C 1
ATOM 3481 O O . ASP A 1 428 ? 10.469 -26.421 0.874 1.00 61.66 428 ASP A O 1
ATOM 3485 N N . ILE A 1 429 ? 8.716 -25.056 0.550 1.00 54.62 429 ILE A N 1
ATOM 3486 C CA . ILE A 1 429 ? 8.851 -24.256 1.776 1.00 54.62 429 ILE A CA 1
ATOM 3487 C C . ILE A 1 429 ? 8.586 -25.107 3.035 1.00 54.62 429 ILE A C 1
ATOM 3489 O O . ILE A 1 429 ? 9.072 -24.781 4.125 1.00 54.62 429 ILE A O 1
ATOM 3493 N N . TYR A 1 430 ? 7.853 -26.217 2.910 1.00 43.94 430 TYR A N 1
ATOM 3494 C CA . TYR A 1 430 ? 7.476 -27.071 4.033 1.00 43.94 430 TYR A CA 1
ATOM 3495 C C . TYR A 1 430 ? 8.673 -27.891 4.540 1.00 43.94 430 TYR A C 1
ATOM 3497 O O . TYR A 1 430 ? 8.912 -27.984 5.749 1.00 43.94 430 TYR A O 1
ATOM 3505 N N . ARG A 1 431 ? 9.519 -28.382 3.625 1.00 55.50 431 ARG A N 1
ATOM 3506 C CA . ARG A 1 431 ? 10.747 -29.122 3.965 1.00 55.50 431 ARG A CA 1
ATOM 3507 C C . ARG A 1 431 ? 11.836 -28.227 4.569 1.00 55.50 431 ARG A C 1
ATOM 3509 O O . ARG A 1 431 ? 12.507 -28.630 5.522 1.00 55.50 431 ARG A O 1
ATOM 3516 N N . ALA A 1 432 ? 11.960 -26.988 4.087 1.00 48.84 432 ALA A N 1
ATOM 3517 C CA . ALA A 1 432 ? 12.928 -26.009 4.598 1.00 48.84 432 ALA A CA 1
ATOM 3518 C C . ALA A 1 432 ? 12.678 -25.612 6.070 1.00 48.84 432 ALA A C 1
ATOM 3520 O O . ALA A 1 432 ? 13.606 -25.216 6.779 1.00 48.84 432 ALA A O 1
ATOM 3521 N N . ARG A 1 433 ? 11.434 -25.742 6.556 1.00 54.41 433 ARG A N 1
ATOM 3522 C CA . ARG A 1 433 ? 11.069 -25.472 7.958 1.00 54.41 433 ARG A CA 1
ATOM 3523 C C . ARG A 1 433 ? 11.335 -26.656 8.891 1.00 54.41 433 ARG A C 1
ATOM 3525 O O . ARG A 1 433 ? 11.697 -26.432 10.042 1.00 54.41 433 ARG A O 1
ATOM 3532 N N . GLN A 1 434 ? 11.225 -27.891 8.402 1.00 49.53 434 GLN A N 1
ATOM 3533 C CA . GLN A 1 434 ? 11.505 -29.104 9.185 1.00 49.53 434 GLN A CA 1
ATOM 3534 C C . GLN A 1 434 ? 13.011 -29.286 9.459 1.00 49.53 434 GLN A C 1
ATOM 3536 O O . GLN A 1 434 ? 13.398 -29.645 10.568 1.00 49.53 434 GLN A O 1
ATOM 3541 N N . GLN A 1 435 ? 13.885 -28.931 8.509 1.00 49.09 435 GLN A N 1
ATOM 3542 C CA . GLN A 1 435 ? 15.343 -29.055 8.683 1.00 49.09 435 GLN A CA 1
ATOM 3543 C C . GLN A 1 435 ? 15.964 -28.023 9.644 1.00 49.09 435 GLN A C 1
ATOM 3545 O O . GLN A 1 435 ? 17.070 -28.235 10.128 1.00 49.09 435 GLN A O 1
ATOM 3550 N N . LYS A 1 436 ? 15.259 -26.931 9.977 1.00 50.59 436 LYS A N 1
ATOM 3551 C CA . LYS A 1 436 ? 15.720 -25.928 10.959 1.00 50.59 436 LYS A CA 1
ATOM 3552 C C . LYS A 1 436 ? 15.383 -26.265 12.418 1.00 50.59 436 LYS A C 1
ATOM 3554 O O . LYS A 1 436 ? 15.784 -25.517 13.301 1.00 50.59 436 LYS A O 1
ATOM 3559 N N . ARG A 1 437 ? 14.652 -27.355 12.681 1.00 49.44 437 ARG A N 1
ATOM 3560 C CA . ARG A 1 437 ? 14.336 -27.824 14.046 1.00 49.44 437 ARG A CA 1
ATOM 3561 C C . ARG A 1 437 ? 15.226 -28.966 14.537 1.00 49.44 437 ARG A C 1
ATOM 3563 O O . ARG A 1 437 ? 15.126 -29.333 15.699 1.00 49.44 437 ARG A O 1
ATOM 3570 N N . ILE A 1 438 ? 16.095 -29.500 13.681 1.00 46.25 438 ILE A N 1
ATOM 3571 C CA . ILE A 1 438 ? 17.099 -30.497 14.058 1.00 46.25 438 ILE A CA 1
ATOM 3572 C C . ILE A 1 438 ? 18.474 -29.888 13.786 1.00 46.25 438 ILE A C 1
ATOM 3574 O O . ILE A 1 438 ? 19.090 -30.148 12.754 1.00 46.25 438 ILE A O 1
ATOM 3578 N N . ARG A 1 439 ? 18.904 -29.012 14.692 1.00 42.31 439 ARG A N 1
ATOM 3579 C CA . ARG A 1 439 ? 20.304 -28.732 15.020 1.00 42.31 439 ARG A CA 1
ATOM 3580 C C . ARG A 1 439 ? 20.379 -27.997 16.343 1.00 42.31 439 ARG A C 1
ATOM 3582 O O . ARG A 1 439 ? 19.596 -27.037 16.505 1.00 42.31 439 ARG A O 1
#

Radius of gyration: 32.18 Å; chains: 1; bounding box: 78×71×96 Å

Organism: Bambusicola thoracicus (NCBI:txid9083)

InterPro domains:
  IPR003107 HAT (Half-A-TPR) repeat [SM00386] (34-66)
  IPR003107 HAT (Half-A-TPR) repeat [SM00386] (76-108)
  IPR003107 HAT (Half-A-TPR) repeat [SM00386] (124-157)
  IPR003107 HAT (Half-A-TPR) repeat [SM00386] (159-192)
  IPR003107 HAT (Half-A-TPR) repeat [SM00386] (229-261)
  IPR003107 HAT (Half-A-TPR) repeat [SM00386] (263-299)
  IPR008847 Suppressor of forked [PF05843] (2-346)
  IPR011990 Tetratricopeptide-like helical domain superfamily [SSF48452] (2-352)
  IPR045243 mRNA 3'-end-processing protein Rna14-like [PTHR19980] (2-352)

Sequence (439 aa):
GINIHLAKKMIEDRSRDYMNARRVAKEYETVMKGLDRNAPSVPPQNTPQEAQQVDMWKKYIQWEKSNPLRTEDQTLITKRVMFAYEQCLLVLGHHPDIWYEAAQYLEQSSKLLAEKGDMNNAKLFSDEAANIYERAISTLLKKNMLLYFAYADYEESRMKYEKVHSIYNRLLAIEDIDPTLVYIQYMKFARRAEGIKSGRMIFKKAREDTRTRHHVYVTAALMEYYCSKDKSVAFKIFELGLKKYGDIPEYVLAYIDYLSHLNEDNNTRVLFERVLTSGSLPPEKSGEIWARFLAFESNIGDLASILKVEKRRFTAFKEEYEGKETALLVDRYKFMDLYPCSASELKALGYKGPFVQVDELMEIFRRCKLPDTVDEAVRIITGGLPEIAVEGNGPVENNAMLNKAVKRSNEDSDDDEEKGSVVPPVHDIYRARQQKRIR

pLDDT: mean 84.52, std 20.69, range [25.55, 98.75]

Secondary structure (DSSP, 8-state):
---HHHHHHHHHHHHHHHHHHHHHHHHHHHHHTT--SSSPP------HHHHHHHHHHHHHHHHHHT-TT--S-HHHHHHHHHHHHHHHHHHHTT-HHHHHHHHHHHHHHHHHHHHTT-HHHHHHHHHHHHHHHHHHHHTT-TT-HHHHHHHHHHHHHTT-HHHHHHHHHHHHT-SSS-HHHHHHHHHHHHHHHH-HHHHHHHHHHHHH-TT--THHHHHHHHHIIIII--HHHHHHHHHHHHHHHTT-HHHHHHHHHHHHHTT-HHHHHHHHHHHHHSS-S-GGG-HHHHHHHHHHHHHHS-HHHHHHHHHHHHHHTHHHHTT-HHHHHHHHH-BTTB-SS-HHHHHHTT---TTHHHHHHHHHHHH-PPPSSHHHHHHHHHT---------------------PPPP--------------PPPTT-HHHHHHTTS--